Protein AF-A0A4S4EB08-F1 (afdb_monomer)

InterPro domains:
  IPR002935 Class I-like SAM-dependent O-methyltransferase [PF01596] (218-396)
  IPR002935 Class I-like SAM-dependent O-methyltransferase [PS51682] (178-408)
  IPR002935 Class I-like SAM-dependent O-methyltransferase [PS51682] (404-535)
  IPR018392 LysM domain [PF01476] (38-81)
  IPR018392 LysM domain [PS51782] (36-80)
  IPR018392 LysM domain [SM00257] (37-81)
  IPR018392 LysM domain [SM00257] (97-143)
  IPR018392 LysM domain [SM00257] (162-224)
  IPR029063 S-adenosyl-L-methionine-dependent methyltransferase superfamily [G3DSA:3.40.50.150] (210-395)
  IPR029063 S-adenosyl-L-methionine-dependent methyltransferase superfamily [G3DSA:3.40.50.150] (396-536)
  IPR029063 S-adenosyl-L-methionine-dependent methyltransferase superfamily [SSF53335] (216-391)
  IPR029063 S-adenosyl-L-methionine-dependent methyltransferase superfamily [SSF53335] (395-534)
  IPR050362 Cation-dependent O-methyltransferase [PTHR10509] (219-396)
  IPR057097 LYK3/RLK10-like, LysM domain [PF23577] (161-204)

pLDDT: mean 84.76, std 16.66, range [23.52, 98.44]

Structure (mmCIF, N/CA/C/O backbone):
data_AF-A0A4S4EB08-F1
#
_entry.id   AF-A0A4S4EB08-F1
#
loop_
_atom_site.group_PDB
_atom_site.id
_atom_site.type_symbol
_atom_site.label_atom_id
_atom_site.label_alt_id
_atom_site.label_comp_id
_atom_site.label_asym_id
_atom_site.label_entity_id
_atom_site.label_seq_id
_atom_site.pdbx_PDB_ins_code
_atom_site.Cartn_x
_atom_site.Cartn_y
_atom_site.Cartn_z
_atom_site.occupancy
_atom_site.B_iso_or_equiv
_atom_site.auth_seq_id
_atom_site.auth_comp_id
_atom_site.auth_asym_id
_atom_site.auth_atom_id
_atom_site.pdbx_PDB_model_num
ATOM 1 N N . MET A 1 1 ? -55.162 -53.194 -22.947 1.00 34.88 1 MET A N 1
ATOM 2 C CA . MET A 1 1 ? -54.683 -54.109 -24.004 1.00 34.88 1 MET A CA 1
ATOM 3 C C . MET A 1 1 ? -53.439 -53.472 -24.609 1.00 34.88 1 MET A C 1
ATOM 5 O O . MET A 1 1 ? -53.519 -52.310 -24.966 1.00 34.88 1 MET A O 1
ATOM 9 N N . PHE A 1 2 ? -52.340 -54.230 -24.657 1.00 33.19 2 PHE A N 1
ATOM 10 C CA . PHE A 1 2 ? -51.033 -53.963 -25.285 1.00 33.19 2 PHE A CA 1
ATOM 11 C C . PHE A 1 2 ? -50.028 -52.962 -24.670 1.00 33.19 2 PHE A C 1
ATOM 13 O O . PHE A 1 2 ? -50.230 -51.756 -24.624 1.00 33.19 2 PHE A O 1
ATOM 20 N N . ARG A 1 3 ? -48.902 -53.568 -24.251 1.00 39.91 3 ARG A N 1
ATOM 21 C CA . ARG A 1 3 ? -47.550 -53.033 -24.020 1.00 39.91 3 ARG A CA 1
ATOM 22 C C . ARG A 1 3 ? -46.902 -52.557 -25.331 1.00 39.91 3 ARG A C 1
ATOM 24 O O . ARG A 1 3 ? -47.110 -53.211 -26.349 1.00 39.91 3 ARG A O 1
ATOM 31 N N . SER A 1 4 ? -45.955 -51.621 -25.240 1.00 33.56 4 SER A N 1
ATOM 32 C CA . SER A 1 4 ? -44.657 -51.743 -25.931 1.00 33.56 4 SER A CA 1
ATOM 33 C C . SER A 1 4 ? -43.564 -50.929 -25.226 1.00 33.56 4 SER A C 1
ATOM 35 O O . SER A 1 4 ? -43.776 -49.776 -24.864 1.00 33.56 4 SER A O 1
ATOM 37 N N . GLU A 1 5 ? -42.422 -51.582 -25.027 1.00 42.62 5 GLU A N 1
ATOM 38 C CA . GLU A 1 5 ? -41.149 -51.076 -24.503 1.00 42.62 5 GLU A CA 1
ATOM 39 C C . GLU A 1 5 ? -40.298 -50.374 -25.592 1.00 42.62 5 GLU A C 1
ATOM 41 O O . GLU A 1 5 ? -40.695 -50.338 -26.755 1.00 42.62 5 GLU A O 1
ATOM 46 N N . LEU A 1 6 ? -39.084 -49.957 -25.189 1.00 33.19 6 LEU A N 1
ATOM 47 C CA . LEU A 1 6 ? -37.936 -49.386 -25.926 1.00 33.19 6 LEU A CA 1
ATOM 48 C C . LEU A 1 6 ? -37.950 -47.852 -26.106 1.00 33.19 6 LEU A C 1
ATOM 50 O O . LEU A 1 6 ? -38.920 -47.281 -26.574 1.00 33.19 6 LEU A O 1
ATOM 54 N N . GLY A 1 7 ? -36.884 -47.108 -25.794 1.00 30.97 7 GLY A N 1
ATOM 55 C CA . GLY A 1 7 ? -35.539 -47.494 -25.373 1.00 30.97 7 GLY A CA 1
ATOM 56 C C . GLY A 1 7 ? -34.720 -46.280 -24.913 1.00 30.97 7 GLY A C 1
ATOM 57 O O . GLY A 1 7 ? -34.951 -45.151 -25.343 1.00 30.97 7 GLY A O 1
ATOM 58 N N . LEU A 1 8 ? -33.774 -46.536 -24.007 1.00 35.84 8 LEU A N 1
ATOM 59 C CA . LEU A 1 8 ? -32.769 -45.586 -23.529 1.00 35.84 8 LEU A CA 1
ATOM 60 C C . LEU A 1 8 ? -31.803 -45.234 -24.675 1.00 35.84 8 LEU A C 1
ATOM 62 O O . LEU A 1 8 ? -30.972 -46.054 -25.063 1.00 35.84 8 LEU A O 1
ATOM 66 N N . GLY A 1 9 ? -31.895 -44.012 -25.196 1.00 32.22 9 GLY A N 1
ATOM 67 C CA . GLY A 1 9 ? -30.869 -43.414 -26.046 1.00 32.22 9 GLY A CA 1
ATOM 68 C C . GLY A 1 9 ? -29.874 -42.628 -25.195 1.00 32.22 9 GLY A C 1
ATOM 69 O O . GLY A 1 9 ? -30.192 -41.538 -24.728 1.00 32.22 9 GLY A O 1
ATOM 70 N N . PHE A 1 10 ? -28.675 -43.176 -24.993 1.00 32.88 10 PHE A N 1
ATOM 71 C CA . PHE A 1 10 ? -27.524 -42.435 -24.474 1.00 32.88 10 PHE A CA 1
ATOM 72 C C . PHE A 1 10 ? -27.096 -41.391 -25.515 1.00 32.88 10 PHE A C 1
ATOM 74 O O . PHE A 1 10 ? -26.496 -41.721 -26.538 1.00 32.88 10 PHE A O 1
ATOM 81 N N . LEU A 1 11 ? -27.414 -40.125 -25.257 1.00 31.98 11 LEU A N 1
ATOM 82 C CA . LEU A 1 11 ? -26.903 -38.982 -26.007 1.00 31.98 11 LEU A CA 1
ATOM 83 C C . LEU A 1 11 ? -25.495 -38.672 -25.479 1.00 31.98 11 LEU A C 1
ATOM 85 O O . LEU A 1 11 ? -25.325 -37.966 -24.488 1.00 31.98 11 LEU A O 1
ATOM 89 N N . VAL A 1 12 ? -24.474 -39.245 -26.120 1.00 32.12 12 VAL A N 1
ATOM 90 C CA . VAL A 1 12 ? -23.079 -38.823 -25.935 1.00 32.12 12 VAL A CA 1
ATOM 91 C C . VAL A 1 12 ? -22.930 -37.476 -26.638 1.00 32.12 12 VAL A C 1
ATOM 93 O O . VAL A 1 12 ? -22.653 -37.402 -27.833 1.00 32.12 12 VAL A O 1
ATOM 96 N N . ILE A 1 13 ? -23.183 -36.394 -25.902 1.00 36.31 13 ILE A N 1
ATOM 97 C CA . ILE A 1 13 ? -22.832 -35.045 -26.339 1.00 36.31 13 ILE A CA 1
ATOM 98 C C . ILE A 1 13 ? -21.309 -34.959 -26.257 1.00 36.31 13 ILE A C 1
ATOM 100 O O . ILE A 1 13 ? -20.731 -34.869 -25.176 1.00 36.31 13 ILE A O 1
ATOM 104 N N . SER A 1 14 ? -20.665 -35.042 -27.420 1.00 31.45 14 SER A N 1
ATOM 105 C CA . SER A 1 14 ? -19.254 -34.722 -27.598 1.00 31.45 14 SER A CA 1
ATOM 106 C C . SER A 1 14 ? -19.045 -33.259 -27.210 1.00 31.45 14 SER A C 1
ATOM 108 O O . SER A 1 14 ? -19.266 -32.356 -28.016 1.00 31.45 14 SER A O 1
ATOM 110 N N . PHE A 1 15 ? -18.657 -33.020 -25.958 1.00 34.06 15 PHE A N 1
ATOM 111 C CA . PHE A 1 15 ? -18.124 -31.740 -25.514 1.00 34.06 15 PHE A CA 1
ATOM 112 C C . PHE A 1 15 ? -16.802 -31.538 -26.263 1.00 34.06 15 PHE A C 1
ATOM 114 O O . PHE A 1 15 ? -15.755 -32.045 -25.863 1.00 34.06 15 PHE A O 1
ATOM 121 N N . CYS A 1 16 ? -16.853 -30.829 -27.392 1.00 29.92 16 CYS A N 1
ATOM 122 C CA . CYS A 1 16 ? -15.674 -30.178 -27.940 1.00 29.92 16 CYS A CA 1
ATOM 123 C C . CYS A 1 16 ? -15.244 -29.127 -26.914 1.00 29.92 16 CYS A C 1
ATOM 125 O O . CYS A 1 16 ? -15.657 -27.972 -26.977 1.00 29.92 16 CYS A O 1
ATOM 127 N N . LEU A 1 17 ? -14.443 -29.558 -25.936 1.00 32.62 17 LEU A N 1
ATOM 128 C CA . LEU A 1 17 ? -13.558 -28.695 -25.174 1.00 32.62 17 LEU A CA 1
ATOM 129 C C . LEU A 1 17 ? -12.642 -28.029 -26.196 1.00 32.62 17 LEU A C 1
ATOM 131 O O . LEU A 1 17 ? -11.589 -28.551 -26.558 1.00 32.62 17 LEU A O 1
ATOM 135 N N . SER A 1 18 ? -13.088 -26.881 -26.699 1.00 31.38 18 SER A N 1
ATOM 136 C CA . SER A 1 18 ? -12.203 -25.867 -27.236 1.00 31.38 18 SER A CA 1
ATOM 137 C C . SER A 1 18 ? -11.333 -25.447 -26.058 1.00 31.38 18 SER A C 1
ATOM 139 O O . SER A 1 18 ? -11.678 -24.536 -25.310 1.00 31.38 18 SER A O 1
ATOM 141 N N . PHE A 1 19 ? -10.249 -26.191 -25.833 1.00 31.45 19 PHE A N 1
ATOM 142 C CA . PHE A 1 19 ? -9.102 -25.700 -25.095 1.00 31.45 19 PHE A CA 1
ATOM 143 C C . PHE A 1 19 ? -8.649 -24.458 -25.860 1.00 31.45 19 PHE A C 1
ATOM 145 O O . PHE A 1 19 ? -7.869 -24.541 -26.807 1.00 31.45 19 PHE A O 1
ATOM 152 N N . CYS A 1 20 ? -9.196 -23.301 -25.490 1.00 29.89 20 CYS A N 1
ATOM 153 C CA . CYS A 1 20 ? -8.487 -22.054 -25.666 1.00 29.89 20 CYS A CA 1
ATOM 154 C C . CYS A 1 20 ? -7.183 -22.260 -24.907 1.00 29.89 20 CYS A C 1
ATOM 156 O O . CYS A 1 20 ? -7.158 -22.203 -23.680 1.00 29.89 20 CYS A O 1
ATOM 158 N N . LEU A 1 21 ? -6.125 -22.612 -25.635 1.00 27.81 21 LEU A N 1
ATOM 159 C CA . LEU A 1 21 ? -4.769 -22.453 -25.153 1.00 27.81 21 LEU A CA 1
ATOM 160 C C . LEU A 1 21 ? -4.650 -20.965 -24.840 1.00 27.81 21 LEU A C 1
ATOM 162 O O . LEU A 1 21 ? -4.501 -20.143 -25.741 1.00 27.81 21 LEU A O 1
ATOM 166 N N . THR A 1 22 ? -4.825 -20.610 -23.572 1.00 33.78 22 THR A N 1
ATOM 167 C CA . THR A 1 22 ? -4.431 -19.308 -23.064 1.00 33.78 22 THR A CA 1
ATOM 168 C C . THR A 1 22 ? -2.934 -19.236 -23.306 1.00 33.78 22 THR A C 1
ATOM 170 O O . THR A 1 22 ? -2.162 -19.962 -22.680 1.00 33.78 22 THR A O 1
ATOM 173 N N . VAL A 1 23 ? -2.525 -18.450 -24.299 1.00 36.22 23 VAL A N 1
ATOM 174 C CA . VAL A 1 23 ? -1.115 -18.129 -24.494 1.00 36.22 23 VAL A CA 1
ATOM 175 C C . VAL A 1 23 ? -0.721 -17.323 -23.263 1.00 36.22 23 VAL A C 1
ATOM 177 O O . VAL A 1 23 ? -1.096 -16.160 -23.140 1.00 36.22 23 VAL A O 1
ATOM 180 N N . GLU A 1 24 ? -0.067 -17.970 -22.299 1.00 39.84 24 GLU A N 1
ATOM 181 C CA . GLU A 1 24 ? 0.459 -17.280 -21.127 1.00 39.84 24 GLU A CA 1
ATOM 182 C C . GLU A 1 24 ? 1.518 -16.281 -21.591 1.00 39.84 24 GLU A C 1
ATOM 184 O O . GLU A 1 24 ? 2.530 -16.634 -22.204 1.00 39.84 24 GLU A O 1
ATOM 189 N N . SER A 1 25 ? 1.245 -15.012 -21.312 1.00 38.44 25 SER A N 1
ATOM 190 C CA . SER A 1 25 ? 2.156 -13.906 -21.554 1.00 38.44 25 SER A CA 1
ATOM 191 C C . SER A 1 25 ? 3.396 -14.076 -20.668 1.00 38.44 25 SER A C 1
ATOM 193 O O . SER A 1 25 ? 3.285 -14.160 -19.448 1.00 38.44 25 SER A O 1
ATOM 195 N N . LYS A 1 26 ? 4.595 -14.126 -21.256 1.00 76.06 26 LYS A N 1
ATOM 196 C CA . LYS A 1 26 ? 5.879 -14.189 -20.527 1.00 76.06 26 LYS A CA 1
ATOM 197 C C . LYS A 1 26 ? 6.266 -12.855 -19.883 1.00 76.06 26 LYS A C 1
ATOM 199 O O . LYS A 1 26 ? 7.080 -12.832 -18.964 1.00 76.06 26 LYS A O 1
ATOM 204 N N . CYS A 1 27 ? 5.701 -11.755 -20.366 1.00 77.38 27 CYS A N 1
ATOM 205 C CA . CYS A 1 27 ? 5.700 -10.454 -19.705 1.00 77.38 27 CYS A CA 1
ATOM 206 C C . CYS A 1 27 ? 4.313 -9.825 -19.855 1.00 77.38 27 CYS A C 1
ATOM 208 O O . CYS A 1 27 ? 3.605 -10.157 -20.797 1.00 77.38 27 CYS A O 1
ATOM 210 N N . SER A 1 28 ? 3.918 -8.916 -18.968 1.00 74.50 28 SER A N 1
ATOM 211 C CA . SER A 1 28 ? 2.674 -8.142 -19.131 1.00 74.50 28 SER A CA 1
ATOM 212 C C . SER A 1 28 ? 2.937 -6.648 -19.317 1.00 74.50 28 SER A C 1
ATOM 214 O O . SER A 1 28 ? 2.257 -5.977 -20.087 1.00 74.50 28 SER A O 1
ATOM 216 N N . LYS A 1 29 ? 4.004 -6.132 -18.700 1.00 76.25 29 LYS A N 1
ATOM 217 C CA . LYS A 1 29 ? 4.460 -4.748 -18.841 1.00 76.25 29 LYS A CA 1
ATOM 218 C C . LYS A 1 29 ? 5.980 -4.674 -18.742 1.00 76.25 29 LYS A C 1
ATOM 220 O O . LYS A 1 29 ? 6.609 -5.543 -18.140 1.00 76.25 29 LYS A O 1
ATOM 225 N N . GLY A 1 30 ? 6.559 -3.639 -19.341 1.00 84.62 30 GLY A N 1
ATOM 226 C CA . GLY A 1 30 ? 7.963 -3.300 -19.149 1.00 84.62 30 GLY A CA 1
ATOM 227 C C . GLY A 1 30 ? 8.175 -2.239 -18.067 1.00 84.62 30 GLY A C 1
ATOM 228 O O . GLY A 1 30 ? 7.433 -2.166 -17.086 1.00 84.62 30 GLY A O 1
ATOM 229 N N . CYS A 1 31 ? 9.205 -1.426 -18.240 1.00 85.75 31 CYS A N 1
ATOM 230 C CA . CYS A 1 31 ? 9.631 -0.384 -17.318 1.00 85.75 31 CYS A CA 1
ATOM 231 C C . CYS A 1 31 ? 9.951 0.881 -18.108 1.00 85.75 31 CYS A C 1
ATOM 233 O O . CYS A 1 31 ? 10.370 0.822 -19.262 1.00 85.75 31 CYS A O 1
ATOM 235 N N . ASP A 1 32 ? 9.779 2.031 -17.463 1.00 86.56 32 ASP A N 1
ATOM 236 C CA . ASP A 1 32 ? 9.861 3.329 -18.140 1.00 86.56 32 ASP A CA 1
ATOM 237 C C . ASP A 1 32 ? 11.238 3.585 -18.776 1.00 86.56 32 ASP A C 1
ATOM 239 O O . ASP A 1 32 ? 11.356 4.381 -19.705 1.00 86.56 32 ASP A O 1
ATOM 243 N N . LEU A 1 33 ? 12.280 2.897 -18.295 1.00 92.94 33 LEU A N 1
ATOM 244 C CA . LEU A 1 33 ? 13.656 3.114 -18.707 1.00 92.94 33 LEU A CA 1
ATOM 245 C C . LEU A 1 33 ? 14.489 1.825 -18.698 1.00 92.94 33 LEU A C 1
ATOM 247 O O . LEU A 1 33 ? 14.538 1.100 -17.704 1.00 92.94 33 LEU A O 1
ATOM 251 N N . ALA A 1 34 ? 15.242 1.626 -19.775 1.00 96.75 34 ALA A N 1
ATOM 252 C CA . ALA A 1 34 ? 16.397 0.744 -19.871 1.00 96.75 34 ALA A CA 1
ATOM 253 C C . ALA A 1 34 ? 17.581 1.491 -20.507 1.00 96.75 34 ALA A C 1
ATOM 255 O O . ALA A 1 34 ? 17.428 2.576 -21.071 1.00 96.75 34 ALA A O 1
ATOM 256 N N . LEU A 1 35 ? 18.780 0.917 -20.400 1.00 98.19 35 LEU A N 1
ATOM 257 C CA . LEU A 1 35 ? 19.999 1.462 -20.997 1.00 98.19 35 LEU A CA 1
ATOM 258 C C . LEU A 1 35 ? 20.577 0.477 -22.016 1.00 98.19 35 LEU A C 1
ATOM 260 O O . LEU A 1 35 ? 20.604 -0.724 -21.778 1.00 98.19 35 LEU A O 1
ATOM 264 N N . GLY A 1 36 ? 21.088 0.965 -23.141 1.00 97.75 36 GLY A N 1
ATOM 265 C CA . GLY A 1 36 ? 21.831 0.175 -24.121 1.00 97.75 36 GLY A CA 1
ATOM 266 C C . GLY A 1 36 ? 23.315 0.494 -24.029 1.00 97.75 36 GLY A C 1
ATOM 267 O O . GLY A 1 36 ? 23.693 1.655 -24.159 1.00 97.75 36 GLY A O 1
ATOM 268 N N . SER A 1 37 ? 24.168 -0.511 -23.820 1.00 97.50 37 SER A N 1
ATOM 269 C CA . SER A 1 37 ? 25.623 -0.326 -23.835 1.00 97.50 37 SER A CA 1
ATOM 270 C C . SER A 1 37 ? 26.136 -0.244 -25.273 1.00 97.50 37 SER A C 1
ATOM 272 O O . SER A 1 37 ? 26.531 -1.248 -25.872 1.00 97.50 37 SER A O 1
ATOM 274 N N . TYR A 1 38 ? 26.125 0.962 -25.832 1.00 97.38 38 TYR A N 1
ATOM 275 C CA . TYR A 1 38 ? 26.569 1.231 -27.191 1.00 97.38 38 TYR A CA 1
ATOM 276 C C . TYR A 1 38 ? 28.097 1.317 -27.251 1.00 97.38 38 TYR A C 1
ATOM 278 O O . TYR A 1 38 ? 28.713 2.146 -26.579 1.00 97.38 38 TYR A O 1
ATOM 286 N N . TYR A 1 39 ? 28.723 0.477 -28.075 1.00 95.31 39 TYR A N 1
ATOM 287 C CA . TYR A 1 39 ? 30.163 0.542 -28.324 1.00 95.31 39 TYR A CA 1
ATOM 288 C C . TYR A 1 39 ? 30.474 1.547 -29.436 1.00 95.31 39 TYR A C 1
ATOM 290 O O . TYR A 1 39 ? 30.100 1.342 -30.591 1.00 95.31 39 TYR A O 1
ATOM 298 N N . VAL A 1 40 ? 31.188 2.617 -29.093 1.00 95.81 40 VAL A N 1
ATOM 299 C CA . VAL A 1 40 ? 31.528 3.706 -30.013 1.00 95.81 40 VAL A CA 1
ATOM 300 C C . VAL A 1 40 ? 32.612 3.228 -30.976 1.00 95.81 40 VAL A C 1
ATOM 302 O O . VAL A 1 40 ? 33.772 3.057 -30.601 1.00 95.81 40 VAL A O 1
ATOM 305 N N . TRP A 1 41 ? 32.251 2.990 -32.231 1.00 94.50 41 TRP A N 1
ATOM 306 C CA . TRP A 1 41 ? 33.174 2.571 -33.285 1.00 94.50 41 TRP A CA 1
ATOM 307 C C . TRP A 1 41 ? 33.749 3.782 -34.035 1.00 94.50 41 TRP A C 1
ATOM 309 O O . TRP A 1 41 ? 33.286 4.914 -33.898 1.00 94.50 41 TRP A O 1
ATOM 319 N N . ASN A 1 42 ? 34.813 3.562 -34.811 1.00 93.25 42 ASN A N 1
ATOM 320 C CA . ASN A 1 42 ? 35.486 4.642 -35.529 1.00 93.25 42 ASN A CA 1
ATOM 321 C C . ASN A 1 42 ? 34.585 5.215 -36.637 1.00 93.25 42 ASN A C 1
ATOM 323 O O . ASN A 1 42 ? 34.395 4.569 -37.665 1.00 93.25 42 ASN A O 1
ATOM 327 N N . GLY A 1 43 ? 34.040 6.412 -36.417 1.00 86.88 43 GLY A N 1
ATOM 328 C CA . GLY A 1 43 ? 33.068 7.058 -37.304 1.00 86.88 43 GLY A CA 1
ATOM 329 C C . GLY A 1 43 ? 31.685 7.274 -36.681 1.00 86.88 43 GLY A C 1
ATOM 330 O O . GLY A 1 43 ? 30.901 8.033 -37.243 1.00 86.88 43 GLY A O 1
ATOM 331 N N . SER A 1 44 ? 31.390 6.690 -35.510 1.00 92.50 44 SER A N 1
ATOM 332 C CA . SER A 1 44 ? 30.190 7.041 -34.736 1.00 92.50 44 SER A CA 1
ATOM 333 C C . SER A 1 44 ? 30.470 8.187 -33.765 1.00 92.50 44 SER A C 1
ATOM 335 O O . SER A 1 44 ? 31.421 8.113 -32.988 1.00 92.50 44 SER A O 1
ATOM 337 N N . ASN A 1 45 ? 29.613 9.209 -33.774 1.00 92.50 45 ASN A N 1
ATOM 338 C CA . ASN A 1 45 ? 29.570 10.292 -32.788 1.00 92.50 45 ASN A CA 1
ATOM 339 C C . ASN A 1 45 ? 28.186 10.342 -32.113 1.00 92.50 45 ASN A C 1
ATOM 341 O O . ASN A 1 45 ? 27.275 9.617 -32.517 1.00 92.50 45 ASN A O 1
ATOM 345 N N . LEU A 1 46 ? 28.004 11.191 -31.096 1.00 93.12 46 LEU A N 1
ATOM 346 C CA . LEU A 1 46 ? 26.720 11.267 -30.385 1.00 93.12 46 LEU A CA 1
ATOM 347 C C . LEU A 1 46 ? 25.550 11.659 -31.288 1.00 93.12 46 LEU A C 1
ATOM 349 O O . LEU A 1 46 ? 24.458 11.140 -31.093 1.00 93.12 46 LEU A O 1
ATOM 353 N N . THR A 1 47 ? 25.768 12.509 -32.294 1.00 94.25 47 THR A N 1
ATOM 354 C CA . THR A 1 47 ? 24.726 12.874 -33.266 1.00 94.25 47 THR A CA 1
ATOM 355 C C . THR A 1 47 ? 24.247 11.658 -34.050 1.00 94.25 47 THR A C 1
ATOM 357 O O . THR A 1 47 ? 23.047 11.448 -34.196 1.00 94.25 47 THR A O 1
ATOM 360 N N . PHE A 1 48 ? 25.175 10.824 -34.524 1.00 94.94 48 PHE A N 1
ATOM 361 C CA . PHE A 1 48 ? 24.839 9.576 -35.199 1.00 94.94 48 PHE A CA 1
ATOM 362 C C . PHE A 1 48 ? 24.059 8.642 -34.271 1.00 94.94 48 PHE A C 1
ATOM 364 O O . PHE A 1 48 ? 23.011 8.137 -34.662 1.00 94.94 48 PHE A O 1
ATOM 371 N N . ILE A 1 49 ? 24.545 8.449 -33.040 1.00 95.94 49 ILE A N 1
ATOM 372 C CA . ILE A 1 49 ? 23.938 7.533 -32.065 1.00 95.94 49 ILE A CA 1
ATOM 373 C C . ILE A 1 49 ? 22.517 7.991 -31.720 1.00 95.94 49 ILE A C 1
ATOM 375 O O . ILE A 1 49 ? 21.586 7.204 -31.835 1.00 95.94 49 ILE A O 1
ATOM 379 N N . ALA A 1 50 ? 22.337 9.273 -31.397 1.00 94.56 50 ALA A N 1
ATOM 380 C CA . ALA A 1 50 ? 21.032 9.868 -31.124 1.00 94.56 50 ALA A CA 1
ATOM 381 C C . ALA A 1 50 ? 20.057 9.697 -32.302 1.00 94.56 50 ALA A C 1
ATOM 383 O O . ALA A 1 50 ? 18.898 9.349 -32.090 1.00 94.56 50 ALA A O 1
ATOM 384 N N . ASN A 1 51 ? 20.529 9.864 -33.542 1.00 93.81 51 ASN A N 1
ATOM 385 C CA . ASN A 1 51 ? 19.696 9.676 -34.728 1.00 93.81 51 ASN A CA 1
ATOM 386 C C . ASN A 1 51 ? 19.242 8.221 -34.898 1.00 93.81 51 ASN A C 1
ATOM 388 O O . ASN A 1 51 ? 18.059 7.986 -35.135 1.00 93.81 51 ASN A O 1
ATOM 392 N N . VAL A 1 52 ? 20.148 7.242 -34.775 1.00 94.12 52 VAL A N 1
ATOM 393 C CA . VAL A 1 52 ? 19.786 5.825 -34.974 1.00 94.12 52 VAL A CA 1
ATOM 394 C C . VAL A 1 52 ? 18.963 5.261 -33.818 1.00 94.12 52 VAL A C 1
ATOM 396 O O . VAL A 1 52 ? 18.146 4.374 -34.031 1.00 94.12 52 VAL A O 1
ATOM 399 N N . THR A 1 53 ? 19.118 5.778 -32.600 1.00 94.19 53 THR A N 1
ATOM 400 C CA . THR A 1 53 ? 18.304 5.351 -31.451 1.00 94.19 53 THR A CA 1
ATOM 401 C C . THR A 1 53 ? 17.092 6.248 -31.209 1.00 94.19 53 THR A C 1
ATOM 403 O O . THR A 1 53 ? 16.486 6.151 -30.149 1.00 94.19 53 THR A O 1
ATOM 406 N N . ASN A 1 54 ? 16.763 7.150 -32.143 1.00 92.00 54 ASN A N 1
ATOM 407 C CA . ASN A 1 54 ? 15.678 8.132 -32.016 1.00 92.00 54 ASN A CA 1
ATOM 408 C C . ASN A 1 54 ? 15.684 8.878 -30.656 1.00 92.00 54 ASN A C 1
ATOM 410 O O . ASN A 1 54 ? 14.630 9.194 -30.107 1.00 92.00 54 ASN A O 1
ATOM 414 N N . GLY A 1 55 ? 16.873 9.116 -30.093 1.00 88.81 55 GLY A N 1
ATOM 415 C CA . GLY A 1 55 ? 17.081 9.612 -28.732 1.00 88.81 55 GLY A CA 1
ATOM 416 C C . GLY A 1 55 ? 17.628 11.039 -28.673 1.00 88.81 55 GLY A C 1
ATOM 417 O O . GLY A 1 55 ? 17.993 11.639 -29.681 1.00 88.81 55 GLY A O 1
ATOM 418 N N . SER A 1 56 ? 17.720 11.586 -27.460 1.00 92.12 56 SER A N 1
ATOM 419 C CA . SER A 1 56 ? 18.269 12.922 -27.198 1.00 92.12 56 SER A CA 1
ATOM 420 C C . SER A 1 56 ? 19.755 12.860 -26.843 1.00 92.12 56 SER A C 1
ATOM 422 O O . SER A 1 56 ? 20.168 12.084 -25.978 1.00 92.12 56 SER A O 1
ATOM 424 N N . ILE A 1 57 ? 20.563 13.736 -27.452 1.00 93.00 57 ILE A N 1
ATOM 425 C CA . ILE A 1 57 ? 21.990 13.883 -27.113 1.00 93.00 57 ILE A CA 1
ATOM 426 C C . ILE A 1 57 ? 22.156 14.243 -25.630 1.00 93.00 57 ILE A C 1
ATOM 428 O O . ILE A 1 57 ? 23.021 13.679 -24.963 1.00 93.00 57 ILE A O 1
ATOM 432 N N . ASN A 1 58 ? 21.308 15.130 -25.098 1.00 91.31 58 ASN A N 1
ATOM 433 C CA . ASN A 1 58 ? 21.379 15.560 -23.699 1.00 91.31 58 ASN A CA 1
ATOM 434 C C . ASN A 1 58 ? 21.117 14.399 -22.734 1.00 91.31 58 ASN A C 1
ATOM 436 O O . ASN A 1 58 ? 21.807 14.269 -21.723 1.00 91.31 58 ASN A O 1
ATOM 440 N N . ASP A 1 59 ? 20.166 13.527 -23.072 1.00 90.56 59 ASP A N 1
ATOM 441 C CA . ASP A 1 59 ? 19.845 12.372 -22.236 1.00 90.56 59 ASP A CA 1
ATOM 442 C C . ASP A 1 59 ? 21.010 11.387 -22.243 1.00 90.56 59 ASP A C 1
ATOM 444 O O . ASP A 1 59 ? 21.485 10.997 -21.175 1.00 90.56 59 ASP A O 1
ATOM 448 N N . ILE A 1 60 ? 21.558 11.071 -23.422 1.00 94.19 60 ILE A N 1
ATOM 449 C CA . ILE A 1 60 ? 22.756 10.229 -23.539 1.00 94.19 60 ILE A CA 1
ATOM 450 C C . ILE A 1 60 ? 23.907 10.834 -22.725 1.00 94.19 60 ILE A C 1
ATOM 452 O O . ILE A 1 60 ? 24.537 10.130 -21.939 1.00 94.19 60 ILE A O 1
ATOM 456 N N . MET A 1 61 ? 24.170 12.136 -22.838 1.00 93.69 61 MET A N 1
ATOM 457 C CA . MET A 1 61 ? 25.227 12.793 -22.061 1.00 93.69 61 MET A CA 1
ATOM 458 C C . MET A 1 61 ? 25.009 12.658 -20.546 1.00 93.69 61 MET A C 1
ATOM 460 O O . MET A 1 61 ? 25.964 12.369 -19.820 1.00 93.69 61 MET A O 1
ATOM 464 N N . SER A 1 62 ? 23.763 12.782 -20.074 1.00 92.94 62 SER A N 1
ATOM 465 C CA . SER A 1 62 ? 23.424 12.699 -18.647 1.00 92.94 62 SER A CA 1
ATOM 466 C C . SER A 1 62 ? 23.705 11.318 -18.034 1.00 92.94 62 SER A C 1
ATOM 468 O O . SER A 1 62 ? 24.294 11.239 -16.957 1.00 92.94 62 SER A O 1
ATOM 470 N N . TYR A 1 63 ? 23.395 10.223 -18.740 1.00 93.06 63 TYR A N 1
ATOM 471 C CA . TYR A 1 63 ? 23.644 8.850 -18.263 1.00 93.06 63 TYR A CA 1
ATOM 472 C C . TYR A 1 63 ? 25.111 8.410 -18.351 1.00 93.06 63 TYR A C 1
ATOM 474 O O . TYR A 1 63 ? 25.466 7.328 -17.880 1.00 93.06 63 TYR A O 1
ATOM 482 N N . ASN A 1 64 ? 25.967 9.237 -18.952 1.00 93.44 64 ASN A N 1
ATOM 483 C CA . ASN A 1 64 ? 27.390 8.959 -19.130 1.00 93.44 64 ASN A CA 1
ATOM 484 C C . ASN A 1 64 ? 28.298 9.984 -18.443 1.00 93.44 64 ASN A C 1
ATOM 486 O O . ASN A 1 64 ? 29.516 9.865 -18.542 1.00 93.44 64 ASN A O 1
ATOM 490 N N . GLN A 1 65 ? 27.725 10.981 -17.756 1.00 87.62 65 GLN A N 1
ATOM 491 C CA . GLN A 1 65 ? 28.466 12.072 -17.109 1.00 87.62 65 GLN A CA 1
ATOM 492 C C . GLN A 1 65 ? 29.412 12.802 -18.085 1.00 87.62 65 GLN A C 1
ATOM 494 O O . GLN A 1 65 ? 30.518 13.211 -17.732 1.00 87.62 65 GLN A O 1
ATOM 499 N N . ILE A 1 66 ? 28.973 12.959 -19.339 1.00 87.12 66 ILE A N 1
ATOM 500 C CA . ILE A 1 66 ? 29.735 13.623 -20.400 1.00 87.12 66 ILE A CA 1
ATOM 501 C C . ILE A 1 66 ? 29.350 15.103 -20.428 1.00 87.12 66 ILE A C 1
ATOM 503 O O . ILE A 1 66 ? 28.187 15.438 -20.625 1.00 87.12 66 ILE A O 1
ATOM 507 N N . ALA A 1 67 ? 30.328 15.998 -20.274 1.00 83.44 67 ALA A N 1
ATOM 508 C CA . ALA A 1 67 ? 30.092 17.445 -20.312 1.00 83.44 67 ALA A CA 1
ATOM 509 C C . ALA A 1 67 ? 30.064 18.026 -21.738 1.00 83.44 67 ALA A C 1
ATOM 511 O O . ALA A 1 67 ? 29.430 19.052 -21.970 1.00 83.44 67 ALA A O 1
ATOM 512 N N . ASN A 1 68 ? 30.747 17.388 -22.694 1.00 85.81 68 ASN A N 1
ATOM 513 C CA . ASN A 1 68 ? 30.837 17.844 -24.080 1.00 85.81 68 ASN A CA 1
ATOM 514 C C . ASN A 1 68 ? 30.588 16.678 -25.045 1.00 85.81 68 ASN A C 1
ATOM 516 O O . ASN A 1 68 ? 31.271 15.662 -24.974 1.00 85.81 68 ASN A O 1
ATOM 520 N N . ALA A 1 69 ? 29.646 16.839 -25.974 1.00 83.25 69 ALA A N 1
ATOM 521 C CA . ALA A 1 69 ? 29.303 15.813 -26.953 1.00 83.25 69 ALA A CA 1
ATOM 522 C C . ALA A 1 69 ? 30.491 15.360 -27.825 1.00 83.25 69 ALA A C 1
ATOM 524 O O . ALA A 1 69 ? 30.546 14.199 -28.234 1.00 83.25 69 ALA A O 1
ATOM 525 N N . ASP A 1 70 ? 31.465 16.244 -28.051 1.00 86.25 70 ASP A N 1
ATOM 526 C CA . ASP A 1 70 ? 32.648 15.970 -28.870 1.00 86.25 70 ASP A CA 1
ATOM 527 C C . ASP A 1 70 ? 33.751 15.204 -28.117 1.00 86.25 70 ASP A C 1
ATOM 529 O O . ASP A 1 70 ? 34.759 14.826 -28.710 1.00 86.25 70 ASP A O 1
ATOM 533 N N . SER A 1 71 ? 33.592 14.949 -26.810 1.00 85.31 71 SER A N 1
ATOM 534 C CA . SER A 1 71 ? 34.602 14.239 -26.010 1.00 85.31 71 SER A CA 1
ATOM 535 C C . SER A 1 71 ? 34.480 12.713 -26.059 1.00 85.31 71 SER A C 1
ATOM 537 O O . SER A 1 71 ? 35.226 12.017 -25.370 1.00 85.31 71 SER A O 1
ATOM 539 N N . VAL A 1 72 ? 33.524 12.174 -26.817 1.00 88.06 72 VAL A N 1
ATOM 540 C CA . VAL A 1 72 ? 33.290 10.728 -26.902 1.00 88.06 72 VAL A CA 1
ATOM 541 C C . VAL A 1 72 ? 34.349 10.076 -27.786 1.00 88.06 72 VAL A C 1
ATOM 543 O O . VAL A 1 72 ? 34.461 10.371 -28.973 1.00 88.06 72 VAL A O 1
ATOM 546 N N . LEU A 1 73 ? 35.130 9.165 -27.202 1.00 89.56 73 LEU A N 1
ATOM 547 C CA . LEU A 1 73 ? 36.238 8.499 -27.883 1.00 89.56 73 LEU A CA 1
ATOM 548 C C . LEU A 1 73 ? 35.800 7.168 -28.495 1.00 89.56 73 LEU A C 1
ATOM 550 O O . LEU A 1 73 ? 35.141 6.354 -27.842 1.00 89.56 73 LEU A O 1
ATOM 554 N N . SER A 1 74 ? 36.248 6.901 -29.723 1.00 92.00 74 SER A N 1
ATOM 555 C CA . SER A 1 74 ? 36.122 5.573 -30.323 1.00 92.00 74 SER A CA 1
ATOM 556 C C . SER A 1 74 ? 36.822 4.526 -29.455 1.00 92.00 74 SER A C 1
ATOM 558 O O . SER A 1 74 ? 37.924 4.762 -28.960 1.00 92.00 74 SER A O 1
ATOM 560 N N . GLY A 1 75 ? 36.209 3.357 -29.309 1.00 90.38 75 GLY A N 1
ATOM 561 C CA . GLY A 1 75 ? 36.693 2.270 -28.465 1.00 90.38 75 GLY A CA 1
ATOM 562 C C . GLY A 1 75 ? 36.080 2.240 -27.063 1.00 90.38 75 GLY A C 1
ATOM 563 O O . GLY A 1 75 ? 36.337 1.288 -26.327 1.00 90.38 75 GLY A O 1
ATOM 564 N N . THR A 1 76 ? 35.263 3.236 -26.704 1.00 91.81 76 THR A N 1
ATOM 565 C CA . THR A 1 76 ? 34.567 3.305 -25.411 1.00 91.81 76 THR A CA 1
ATOM 566 C C . THR A 1 76 ? 33.127 2.796 -25.503 1.00 91.81 76 THR A C 1
ATOM 568 O O . THR A 1 76 ? 32.589 2.581 -26.593 1.00 91.81 76 THR A O 1
ATOM 571 N N . ARG A 1 77 ? 32.503 2.568 -24.344 1.00 93.62 77 ARG A N 1
ATOM 572 C CA . ARG A 1 77 ? 31.070 2.286 -24.224 1.00 93.62 77 ARG A CA 1
ATOM 573 C C . ARG A 1 77 ? 30.355 3.500 -23.658 1.00 93.62 77 ARG A C 1
ATOM 575 O O . ARG A 1 77 ? 30.870 4.133 -22.741 1.00 93.62 77 ARG A O 1
ATOM 582 N N . ILE A 1 78 ? 29.159 3.756 -24.168 1.00 95.19 78 ILE A N 1
ATOM 583 C CA . ILE A 1 78 ? 28.228 4.723 -23.596 1.00 95.19 78 ILE A CA 1
ATOM 584 C C . ILE A 1 78 ? 26.862 4.073 -23.375 1.00 95.19 78 ILE A C 1
ATOM 586 O O . ILE A 1 78 ? 26.456 3.181 -24.118 1.00 95.19 78 ILE A O 1
ATOM 590 N N . ASN A 1 79 ? 26.151 4.522 -22.351 1.00 97.12 79 ASN A N 1
ATOM 591 C CA . ASN A 1 79 ? 24.789 4.120 -22.038 1.00 97.12 79 ASN A CA 1
ATOM 592 C C . ASN A 1 79 ? 23.796 4.985 -22.818 1.00 97.12 79 ASN A C 1
ATOM 594 O O . ASN A 1 79 ? 23.775 6.204 -22.654 1.00 97.12 79 ASN A O 1
ATOM 598 N N . VAL A 1 80 ? 22.963 4.362 -23.642 1.00 97.50 80 VAL A N 1
ATOM 599 C CA . VAL A 1 80 ? 21.894 5.036 -24.385 1.00 97.50 80 VAL A CA 1
ATOM 600 C C . VAL A 1 80 ? 20.554 4.722 -23.717 1.00 97.50 80 VAL A C 1
ATOM 602 O O . VAL A 1 80 ? 20.196 3.547 -23.672 1.00 97.50 80 VAL A O 1
ATOM 605 N N . PRO A 1 81 ? 19.825 5.708 -23.170 1.00 97.12 81 PRO A N 1
ATOM 606 C CA . PRO A 1 81 ? 18.524 5.469 -22.554 1.00 97.12 81 PRO A CA 1
ATOM 607 C C . PRO A 1 81 ? 17.432 5.213 -23.597 1.00 97.12 81 PRO A C 1
ATOM 609 O O . PRO A 1 81 ? 17.407 5.864 -24.640 1.00 97.12 81 PRO A O 1
ATOM 612 N N . PHE A 1 82 ? 16.525 4.280 -23.305 1.00 96.50 82 PHE A N 1
ATOM 613 C CA . PHE A 1 82 ? 15.349 3.974 -24.129 1.00 96.50 82 PHE A CA 1
ATOM 614 C C . PHE A 1 82 ? 14.209 3.372 -23.284 1.00 96.50 82 PHE A C 1
ATOM 616 O O . PHE A 1 82 ? 14.456 2.900 -22.172 1.00 96.50 82 PHE A O 1
ATOM 623 N N . SER A 1 83 ? 12.963 3.395 -23.777 1.00 93.94 83 SER A N 1
ATOM 624 C CA . SER A 1 83 ? 11.818 2.787 -23.072 1.00 93.94 83 SER A CA 1
ATOM 625 C C . SER A 1 83 ? 11.863 1.264 -23.164 1.00 93.94 83 SER A C 1
ATOM 627 O O . SER A 1 83 ? 12.241 0.717 -24.191 1.00 93.94 83 SER A O 1
ATOM 629 N N . CYS A 1 84 ? 11.460 0.550 -22.115 1.00 94.62 84 CYS A N 1
ATOM 630 C CA . CYS A 1 84 ? 11.399 -0.908 -22.137 1.00 94.62 84 CYS A CA 1
ATOM 631 C C . CYS A 1 84 ? 9.943 -1.365 -22.085 1.00 94.62 84 CYS A C 1
ATOM 633 O O . CYS A 1 84 ? 9.248 -1.127 -21.101 1.00 94.62 84 CYS A O 1
ATOM 635 N N . GLU A 1 85 ? 9.468 -2.038 -23.126 1.00 92.25 85 GLU A N 1
ATOM 636 C CA . GLU A 1 85 ? 8.066 -2.427 -23.289 1.00 92.25 85 GLU A CA 1
ATOM 637 C C . GLU A 1 85 ? 7.928 -3.949 -23.336 1.00 92.25 85 GLU A C 1
ATOM 639 O O . GLU A 1 85 ? 8.871 -4.662 -23.673 1.00 92.25 85 GLU A O 1
ATOM 644 N N . CYS A 1 86 ? 6.743 -4.465 -23.005 1.00 90.62 86 CYS A N 1
ATOM 645 C CA . CYS A 1 86 ? 6.437 -5.870 -23.246 1.00 90.62 86 CYS A CA 1
ATOM 646 C C . CYS A 1 86 ? 5.865 -6.028 -24.658 1.00 90.62 86 CYS A C 1
ATOM 648 O O . CYS A 1 86 ? 4.752 -5.584 -24.940 1.00 90.62 86 CYS A O 1
ATOM 650 N N . ILE A 1 87 ? 6.628 -6.654 -25.552 1.00 88.25 87 ILE A N 1
ATOM 651 C CA . ILE A 1 87 ? 6.275 -6.782 -26.967 1.00 88.25 87 ILE A CA 1
ATOM 652 C C . ILE A 1 87 ? 5.513 -8.092 -27.173 1.00 88.25 87 ILE A C 1
ATOM 654 O O . ILE A 1 87 ? 6.048 -9.178 -26.940 1.00 88.25 87 ILE A O 1
ATOM 658 N N . ASN A 1 88 ? 4.258 -7.983 -27.624 1.00 85.19 88 ASN A N 1
ATOM 659 C CA . ASN A 1 88 ? 3.349 -9.106 -27.904 1.00 85.19 88 ASN A CA 1
ATOM 660 C C . ASN A 1 88 ? 3.167 -10.091 -26.734 1.00 85.19 88 ASN A C 1
ATOM 662 O O . ASN A 1 88 ? 2.849 -11.255 -26.957 1.00 85.19 88 ASN A O 1
ATOM 666 N N . GLY A 1 89 ? 3.418 -9.655 -25.497 1.00 80.12 89 GLY A N 1
ATOM 667 C CA . GLY A 1 89 ? 3.371 -10.536 -24.334 1.00 80.12 89 GLY A CA 1
ATOM 668 C C . GLY A 1 89 ? 4.534 -11.530 -24.220 1.00 80.12 89 GLY A C 1
ATOM 669 O O . GLY A 1 89 ? 4.558 -12.343 -23.302 1.00 80.12 89 GLY A O 1
ATOM 670 N N . GLU A 1 90 ? 5.512 -11.510 -25.129 1.00 86.38 90 GLU A N 1
ATOM 671 C CA . GLU A 1 90 ? 6.529 -12.567 -25.217 1.00 86.38 90 GLU A CA 1
ATOM 672 C C . GLU A 1 90 ? 7.869 -12.201 -24.574 1.00 86.38 90 GLU A C 1
ATOM 674 O O . GLU A 1 90 ? 8.532 -13.064 -23.991 1.00 86.38 90 GLU A O 1
ATOM 679 N N . PHE A 1 91 ? 8.313 -10.954 -24.723 1.00 91.12 91 PHE A N 1
ATOM 680 C CA . PHE A 1 91 ? 9.620 -10.510 -24.243 1.00 91.12 91 PHE A CA 1
ATOM 681 C C . PHE A 1 91 ? 9.659 -8.995 -24.022 1.00 91.12 91 PHE A C 1
ATOM 683 O O . PHE A 1 91 ? 8.859 -8.242 -24.578 1.00 91.12 91 PHE A O 1
ATOM 690 N N . LEU A 1 92 ? 10.625 -8.561 -23.212 1.00 94.06 92 LEU A N 1
ATOM 691 C CA . LEU A 1 92 ? 10.890 -7.151 -22.953 1.00 94.06 92 LEU A CA 1
ATOM 692 C C . LEU A 1 92 ? 11.851 -6.577 -23.998 1.00 94.06 92 LEU A C 1
ATOM 694 O O . LEU A 1 92 ? 12.956 -7.098 -24.190 1.00 94.06 92 LEU A O 1
ATOM 698 N N . GLY A 1 93 ? 11.455 -5.486 -24.647 1.00 94.81 93 GLY A N 1
ATOM 699 C CA . GLY A 1 93 ? 12.273 -4.815 -25.649 1.00 94.81 93 GLY A CA 1
ATOM 700 C C . GLY A 1 93 ? 11.741 -3.449 -26.061 1.00 94.81 93 GLY A C 1
ATOM 701 O O . GLY A 1 93 ? 10.755 -2.954 -25.527 1.00 94.81 93 GLY A O 1
ATOM 702 N N . HIS A 1 94 ? 12.412 -2.858 -27.040 1.00 96.38 94 HIS A N 1
ATOM 703 C CA . HIS A 1 94 ? 12.029 -1.617 -27.701 1.00 96.38 94 HIS A CA 1
ATOM 704 C C . HIS A 1 94 ? 12.215 -1.758 -29.206 1.00 96.38 94 HIS A C 1
ATOM 706 O O . HIS A 1 94 ? 13.125 -2.466 -29.644 1.00 96.38 94 HIS A O 1
ATOM 712 N N . VAL A 1 95 ? 11.382 -1.079 -29.996 1.00 96.12 95 VAL A N 1
ATOM 713 C CA . VAL A 1 95 ? 11.477 -1.075 -31.461 1.00 96.12 95 VAL A CA 1
ATOM 714 C C . VAL A 1 95 ? 11.835 0.324 -31.947 1.00 96.12 95 VAL A C 1
ATOM 716 O O . VAL A 1 95 ? 10.972 1.188 -32.068 1.00 96.12 95 VAL A O 1
ATOM 719 N N . PHE A 1 96 ? 13.110 0.527 -32.274 1.00 96.31 96 PHE A N 1
ATOM 720 C CA . PHE A 1 96 ? 13.571 1.761 -32.908 1.00 96.31 96 PHE A CA 1
ATOM 721 C C . PHE A 1 96 ? 13.165 1.802 -34.383 1.00 96.31 96 PHE A C 1
ATOM 723 O O . PHE A 1 96 ? 13.041 0.758 -35.032 1.00 96.31 96 PHE A O 1
ATOM 730 N N . GLN A 1 97 ? 13.001 3.011 -34.920 1.00 96.19 97 GLN A N 1
ATOM 731 C CA . GLN A 1 97 ? 12.704 3.239 -36.333 1.00 96.19 97 GLN A CA 1
ATOM 732 C C . GLN A 1 97 ? 13.959 3.739 -37.048 1.00 96.19 97 GLN A C 1
ATOM 734 O O . GLN A 1 97 ? 14.434 4.848 -36.788 1.00 96.19 97 GLN A O 1
ATOM 739 N N . TYR A 1 98 ? 14.482 2.923 -37.965 1.00 96.38 98 TYR A N 1
ATOM 740 C CA . TYR A 1 98 ? 15.692 3.226 -38.724 1.00 96.38 98 TYR A CA 1
ATOM 741 C C . TYR A 1 98 ? 15.404 3.434 -40.211 1.00 96.38 98 TYR A C 1
ATOM 743 O O . TYR A 1 98 ? 14.937 2.524 -40.896 1.00 96.38 98 TYR A O 1
ATOM 751 N N . SER A 1 99 ? 15.756 4.610 -40.731 1.00 94.88 99 SER A N 1
ATOM 752 C CA . SER A 1 99 ? 15.655 4.918 -42.161 1.00 94.88 99 SER A CA 1
ATOM 753 C C . SER A 1 99 ? 16.869 4.383 -42.913 1.00 94.88 99 SER A C 1
ATOM 755 O O . SER A 1 99 ? 18.000 4.764 -42.613 1.00 94.88 99 SER A O 1
ATOM 757 N N . VAL A 1 100 ? 16.624 3.511 -43.891 1.00 94.19 100 VAL A N 1
ATOM 758 C CA . VAL A 1 100 ? 17.670 2.843 -44.673 1.00 94.19 100 VAL A CA 1
ATOM 759 C C . VAL A 1 100 ? 18.455 3.844 -45.517 1.00 94.19 100 VAL A C 1
ATOM 761 O O . VAL A 1 100 ? 17.888 4.762 -46.106 1.00 94.19 100 VAL A O 1
ATOM 764 N N . ILE A 1 101 ? 19.772 3.649 -45.595 1.00 90.88 101 ILE A N 1
ATOM 765 C CA . ILE A 1 101 ? 20.660 4.368 -46.508 1.00 90.88 101 ILE A CA 1
ATOM 766 C C . ILE A 1 101 ? 21.107 3.402 -47.607 1.00 90.88 101 ILE A C 1
ATOM 768 O O . ILE A 1 101 ? 21.271 2.201 -47.381 1.00 90.88 101 ILE A O 1
ATOM 772 N N . SER A 1 102 ? 21.320 3.929 -48.815 1.00 92.62 102 SER A N 1
ATOM 773 C CA . SER A 1 102 ? 21.740 3.125 -49.964 1.00 92.62 102 SER A CA 1
ATOM 774 C C . SER A 1 102 ? 22.974 2.274 -49.647 1.00 92.62 102 SER A C 1
ATOM 776 O O . SER A 1 102 ? 24.007 2.778 -49.194 1.00 92.62 102 SER A O 1
ATOM 778 N N . GLY A 1 103 ? 22.851 0.965 -49.877 1.00 89.56 103 GLY A N 1
ATOM 779 C CA . GLY A 1 103 ? 23.888 -0.028 -49.588 1.00 89.56 103 GLY A CA 1
ATOM 780 C C . GLY A 1 103 ? 23.902 -0.569 -48.153 1.00 89.56 103 GLY A C 1
ATOM 781 O O . GLY A 1 103 ? 24.861 -1.247 -47.772 1.00 89.56 103 GLY A O 1
ATOM 782 N N . ASP A 1 104 ? 22.883 -0.286 -47.343 1.00 94.88 104 ASP A N 1
ATOM 783 C CA . ASP A 1 104 ? 22.732 -0.932 -46.043 1.00 94.88 104 ASP A CA 1
ATOM 784 C C . ASP A 1 104 ? 22.258 -2.385 -46.154 1.00 94.88 104 ASP A C 1
ATOM 786 O O . ASP A 1 104 ? 21.494 -2.780 -47.032 1.00 94.88 104 ASP A O 1
ATOM 790 N N . THR A 1 105 ? 22.728 -3.189 -45.206 1.00 96.00 105 THR A N 1
ATOM 791 C CA . THR A 1 105 ? 22.338 -4.586 -45.012 1.00 96.00 105 THR A CA 1
ATOM 792 C C . THR A 1 105 ? 21.922 -4.779 -43.562 1.00 96.00 105 THR A C 1
ATOM 794 O O . THR A 1 105 ? 22.393 -4.053 -42.681 1.00 96.00 105 THR A O 1
ATOM 797 N N . TYR A 1 106 ? 21.100 -5.791 -43.274 1.00 96.69 106 TYR A N 1
ATOM 798 C CA . TYR A 1 106 ? 20.744 -6.113 -41.889 1.00 96.69 106 TYR A CA 1
ATOM 799 C C . TYR A 1 106 ? 21.976 -6.346 -41.010 1.00 96.69 106 TYR A C 1
ATOM 801 O O . TYR A 1 106 ? 22.026 -5.870 -39.879 1.00 96.69 106 TYR A O 1
ATOM 809 N N . GLN A 1 107 ? 23.005 -7.000 -41.549 1.00 95.44 107 GLN A N 1
ATOM 810 C CA . GLN A 1 107 ? 24.261 -7.222 -40.841 1.00 95.44 107 GLN A CA 1
ATOM 811 C C . GLN A 1 107 ? 24.958 -5.904 -40.467 1.00 95.44 107 GLN A C 1
ATOM 813 O O . GLN A 1 107 ? 25.420 -5.747 -39.337 1.00 95.44 107 GLN A O 1
ATOM 818 N N . LYS A 1 108 ? 25.031 -4.943 -41.395 1.00 95.06 108 LYS A N 1
ATOM 819 C CA . LYS A 1 108 ? 25.652 -3.633 -41.152 1.00 95.06 108 LYS A CA 1
ATOM 820 C C . LYS A 1 108 ? 24.857 -2.821 -40.128 1.00 95.06 108 LYS A C 1
ATOM 822 O O . LYS A 1 108 ? 25.450 -2.258 -39.209 1.00 95.06 108 LYS A O 1
ATOM 827 N N . VAL A 1 109 ? 23.528 -2.825 -40.235 1.00 96.62 109 VAL A N 1
ATOM 828 C CA . VAL A 1 109 ? 22.642 -2.151 -39.275 1.00 96.62 109 VAL A CA 1
ATOM 829 C C . VAL A 1 109 ? 22.817 -2.750 -37.878 1.00 96.62 109 VAL A C 1
ATOM 831 O O . VAL A 1 109 ? 23.125 -2.019 -36.941 1.00 96.62 109 VAL A O 1
ATOM 834 N N . ALA A 1 110 ? 22.720 -4.074 -37.730 1.00 96.38 110 ALA A N 1
ATOM 835 C CA . ALA A 1 110 ? 22.847 -4.733 -36.431 1.00 96.38 110 ALA A CA 1
ATOM 836 C C . ALA A 1 110 ? 24.244 -4.571 -35.813 1.00 96.38 110 ALA A C 1
ATOM 838 O O . ALA A 1 110 ? 24.386 -4.111 -34.677 1.00 96.38 110 ALA A O 1
ATOM 839 N N . ASN A 1 111 ? 25.284 -4.934 -36.567 1.00 95.06 111 ASN A N 1
ATOM 840 C CA . ASN A 1 111 ? 26.615 -5.120 -35.998 1.00 95.06 111 ASN A CA 1
ATOM 841 C C . ASN A 1 111 ? 27.418 -3.821 -35.931 1.00 95.06 111 ASN A C 1
ATOM 843 O O . ASN A 1 111 ? 28.293 -3.674 -35.079 1.00 95.06 111 ASN A O 1
ATOM 847 N N . THR A 1 112 ? 27.153 -2.884 -36.847 1.00 95.00 112 THR A N 1
ATOM 848 C CA . THR A 1 112 ? 27.836 -1.587 -36.889 1.00 95.00 112 THR A CA 1
ATOM 849 C C . THR A 1 112 ? 26.951 -0.501 -36.295 1.00 95.00 112 THR A C 1
ATOM 851 O O . THR A 1 112 ? 27.287 0.034 -35.244 1.00 95.00 112 THR A O 1
ATOM 854 N N . TYR A 1 113 ? 25.801 -0.195 -36.897 1.00 96.94 113 TYR A N 1
ATOM 855 C CA . TYR A 1 113 ? 25.025 0.989 -36.499 1.00 96.94 113 TYR A CA 1
ATOM 856 C C . TYR A 1 113 ? 24.350 0.870 -35.136 1.00 96.94 113 TYR A C 1
ATOM 858 O O . TYR A 1 113 ? 24.247 1.871 -34.445 1.00 96.94 113 TYR A O 1
ATOM 866 N N . TYR A 1 114 ? 23.944 -0.333 -34.731 1.00 97.00 114 TYR A N 1
ATOM 867 C CA . TYR A 1 114 ? 23.411 -0.609 -33.393 1.00 97.00 114 TYR A CA 1
ATOM 868 C C . TYR A 1 114 ? 24.430 -1.305 -32.484 1.00 97.00 114 TYR A C 1
ATOM 870 O O . TYR A 1 114 ? 24.075 -1.756 -31.398 1.00 97.00 114 TYR A O 1
ATOM 878 N N . ALA A 1 115 ? 25.698 -1.397 -32.901 1.00 96.44 115 ALA A N 1
ATOM 879 C CA . ALA A 1 115 ? 26.805 -1.918 -32.097 1.00 96.44 115 ALA A CA 1
ATOM 880 C C . ALA A 1 115 ? 26.518 -3.271 -31.396 1.00 96.44 115 ALA A C 1
ATOM 882 O O . ALA A 1 115 ? 26.934 -3.478 -30.254 1.00 96.44 115 ALA A O 1
ATOM 883 N N . ASN A 1 116 ? 25.832 -4.194 -32.085 1.00 96.44 116 ASN A N 1
ATOM 884 C CA . ASN A 1 116 ? 25.379 -5.505 -31.588 1.00 96.44 116 ASN A CA 1
ATOM 885 C C . ASN A 1 116 ? 24.295 -5.469 -30.485 1.00 96.44 116 ASN A C 1
ATOM 887 O O . ASN A 1 116 ? 24.066 -6.481 -29.827 1.00 96.44 116 ASN A O 1
ATOM 891 N N . LEU A 1 117 ? 23.601 -4.344 -30.265 1.00 96.44 117 LEU A N 1
ATOM 892 C CA . LEU A 1 117 ? 22.414 -4.289 -29.385 1.00 96.44 117 LEU A CA 1
ATOM 893 C C . LEU A 1 117 ? 21.223 -5.082 -29.948 1.00 96.44 117 LEU A C 1
ATOM 895 O O . LEU A 1 117 ? 20.323 -5.474 -29.209 1.00 96.44 117 LEU A O 1
ATOM 899 N N . THR A 1 118 ? 21.235 -5.328 -31.255 1.00 96.06 118 THR A N 1
ATOM 900 C CA . THR A 1 118 ? 20.320 -6.218 -31.969 1.00 96.06 118 THR A CA 1
ATOM 901 C C . THR A 1 118 ? 21.130 -7.225 -32.788 1.00 96.06 118 THR A C 1
ATOM 903 O O . THR A 1 118 ? 22.359 -7.164 -32.833 1.00 96.06 118 THR A O 1
ATOM 906 N N . THR A 1 119 ? 20.450 -8.136 -33.480 1.00 94.38 119 THR A N 1
ATOM 907 C CA . THR A 1 119 ? 21.098 -9.085 -34.394 1.00 94.38 119 THR A CA 1
ATOM 908 C C . THR A 1 119 ? 20.435 -9.055 -35.761 1.00 94.38 119 THR A C 1
ATOM 910 O O . THR A 1 119 ? 19.273 -8.671 -35.895 1.00 94.38 119 THR A O 1
ATOM 913 N N . GLU A 1 120 ? 21.141 -9.565 -36.766 1.00 94.25 120 GLU A N 1
ATOM 914 C CA . GLU A 1 120 ? 20.574 -9.774 -38.096 1.00 94.25 120 GLU A CA 1
ATOM 915 C C . GLU A 1 120 ? 19.292 -10.623 -38.052 1.00 94.25 120 GLU A C 1
ATOM 917 O O . GLU A 1 120 ? 18.305 -10.286 -38.696 1.00 94.25 120 GLU A O 1
ATOM 922 N N . THR A 1 121 ? 19.268 -11.679 -37.231 1.00 93.12 121 THR A N 1
ATOM 923 C CA . THR A 1 121 ? 18.092 -12.555 -37.093 1.00 93.12 121 THR A CA 1
ATOM 924 C C . THR A 1 121 ? 16.878 -11.830 -36.515 1.00 93.12 121 THR A C 1
ATOM 926 O O . THR A 1 121 ? 15.754 -12.052 -36.961 1.00 93.12 121 THR A O 1
ATOM 929 N N . TRP A 1 122 ? 17.098 -10.917 -35.565 1.00 92.44 122 TRP A N 1
ATOM 930 C CA . TRP A 1 122 ? 16.046 -10.074 -34.999 1.00 92.44 122 TRP A CA 1
ATOM 931 C C . TRP A 1 122 ? 15.524 -9.082 -36.042 1.00 92.44 122 TRP A C 1
ATOM 933 O O . TRP A 1 122 ? 14.314 -8.960 -36.212 1.00 92.44 122 TRP A O 1
ATOM 943 N N . LEU A 1 123 ? 16.411 -8.454 -36.815 1.00 95.06 123 LEU A N 1
ATOM 944 C CA . LEU A 1 123 ? 15.997 -7.584 -37.915 1.00 95.06 123 LEU A CA 1
ATOM 945 C C . LEU A 1 123 ? 15.177 -8.341 -38.966 1.00 95.06 123 LEU A C 1
ATOM 947 O O . LEU A 1 123 ? 14.110 -7.871 -39.341 1.00 95.06 123 LEU A O 1
ATOM 951 N N . GLN A 1 124 ? 15.607 -9.529 -39.392 1.00 94.88 124 GLN A N 1
ATOM 952 C CA . GLN A 1 124 ? 14.847 -10.346 -40.344 1.00 94.88 124 GLN A CA 1
ATOM 953 C C . GLN A 1 124 ? 13.489 -10.798 -39.781 1.00 94.88 124 GLN A C 1
ATOM 955 O O . GLN A 1 124 ? 12.519 -10.892 -40.523 1.00 94.88 124 GLN A O 1
ATOM 960 N N . LYS A 1 125 ? 13.393 -11.057 -38.470 1.00 93.06 125 LYS A N 1
ATOM 961 C CA . LYS A 1 125 ? 12.141 -11.483 -37.824 1.00 93.06 125 LYS A CA 1
ATOM 962 C C . LYS A 1 125 ? 11.082 -10.374 -37.786 1.00 93.06 125 LYS A C 1
ATOM 964 O O . LYS A 1 125 ? 9.900 -10.672 -37.921 1.00 93.06 125 LYS A O 1
ATOM 969 N N . PHE A 1 126 ? 11.488 -9.120 -37.578 1.00 93.19 126 PHE A N 1
ATOM 970 C CA . PHE A 1 126 ? 10.568 -7.986 -37.376 1.00 93.19 126 PHE A CA 1
ATOM 971 C C . PHE A 1 126 ? 10.412 -7.076 -38.598 1.00 93.19 126 PHE A C 1
ATOM 973 O O . PHE A 1 126 ? 9.745 -6.040 -38.522 1.00 93.19 126 PHE A O 1
ATOM 980 N N . ASN A 1 127 ? 10.995 -7.462 -39.733 1.00 94.88 127 ASN A N 1
ATOM 981 C CA . ASN A 1 127 ? 10.903 -6.731 -40.987 1.00 94.88 127 ASN A CA 1
ATOM 982 C C . ASN A 1 127 ? 10.512 -7.665 -42.132 1.00 94.88 127 ASN A C 1
ATOM 984 O O . ASN A 1 127 ? 10.845 -8.842 -42.139 1.00 94.88 127 ASN A O 1
ATOM 988 N N . VAL A 1 128 ? 9.819 -7.117 -43.126 1.00 93.50 128 VAL A N 1
ATOM 989 C CA . VAL A 1 128 ? 9.278 -7.885 -44.261 1.00 93.50 128 VAL A CA 1
ATOM 990 C C . VAL A 1 128 ? 10.205 -7.914 -45.482 1.00 93.50 128 VAL A C 1
ATOM 992 O O . VAL A 1 128 ? 9.842 -8.481 -46.512 1.00 93.50 128 VAL A O 1
ATOM 995 N N . TYR A 1 129 ? 11.372 -7.265 -45.411 1.00 93.81 129 TYR A N 1
ATOM 996 C CA . TYR A 1 129 ? 12.246 -7.071 -46.570 1.00 93.81 129 TYR A CA 1
ATOM 997 C C . TYR A 1 129 ? 13.204 -8.250 -46.779 1.00 93.81 129 TYR A C 1
ATOM 999 O O . TYR A 1 129 ? 13.691 -8.870 -45.837 1.00 93.81 129 TYR A O 1
ATOM 1007 N N . ASP A 1 130 ? 13.501 -8.532 -48.047 1.00 91.69 130 ASP A N 1
ATOM 1008 C CA . ASP A 1 130 ? 14.493 -9.528 -48.456 1.00 91.69 130 ASP A CA 1
ATOM 1009 C C . ASP A 1 130 ? 15.904 -9.051 -48.039 1.00 91.69 130 ASP A C 1
ATOM 1011 O O . ASP A 1 130 ? 16.304 -7.955 -48.448 1.00 91.69 130 ASP A O 1
ATOM 1015 N N . PRO A 1 131 ? 16.688 -9.841 -47.274 1.00 91.44 131 PRO A N 1
ATOM 1016 C CA . PRO A 1 131 ? 18.034 -9.457 -46.833 1.00 91.44 131 PRO A CA 1
ATOM 1017 C C . PRO A 1 131 ? 18.992 -9.080 -47.968 1.00 91.44 131 PRO A C 1
ATOM 1019 O O . PRO A 1 131 ? 19.938 -8.326 -47.750 1.00 91.44 131 PRO A O 1
ATOM 1022 N N . SER A 1 132 ? 18.760 -9.602 -49.178 1.00 88.75 132 SER A N 1
ATOM 1023 C CA . SER A 1 132 ? 19.571 -9.302 -50.361 1.00 88.75 132 SER A CA 1
ATOM 1024 C C . SER A 1 132 ? 19.173 -8.000 -51.066 1.00 88.75 132 SER A C 1
ATOM 1026 O O . SER A 1 132 ? 19.924 -7.515 -51.913 1.00 88.75 132 SER A O 1
ATOM 1028 N N . ARG A 1 133 ? 17.990 -7.447 -50.760 1.00 88.62 133 ARG A N 1
ATOM 1029 C CA . ARG A 1 133 ? 17.375 -6.314 -51.471 1.00 88.62 133 ARG A CA 1
ATOM 1030 C C . ARG A 1 133 ? 16.497 -5.478 -50.536 1.00 88.62 133 ARG A C 1
ATOM 1032 O O . ARG A 1 133 ? 15.272 -5.456 -50.671 1.00 88.62 133 ARG A O 1
ATOM 1039 N N . ILE A 1 134 ? 17.130 -4.765 -49.609 1.00 93.00 134 ILE A N 1
ATOM 1040 C CA . ILE A 1 134 ? 16.451 -3.786 -48.754 1.00 93.00 134 ILE A CA 1
ATOM 1041 C C . ILE A 1 134 ? 16.280 -2.479 -49.555 1.00 93.00 134 ILE A C 1
ATOM 1043 O O . ILE A 1 134 ? 17.280 -1.953 -50.040 1.00 93.00 134 ILE A O 1
ATOM 1047 N N . PRO A 1 135 ? 15.053 -1.955 -49.745 1.00 92.81 135 PRO A N 1
ATOM 1048 C CA . PRO A 1 135 ? 14.846 -0.708 -50.484 1.00 92.81 135 PRO A CA 1
ATOM 1049 C C . PRO A 1 135 ? 15.473 0.506 -49.783 1.00 92.81 135 PRO A C 1
ATOM 1051 O O . PRO A 1 135 ? 15.299 0.670 -48.580 1.00 92.81 135 PRO A O 1
ATOM 1054 N N . ASP A 1 136 ? 16.075 1.423 -50.545 1.00 90.00 136 ASP A N 1
ATOM 1055 C CA . ASP A 1 136 ? 16.682 2.662 -50.017 1.00 90.00 136 ASP A CA 1
ATOM 1056 C C . ASP A 1 136 ? 15.668 3.615 -49.345 1.00 90.00 136 ASP A C 1
ATOM 1058 O O . ASP A 1 136 ? 16.050 4.546 -48.648 1.00 90.00 136 ASP A O 1
ATOM 1062 N N . THR A 1 137 ? 14.365 3.404 -49.551 1.00 90.12 137 THR A N 1
ATOM 1063 C CA . THR A 1 137 ? 13.281 4.161 -48.899 1.00 90.12 137 THR A CA 1
ATOM 1064 C C . THR A 1 137 ? 12.646 3.414 -47.725 1.00 90.12 137 THR A C 1
ATOM 1066 O O . THR A 1 137 ? 11.614 3.849 -47.212 1.00 90.12 137 THR A O 1
ATOM 1069 N N . ALA A 1 138 ? 13.174 2.249 -47.345 1.00 92.38 138 ALA A N 1
ATOM 1070 C CA . ALA A 1 138 ? 12.588 1.430 -46.294 1.00 92.38 138 ALA A CA 1
ATOM 1071 C C . ALA A 1 138 ? 12.809 2.039 -44.900 1.00 92.38 138 ALA A C 1
ATOM 1073 O O . ALA A 1 138 ? 13.827 2.673 -44.619 1.00 92.38 138 ALA A O 1
ATOM 1074 N N . GLN A 1 139 ? 11.845 1.787 -44.015 1.00 95.25 139 GLN A N 1
ATOM 1075 C CA . GLN A 1 139 ? 11.993 1.953 -42.571 1.00 95.25 139 GLN A CA 1
ATOM 1076 C C . GLN A 1 139 ? 12.129 0.564 -41.953 1.00 95.25 139 GLN A C 1
ATOM 1078 O O . GLN A 1 139 ? 11.296 -0.308 -42.224 1.00 95.25 139 GLN A O 1
ATOM 1083 N N . LEU A 1 140 ? 13.185 0.354 -41.171 1.00 96.62 140 LEU A N 1
ATOM 1084 C CA . LEU A 1 140 ? 13.420 -0.884 -40.441 1.00 96.62 140 LEU A CA 1
ATOM 1085 C C . LEU A 1 140 ? 12.965 -0.743 -38.990 1.00 96.62 140 LEU A C 1
ATOM 1087 O O . LEU A 1 140 ? 13.359 0.192 -38.294 1.00 96.62 140 LEU A O 1
ATOM 1091 N N . ASN A 1 141 ? 12.219 -1.741 -38.527 1.00 97.12 141 ASN A N 1
ATOM 1092 C CA . ASN A 1 141 ? 11.947 -1.992 -37.120 1.00 97.12 141 ASN A CA 1
ATOM 1093 C C . ASN A 1 141 ? 13.179 -2.642 -36.492 1.00 97.12 141 ASN A C 1
ATOM 1095 O O . ASN A 1 141 ? 13.472 -3.813 -36.756 1.00 97.12 141 ASN A O 1
ATOM 1099 N N . VAL A 1 142 ? 13.908 -1.893 -35.671 1.00 97.56 142 VAL A N 1
ATOM 1100 C CA . VAL A 1 142 ? 15.115 -2.385 -35.009 1.00 97.56 142 VAL A CA 1
ATOM 1101 C C . VAL A 1 142 ? 14.811 -2.724 -33.558 1.00 97.56 142 VAL A C 1
ATOM 1103 O O . VAL A 1 142 ? 14.746 -1.850 -32.697 1.00 97.56 142 VAL A O 1
ATOM 1106 N N . THR A 1 143 ? 14.616 -4.013 -33.288 1.00 96.56 143 THR A N 1
ATOM 1107 C CA . THR A 1 143 ? 14.271 -4.502 -31.950 1.00 96.56 143 THR A CA 1
ATOM 1108 C C . THR A 1 143 ? 15.513 -4.684 -31.081 1.00 96.56 143 THR A C 1
ATOM 1110 O O . THR A 1 143 ? 16.438 -5.406 -31.463 1.00 96.56 143 THR A O 1
ATOM 1113 N N . VAL A 1 144 ? 15.517 -4.076 -29.895 1.00 96.69 144 VAL A N 1
ATOM 1114 C CA . VAL A 1 144 ? 16.555 -4.230 -28.863 1.00 96.69 144 VAL A CA 1
ATOM 1115 C C . VAL A 1 144 ? 15.902 -4.739 -27.586 1.00 96.69 144 VAL A C 1
ATOM 1117 O O . VAL A 1 144 ? 14.946 -4.141 -27.097 1.00 96.69 144 VAL A O 1
ATOM 1120 N N . ASN A 1 145 ? 16.410 -5.840 -27.031 1.00 95.69 145 ASN A N 1
ATOM 1121 C CA . ASN A 1 145 ? 15.865 -6.388 -25.789 1.00 95.69 145 ASN A CA 1
ATOM 1122 C C . ASN A 1 145 ? 16.289 -5.552 -24.578 1.00 95.69 145 ASN A C 1
ATOM 1124 O O . ASN A 1 145 ? 17.340 -4.910 -24.581 1.00 95.69 145 ASN A O 1
ATOM 1128 N N . CYS A 1 146 ? 15.514 -5.638 -23.504 1.00 96.44 146 CYS A N 1
ATOM 1129 C CA . CYS A 1 146 ? 15.795 -4.990 -22.226 1.00 96.44 146 CYS A CA 1
ATOM 1130 C C . CYS A 1 146 ? 15.391 -5.888 -21.051 1.00 96.44 146 CYS A C 1
ATOM 1132 O O . CYS A 1 146 ? 14.858 -6.981 -21.234 1.00 96.44 146 CYS A O 1
ATOM 1134 N N . SER A 1 147 ? 15.690 -5.439 -19.834 1.00 95.12 147 SER A N 1
ATOM 1135 C CA . SER A 1 147 ? 15.277 -6.094 -18.596 1.00 95.12 147 SER A CA 1
ATOM 1136 C C . SER A 1 147 ? 14.791 -5.044 -17.608 1.00 95.12 147 SER A C 1
ATOM 1138 O O . SER A 1 147 ? 15.362 -3.959 -17.525 1.00 95.12 147 SER A O 1
ATOM 1140 N N . CYS A 1 148 ? 13.765 -5.392 -16.840 1.00 92.06 148 CYS A N 1
ATOM 1141 C CA . CYS A 1 148 ? 13.236 -4.566 -15.755 1.00 92.06 148 CYS A CA 1
ATOM 1142 C C . CYS A 1 148 ? 13.608 -5.118 -14.374 1.00 92.06 148 CYS A C 1
ATOM 1144 O O . CYS A 1 148 ? 13.025 -4.725 -13.370 1.00 92.06 148 CYS A O 1
ATOM 1146 N N . GLY A 1 149 ? 14.572 -6.041 -14.324 1.00 90.44 149 GLY A N 1
ATOM 1147 C CA . GLY A 1 149 ? 15.023 -6.698 -13.104 1.00 90.44 149 GLY A CA 1
ATOM 1148 C C . GLY A 1 149 ? 14.247 -7.950 -12.732 1.00 90.44 149 GLY A C 1
ATOM 1149 O O . GLY A 1 149 ? 13.331 -8.390 -13.421 1.00 90.44 149 GLY A O 1
ATOM 1150 N N . ASN A 1 150 ? 14.682 -8.569 -11.637 1.00 85.94 150 ASN A N 1
ATOM 1151 C CA . ASN A 1 150 ? 14.105 -9.798 -11.113 1.00 85.94 150 ASN A CA 1
ATOM 1152 C C . ASN A 1 150 ? 14.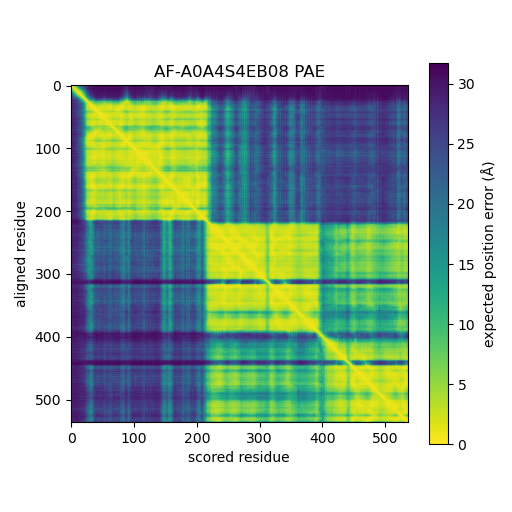154 -9.752 -9.584 1.00 85.94 150 ASN A C 1
ATOM 1154 O O . ASN A 1 150 ? 15.222 -9.881 -8.982 1.00 85.94 150 ASN A O 1
ATOM 1158 N N . SER A 1 151 ? 12.985 -9.586 -8.963 1.00 82.19 151 SER A N 1
ATOM 1159 C CA . SER A 1 151 ? 12.832 -9.480 -7.507 1.00 82.19 151 SER A CA 1
ATOM 1160 C C . SER A 1 151 ? 13.296 -10.727 -6.753 1.00 82.19 151 SER A C 1
ATOM 1162 O O . SER A 1 151 ? 13.660 -10.610 -5.584 1.00 82.19 151 SER A O 1
ATOM 1164 N N . SER A 1 152 ? 13.320 -11.891 -7.413 1.00 79.75 152 SER A N 1
ATOM 1165 C CA . SER A 1 152 ? 13.835 -13.143 -6.843 1.00 79.75 152 SER A CA 1
ATOM 1166 C C . SER A 1 152 ? 15.365 -13.175 -6.783 1.00 79.75 152 SER A C 1
ATOM 1168 O O . SER A 1 152 ? 15.924 -13.953 -6.018 1.00 79.75 152 SER A O 1
ATOM 1170 N N . VAL A 1 153 ? 16.046 -12.338 -7.577 1.00 85.75 153 VAL A N 1
ATOM 1171 C CA . VAL A 1 153 ? 17.506 -12.168 -7.530 1.00 85.75 153 VAL A CA 1
ATOM 1172 C C . VAL A 1 153 ? 17.869 -11.045 -6.560 1.00 85.75 153 VAL A C 1
ATOM 1174 O O . VAL A 1 153 ? 18.657 -11.255 -5.643 1.00 85.75 153 VAL A O 1
ATOM 1177 N N . SER A 1 154 ? 17.307 -9.844 -6.745 1.00 84.19 154 SER A N 1
ATOM 1178 C CA . SER A 1 154 ? 17.503 -8.718 -5.825 1.00 84.19 154 SER A CA 1
ATOM 1179 C C . SER A 1 154 ? 16.484 -7.601 -6.057 1.00 84.19 154 SER A C 1
ATOM 1181 O O . SER A 1 154 ? 16.171 -7.247 -7.190 1.00 84.19 154 SER A O 1
ATOM 1183 N N . LYS A 1 155 ? 16.016 -6.978 -4.967 1.00 83.56 155 LYS A N 1
ATOM 1184 C CA . LYS A 1 155 ? 15.177 -5.765 -5.009 1.00 83.56 155 LYS A CA 1
ATOM 1185 C C . LYS A 1 155 ? 15.992 -4.469 -5.139 1.00 83.56 155 LYS A C 1
ATOM 1187 O O . LYS A 1 155 ? 15.420 -3.404 -5.341 1.00 83.56 155 LYS A O 1
ATOM 1192 N N . ALA A 1 156 ? 17.320 -4.536 -5.035 1.00 86.44 156 ALA A N 1
ATOM 1193 C CA . ALA A 1 156 ? 18.186 -3.355 -5.058 1.00 86.44 156 ALA A CA 1
ATOM 1194 C C . ALA A 1 156 ? 18.408 -2.768 -6.465 1.00 86.44 156 ALA A C 1
ATOM 1196 O O . ALA A 1 156 ? 18.990 -1.693 -6.574 1.00 86.44 156 ALA A O 1
ATOM 1197 N N . TYR A 1 157 ? 17.961 -3.455 -7.525 1.00 92.12 157 TYR A N 1
ATOM 1198 C CA . TYR A 1 157 ? 18.250 -3.087 -8.913 1.00 92.12 157 TYR A CA 1
ATOM 1199 C C . TYR A 1 157 ? 16.981 -3.141 -9.774 1.00 92.12 157 TYR A C 1
ATOM 1201 O O . TYR A 1 157 ? 16.428 -4.216 -9.991 1.00 92.12 157 TYR A O 1
ATOM 1209 N N . GLY A 1 158 ? 16.535 -1.981 -10.258 1.00 90.50 158 GLY A N 1
ATOM 1210 C CA . GLY A 1 158 ? 15.350 -1.802 -11.109 1.00 90.50 158 GLY A CA 1
ATOM 1211 C C . GLY A 1 158 ? 15.633 -1.199 -12.484 1.00 90.50 158 GLY A C 1
ATOM 1212 O O . GLY A 1 158 ? 14.739 -1.154 -13.319 1.00 90.50 158 GLY A O 1
ATOM 1213 N N . LEU A 1 159 ? 16.867 -0.758 -12.728 1.00 95.19 159 LEU A N 1
ATOM 1214 C CA . LEU A 1 159 ? 17.338 -0.261 -14.018 1.00 95.19 159 LEU A CA 1
ATOM 1215 C C . LEU A 1 159 ? 18.432 -1.190 -14.534 1.00 95.19 159 LEU A C 1
ATOM 1217 O O . LEU A 1 159 ? 19.354 -1.523 -13.787 1.00 95.19 159 LEU A O 1
ATOM 1221 N N . PHE A 1 160 ? 18.348 -1.595 -15.801 1.00 97.44 160 PHE A N 1
ATOM 1222 C CA . PHE A 1 160 ? 19.309 -2.516 -16.408 1.00 97.44 160 PHE A CA 1
ATOM 1223 C C . PHE A 1 160 ? 19.882 -1.976 -17.712 1.00 97.44 160 PHE A C 1
ATOM 1225 O O . PHE A 1 160 ? 19.216 -1.299 -18.494 1.00 97.44 160 PHE A O 1
ATOM 1232 N N . ILE A 1 161 ? 21.143 -2.330 -17.924 1.00 98.12 161 ILE A N 1
ATOM 1233 C CA . ILE A 1 161 ? 21.915 -2.117 -19.132 1.00 98.12 161 ILE A CA 1
ATOM 1234 C C . ILE A 1 161 ? 21.862 -3.401 -19.957 1.00 98.12 161 ILE A C 1
ATOM 1236 O O . ILE A 1 161 ? 22.328 -4.454 -19.515 1.00 98.12 161 ILE A O 1
ATOM 1240 N N . THR A 1 162 ? 21.343 -3.295 -21.171 1.00 98.06 162 THR A N 1
ATOM 1241 C CA . THR A 1 162 ? 21.504 -4.274 -22.239 1.00 98.06 162 THR A CA 1
ATOM 1242 C C . THR A 1 162 ? 22.935 -4.203 -22.760 1.00 98.06 162 THR A C 1
ATOM 1244 O O . THR A 1 162 ? 23.340 -3.211 -23.370 1.00 98.06 162 THR A O 1
ATOM 1247 N N . TYR A 1 163 ? 23.722 -5.243 -22.490 1.00 97.06 163 TYR A N 1
ATOM 1248 C CA . TYR A 1 163 ? 25.167 -5.260 -22.689 1.00 97.06 163 TYR A CA 1
ATOM 1249 C C . TYR A 1 163 ? 25.573 -6.355 -23.690 1.00 97.06 163 TYR A C 1
ATOM 1251 O O . TYR A 1 163 ? 25.637 -7.532 -23.324 1.00 97.06 163 TYR A O 1
ATOM 1259 N N . PRO A 1 164 ? 25.880 -5.999 -24.951 1.00 96.12 164 PRO A N 1
ATOM 1260 C CA . PRO A 1 164 ? 26.433 -6.942 -25.919 1.00 96.12 164 PRO A CA 1
ATOM 1261 C C . PRO A 1 164 ? 27.863 -7.315 -25.535 1.00 96.12 164 PRO A C 1
ATOM 1263 O O . PRO A 1 164 ? 28.717 -6.432 -25.389 1.00 96.12 164 PRO A O 1
ATOM 1266 N N . LEU A 1 165 ? 28.149 -8.606 -25.389 1.00 94.25 165 LEU A N 1
ATOM 1267 C CA . LEU A 1 165 ? 29.501 -9.098 -25.150 1.00 94.25 165 LEU A CA 1
ATOM 1268 C C . LEU A 1 165 ? 30.400 -8.852 -26.365 1.00 94.25 165 LEU A C 1
ATOM 1270 O O . LEU A 1 165 ? 29.950 -8.825 -27.508 1.00 94.25 165 LEU A O 1
ATOM 1274 N N . ARG A 1 166 ? 31.700 -8.687 -26.111 1.00 90.38 166 ARG A N 1
ATOM 1275 C CA . ARG A 1 166 ? 32.737 -8.584 -27.145 1.00 90.38 166 ARG A CA 1
ATOM 1276 C C . ARG A 1 166 ? 33.801 -9.654 -26.948 1.00 90.38 166 ARG A C 1
ATOM 1278 O O . ARG A 1 166 ? 34.003 -10.159 -25.843 1.00 90.38 166 ARG A O 1
ATOM 1285 N N . LEU A 1 167 ? 34.508 -9.979 -28.030 1.00 90.25 167 LEU A N 1
ATOM 1286 C CA . LEU A 1 167 ? 35.629 -10.919 -28.005 1.00 90.25 167 LEU A CA 1
ATOM 1287 C C . LEU A 1 167 ? 36.660 -10.524 -26.936 1.00 90.25 167 LEU A C 1
ATOM 1289 O O . LEU A 1 167 ? 37.069 -9.367 -26.852 1.00 90.25 167 LEU A O 1
ATOM 1293 N N . GLY A 1 168 ? 37.071 -11.503 -26.128 1.00 86.75 168 GLY A N 1
ATOM 1294 C CA . GLY A 1 168 ? 38.032 -11.322 -25.036 1.00 86.75 168 GLY A CA 1
ATOM 1295 C C . GLY A 1 168 ? 37.424 -10.908 -23.692 1.00 86.75 168 GLY A C 1
ATOM 1296 O O . GLY A 1 168 ? 38.146 -10.893 -22.697 1.00 86.75 168 GLY A O 1
ATOM 1297 N N . GLN A 1 169 ? 36.122 -10.611 -23.622 1.00 90.50 169 GLN A N 1
ATOM 1298 C CA . GLN A 1 169 ? 35.453 -10.362 -22.344 1.00 90.50 169 GLN A CA 1
ATOM 1299 C C . GLN A 1 169 ? 35.110 -11.672 -21.619 1.00 90.50 169 GLN A C 1
ATOM 1301 O O . GLN A 1 169 ? 34.951 -12.734 -22.221 1.00 90.50 169 GLN A O 1
ATOM 1306 N N . SER A 1 170 ? 35.014 -11.580 -20.296 1.00 93.81 170 SER A N 1
ATOM 1307 C CA . SER A 1 170 ? 34.587 -12.649 -19.397 1.00 93.81 170 SER A CA 1
ATOM 1308 C C . SER A 1 170 ? 33.661 -12.087 -18.318 1.00 93.81 170 SER A C 1
ATOM 1310 O O . SER A 1 170 ? 33.609 -10.876 -18.095 1.00 93.81 170 SER A O 1
ATOM 1312 N N . LEU A 1 171 ? 32.973 -12.967 -17.587 1.00 95.31 171 LEU A N 1
ATOM 1313 C CA . LEU A 1 171 ? 32.163 -12.564 -16.434 1.00 95.31 171 LEU A CA 1
ATOM 1314 C C . LEU A 1 171 ? 32.983 -11.739 -15.429 1.00 95.31 171 LEU A C 1
ATOM 1316 O O . LEU A 1 171 ? 32.507 -10.724 -14.927 1.00 95.31 171 LEU A O 1
ATOM 1320 N N . GLN A 1 172 ? 34.234 -12.142 -15.184 1.00 96.12 172 GLN A N 1
ATOM 1321 C CA . GLN A 1 172 ? 35.102 -11.470 -14.223 1.00 96.12 172 GLN A CA 1
ATOM 1322 C C . GLN A 1 172 ? 35.520 -10.076 -14.698 1.00 96.12 172 GLN A C 1
ATOM 1324 O O . GLN A 1 172 ? 35.495 -9.136 -13.910 1.00 96.12 172 GLN A O 1
ATOM 1329 N N . SER A 1 173 ? 35.865 -9.916 -15.981 1.00 94.44 173 SER A N 1
ATOM 1330 C CA . SER A 1 173 ? 36.240 -8.598 -16.508 1.00 94.44 173 SER A CA 1
ATOM 1331 C C . SER A 1 173 ? 35.070 -7.614 -16.445 1.00 94.44 173 SER A C 1
ATOM 1333 O O . SER A 1 173 ? 35.273 -6.453 -16.110 1.00 94.44 173 SER A O 1
ATOM 1335 N N . ILE A 1 174 ? 33.846 -8.087 -16.708 1.00 93.94 174 ILE A N 1
ATOM 1336 C CA . ILE A 1 174 ? 32.630 -7.263 -16.647 1.00 93.94 174 ILE A CA 1
ATOM 1337 C C . ILE A 1 174 ? 32.299 -6.883 -15.201 1.00 93.94 174 ILE A C 1
ATOM 1339 O O . ILE A 1 174 ? 31.977 -5.728 -14.931 1.00 93.94 174 ILE A O 1
ATOM 1343 N N . ALA A 1 175 ? 32.411 -7.826 -14.261 1.00 95.31 175 ALA A N 1
ATOM 1344 C CA . ALA A 1 175 ? 32.244 -7.568 -12.831 1.00 95.31 175 ALA A CA 1
ATOM 1345 C C . ALA A 1 175 ? 33.198 -6.463 -12.340 1.00 95.31 175 ALA A C 1
ATOM 1347 O O . ALA A 1 175 ? 32.774 -5.517 -11.678 1.00 95.31 175 ALA A O 1
ATOM 1348 N N . THR A 1 176 ? 34.472 -6.529 -12.743 1.00 94.56 176 THR A N 1
ATOM 1349 C CA . THR A 1 176 ? 35.467 -5.494 -12.434 1.00 94.56 176 THR A CA 1
ATOM 1350 C C . THR A 1 176 ? 35.140 -4.146 -13.084 1.00 94.56 176 THR A C 1
ATOM 1352 O O . THR A 1 176 ? 35.200 -3.128 -12.403 1.00 94.56 176 THR A O 1
ATOM 1355 N N . GLU A 1 177 ? 34.761 -4.123 -14.366 1.00 90.81 177 GLU A N 1
ATOM 1356 C CA . GLU A 1 177 ? 34.420 -2.890 -15.102 1.00 90.81 177 GLU A CA 1
ATOM 1357 C C . GLU A 1 177 ? 33.208 -2.167 -14.495 1.00 90.81 177 GLU A C 1
ATOM 1359 O O . GLU A 1 177 ? 33.183 -0.943 -14.395 1.00 90.81 177 GLU A O 1
ATOM 1364 N N . THR A 1 178 ? 32.208 -2.930 -14.056 1.00 90.56 178 THR A N 1
ATOM 1365 C CA . THR A 1 178 ? 30.928 -2.403 -13.552 1.00 90.56 178 THR A CA 1
ATOM 1366 C C . THR A 1 178 ? 30.915 -2.182 -12.040 1.00 90.56 178 THR A C 1
ATOM 1368 O O . THR A 1 178 ? 29.969 -1.598 -11.508 1.00 90.56 178 THR A O 1
ATOM 1371 N N . ASN A 1 179 ? 31.971 -2.610 -11.341 1.00 93.19 179 ASN A N 1
ATOM 1372 C CA . ASN A 1 179 ? 32.048 -2.638 -9.883 1.00 93.19 179 ASN A CA 1
ATOM 1373 C C . ASN A 1 179 ? 30.854 -3.386 -9.248 1.00 93.19 179 ASN A C 1
ATOM 1375 O O . ASN A 1 179 ? 30.214 -2.905 -8.310 1.00 93.19 179 ASN A O 1
ATOM 1379 N N . LEU A 1 180 ? 30.536 -4.555 -9.807 1.00 94.75 180 LEU A N 1
ATOM 1380 C CA . LEU A 1 180 ? 29.510 -5.486 -9.335 1.00 94.75 180 LEU A CA 1
ATOM 1381 C C . LEU A 1 180 ? 30.143 -6.859 -9.084 1.00 94.75 180 LEU A C 1
ATOM 1383 O O . LEU A 1 180 ? 31.227 -7.157 -9.579 1.00 94.75 180 LEU A O 1
ATOM 1387 N N . THR A 1 181 ? 29.475 -7.726 -8.325 1.00 95.75 181 THR A N 1
ATOM 1388 C CA . THR A 1 181 ? 29.975 -9.090 -8.107 1.00 95.75 181 THR A CA 1
ATOM 1389 C C . THR A 1 181 ? 29.642 -9.994 -9.295 1.00 95.75 181 THR A C 1
ATOM 1391 O O . THR A 1 181 ? 28.570 -9.898 -9.897 1.00 95.75 181 THR A O 1
ATOM 1394 N N . ALA A 1 182 ? 30.555 -10.913 -9.621 1.00 96.00 182 ALA A N 1
ATOM 1395 C CA . ALA A 1 182 ? 30.349 -11.904 -10.678 1.00 96.00 182 ALA A CA 1
ATOM 1396 C C . ALA A 1 182 ? 29.093 -12.761 -10.427 1.00 96.00 182 ALA A C 1
ATOM 1398 O O . ALA A 1 182 ? 28.335 -13.023 -11.360 1.00 96.00 182 ALA A O 1
ATOM 1399 N N . ASP A 1 183 ? 28.834 -13.130 -9.169 1.00 94.81 183 ASP A N 1
ATOM 1400 C CA . ASP A 1 183 ? 27.665 -13.927 -8.780 1.00 94.81 183 ASP A CA 1
ATOM 1401 C C . ASP A 1 183 ? 26.347 -13.195 -9.035 1.00 94.81 183 ASP A C 1
ATOM 1403 O O . ASP A 1 183 ? 25.392 -13.792 -9.534 1.00 94.81 183 ASP A O 1
ATOM 1407 N N . LEU A 1 184 ? 26.293 -11.888 -8.760 1.00 93.88 184 LEU A N 1
ATOM 1408 C CA . LEU A 1 184 ? 25.111 -11.075 -9.033 1.00 93.88 184 LEU A CA 1
ATOM 1409 C C . LEU A 1 184 ? 24.827 -11.017 -10.538 1.00 93.88 184 LEU A C 1
ATOM 1411 O O . LEU A 1 184 ? 23.702 -11.270 -10.970 1.00 93.88 184 LEU A O 1
ATOM 1415 N N . ILE A 1 185 ? 25.852 -10.729 -11.347 1.00 95.50 185 ILE A N 1
ATOM 1416 C CA . ILE A 1 185 ? 25.719 -10.671 -12.809 1.00 95.50 185 ILE A CA 1
ATOM 1417 C C . ILE A 1 185 ? 25.300 -12.043 -13.361 1.00 95.50 185 ILE A C 1
ATOM 1419 O O . ILE A 1 185 ? 24.418 -12.119 -14.217 1.00 95.50 185 ILE A O 1
ATOM 1423 N N . ARG A 1 186 ? 25.881 -13.137 -12.851 1.00 95.19 186 ARG A N 1
ATOM 1424 C CA . ARG A 1 186 ? 25.504 -14.506 -13.230 1.00 95.19 186 ARG A CA 1
ATOM 1425 C C . ARG A 1 186 ? 24.058 -14.825 -12.859 1.00 95.19 186 ARG A C 1
ATOM 1427 O O . ARG A 1 186 ? 23.370 -15.444 -13.661 1.00 95.19 186 ARG A O 1
ATOM 1434 N N . SER A 1 187 ? 23.591 -14.386 -11.693 1.00 92.06 187 SER A N 1
ATOM 1435 C CA . SER A 1 187 ? 22.228 -14.655 -11.214 1.00 92.06 187 SER A CA 1
ATOM 1436 C C . SER A 1 187 ? 21.158 -14.011 -12.099 1.00 92.06 187 SER A C 1
ATOM 1438 O O . SER A 1 187 ? 20.105 -14.603 -12.317 1.00 92.06 187 SER A O 1
ATOM 1440 N N . TYR A 1 188 ? 21.441 -12.838 -12.675 1.00 93.81 188 TYR A N 1
ATOM 1441 C CA . TYR A 1 188 ? 20.566 -12.216 -13.677 1.00 93.81 188 TYR A CA 1
ATOM 1442 C C . TYR A 1 188 ? 20.662 -12.850 -15.069 1.00 93.81 188 TYR A C 1
ATOM 1444 O O . TYR A 1 188 ? 19.754 -12.691 -15.880 1.00 93.81 188 TYR A O 1
ATOM 1452 N N . ASN A 1 189 ? 21.744 -13.575 -15.352 1.00 95.56 189 ASN A N 1
ATOM 1453 C CA . ASN A 1 189 ? 22.041 -14.140 -16.666 1.00 95.56 189 ASN A CA 1
ATOM 1454 C C . ASN A 1 189 ? 22.425 -15.628 -16.544 1.00 95.56 189 ASN A C 1
ATOM 1456 O O . ASN A 1 189 ? 23.538 -16.014 -16.926 1.00 95.56 189 ASN A O 1
ATOM 1460 N N . PRO A 1 190 ? 21.534 -16.485 -16.004 1.00 92.06 190 PRO A N 1
ATOM 1461 C CA . PRO A 1 190 ? 21.883 -17.858 -15.635 1.00 92.06 190 PRO A CA 1
ATOM 1462 C C . PRO A 1 190 ? 22.326 -18.695 -16.840 1.00 92.06 190 PRO A C 1
ATOM 1464 O O . PRO A 1 190 ? 23.230 -19.519 -16.723 1.00 92.06 190 PRO A O 1
ATOM 1467 N N . ASN A 1 191 ? 21.748 -18.422 -18.013 1.00 89.75 191 ASN A N 1
ATOM 1468 C CA . ASN A 1 191 ? 21.989 -19.173 -19.246 1.00 89.75 191 ASN A CA 1
ATOM 1469 C C . ASN A 1 191 ? 23.043 -18.533 -20.167 1.00 89.75 191 ASN A C 1
ATOM 1471 O O . ASN A 1 191 ? 23.313 -19.073 -21.236 1.00 89.75 191 ASN A O 1
ATOM 1475 N N . ALA A 1 192 ? 23.621 -17.384 -19.798 1.00 90.00 192 ALA A N 1
ATOM 1476 C CA . ALA A 1 192 ? 24.530 -16.659 -20.684 1.00 90.00 192 ALA A CA 1
ATOM 1477 C C . ALA A 1 192 ? 25.930 -17.288 -20.728 1.00 90.00 192 ALA A C 1
ATOM 1479 O O . ALA A 1 192 ? 26.536 -17.601 -19.691 1.00 90.00 192 ALA A O 1
ATOM 1480 N N . ASN A 1 193 ? 26.498 -17.392 -21.931 1.00 91.12 193 ASN A N 1
ATOM 1481 C CA . ASN A 1 193 ? 27.893 -17.751 -22.115 1.00 91.12 193 ASN A CA 1
ATOM 1482 C C . ASN A 1 193 ? 28.744 -16.478 -22.197 1.00 91.12 193 ASN A C 1
ATOM 1484 O O . ASN A 1 193 ? 28.977 -15.918 -23.264 1.00 91.12 193 ASN A O 1
ATOM 1488 N N . PHE A 1 194 ? 29.286 -16.057 -21.054 1.00 91.25 194 PHE A N 1
ATOM 1489 C CA . PHE A 1 194 ? 30.108 -14.846 -20.942 1.00 91.25 194 PHE A CA 1
ATOM 1490 C C . PHE A 1 194 ? 31.407 -14.857 -21.764 1.00 91.25 194 PHE A C 1
ATOM 1492 O O . PHE A 1 194 ? 32.072 -13.830 -21.845 1.00 91.25 194 PHE A O 1
ATOM 1499 N N . SER A 1 195 ? 31.773 -15.993 -22.363 1.00 88.00 195 SER A N 1
ATOM 1500 C CA . SER A 1 195 ? 32.944 -16.142 -23.231 1.00 88.00 195 SER A CA 1
ATOM 1501 C C . SER A 1 195 ? 32.584 -16.296 -24.714 1.00 88.00 195 SER A C 1
ATOM 1503 O O . SER A 1 195 ? 33.478 -16.498 -25.530 1.00 88.00 195 SER A O 1
ATOM 1505 N N . SER A 1 196 ? 31.302 -16.186 -25.088 1.00 84.88 196 SER A N 1
ATOM 1506 C CA . SER A 1 196 ? 30.850 -16.275 -26.487 1.00 84.88 196 SER A CA 1
ATOM 1507 C C . SER A 1 196 ? 31.312 -15.097 -27.349 1.00 84.88 196 SER A C 1
ATOM 1509 O O . SER A 1 196 ? 31.357 -15.198 -28.573 1.00 84.88 196 SER A O 1
ATOM 1511 N N . GLY A 1 197 ? 31.615 -13.958 -26.716 1.00 79.94 197 GLY A N 1
ATOM 1512 C CA . GLY A 1 197 ? 31.988 -12.714 -27.387 1.00 79.94 197 GLY A CA 1
ATOM 1513 C C . GLY A 1 197 ? 30.877 -12.089 -28.237 1.00 79.94 197 GLY A C 1
ATOM 1514 O O . GLY A 1 197 ? 31.184 -11.186 -29.013 1.00 79.94 197 GLY A O 1
ATOM 1515 N N . SER A 1 198 ? 29.636 -12.580 -28.118 1.00 81.81 198 SER A N 1
ATOM 1516 C CA . SER A 1 198 ? 28.483 -12.132 -28.914 1.00 81.81 198 SER A CA 1
ATOM 1517 C C . SER A 1 198 ? 27.117 -12.230 -28.216 1.00 81.81 198 SER A C 1
ATOM 1519 O O . SER A 1 198 ? 26.160 -11.658 -28.733 1.00 81.81 198 SER A O 1
ATOM 1521 N N . ASP A 1 199 ? 26.996 -12.890 -27.053 1.00 84.00 199 ASP A N 1
ATOM 1522 C CA . ASP A 1 199 ? 25.726 -12.906 -26.306 1.00 84.00 199 ASP A CA 1
ATOM 1523 C C . ASP A 1 199 ? 25.339 -11.508 -25.795 1.00 84.00 199 ASP A C 1
ATOM 1525 O O . ASP A 1 199 ? 26.179 -10.632 -25.577 1.00 84.00 199 ASP A O 1
ATOM 1529 N N . LEU A 1 200 ? 24.045 -11.330 -25.540 1.00 91.38 200 LEU A N 1
ATOM 1530 C CA . LEU A 1 200 ? 23.476 -10.167 -24.869 1.00 91.38 200 LEU A CA 1
ATOM 1531 C C . LEU A 1 200 ? 23.273 -10.502 -23.383 1.00 91.38 200 LEU A C 1
ATOM 1533 O O . LEU A 1 200 ? 22.627 -11.501 -23.067 1.00 91.38 200 LEU A O 1
ATOM 1537 N N . VAL A 1 201 ? 23.800 -9.681 -22.474 1.00 96.00 201 VAL A N 1
ATOM 1538 C CA . VAL A 1 201 ? 23.605 -9.848 -21.022 1.00 96.00 201 VAL A CA 1
ATOM 1539 C C . VAL A 1 201 ? 23.004 -8.594 -20.397 1.00 96.00 201 VAL A C 1
ATOM 1541 O O . VAL A 1 201 ? 23.180 -7.491 -20.908 1.00 96.00 201 VAL A O 1
ATOM 1544 N N . TYR A 1 202 ? 22.299 -8.756 -19.281 1.00 97.38 202 TYR A N 1
ATOM 1545 C CA . TYR A 1 202 ? 21.651 -7.667 -18.554 1.00 97.38 202 TYR A CA 1
ATOM 1546 C C . TYR A 1 202 ? 22.403 -7.370 -17.263 1.00 97.38 202 TYR A C 1
ATOM 1548 O O . TYR A 1 202 ? 22.581 -8.249 -16.417 1.00 97.38 202 TYR A O 1
ATOM 1556 N N . ILE A 1 203 ? 22.844 -6.127 -17.105 1.00 97.12 203 ILE A N 1
ATOM 1557 C CA . ILE A 1 203 ? 23.673 -5.693 -15.977 1.00 97.12 203 ILE A CA 1
ATOM 1558 C C . ILE A 1 203 ? 22.950 -4.559 -15.248 1.00 97.12 203 ILE A C 1
ATOM 1560 O O . ILE A 1 203 ? 22.456 -3.661 -15.923 1.00 97.12 203 ILE A O 1
ATOM 1564 N N . PRO A 1 204 ? 22.887 -4.544 -13.907 1.00 97.38 204 PRO A N 1
ATOM 1565 C CA . PRO A 1 204 ? 22.361 -3.396 -13.177 1.00 97.38 204 PRO A CA 1
ATOM 1566 C C . PRO A 1 204 ? 22.980 -2.063 -13.623 1.00 97.38 204 PRO A C 1
ATOM 1568 O O . PRO A 1 204 ? 24.201 -1.918 -13.681 1.00 97.38 204 PRO A O 1
ATOM 1571 N N . GLY A 1 205 ? 22.124 -1.094 -13.940 1.00 95.12 205 GLY A N 1
ATOM 1572 C CA . GLY A 1 205 ? 22.486 0.237 -14.415 1.00 95.12 205 GLY A CA 1
ATOM 1573 C C . GLY A 1 205 ? 22.315 1.313 -13.350 1.00 95.12 205 GLY A C 1
ATOM 1574 O O . GLY A 1 205 ? 21.492 1.189 -12.442 1.00 95.12 205 GLY A O 1
ATOM 1575 N N . LYS A 1 206 ? 23.095 2.385 -13.477 1.00 93.81 206 LYS A N 1
ATOM 1576 C CA . LYS A 1 206 ? 22.990 3.574 -12.627 1.00 93.81 206 LYS A CA 1
ATOM 1577 C C . LYS A 1 206 ? 22.137 4.644 -13.303 1.00 93.81 206 LYS A C 1
ATOM 1579 O O . LYS A 1 206 ? 22.146 4.760 -14.526 1.00 93.81 206 LYS A O 1
ATOM 1584 N N . ASP A 1 207 ? 21.426 5.426 -12.501 1.00 90.69 207 ASP A N 1
ATOM 1585 C CA . ASP A 1 207 ? 20.734 6.627 -12.957 1.00 90.69 207 ASP A CA 1
ATOM 1586 C C . ASP A 1 207 ? 21.714 7.775 -13.272 1.00 90.69 207 ASP A C 1
ATOM 1588 O O . ASP A 1 207 ? 22.931 7.666 -13.085 1.00 90.69 207 ASP A O 1
ATOM 1592 N N . LYS A 1 208 ? 21.167 8.913 -13.715 1.00 89.56 208 LYS A N 1
ATOM 1593 C CA . LYS A 1 208 ? 21.905 10.160 -13.987 1.00 89.56 208 LYS A CA 1
ATOM 1594 C C . LYS A 1 208 ? 22.747 10.677 -12.806 1.00 89.56 208 LYS A C 1
ATOM 1596 O O . LYS A 1 208 ? 23.685 11.436 -13.018 1.00 89.56 208 LYS A O 1
ATOM 1601 N N . ASN A 1 209 ? 22.446 10.254 -11.575 1.00 87.81 209 ASN A N 1
ATOM 1602 C CA . ASN A 1 209 ? 23.162 10.644 -10.357 1.00 87.81 209 ASN A CA 1
ATOM 1603 C C . ASN A 1 209 ? 24.204 9.595 -9.925 1.00 87.81 209 ASN A C 1
ATOM 1605 O O . ASN A 1 209 ? 24.831 9.734 -8.875 1.00 87.81 209 ASN A O 1
ATOM 1609 N N . GLY A 1 210 ? 24.395 8.527 -10.706 1.00 88.38 210 GLY A N 1
ATOM 1610 C CA . GLY A 1 210 ? 25.347 7.463 -10.401 1.00 88.38 210 GLY A CA 1
ATOM 1611 C C . GLY A 1 210 ? 24.869 6.471 -9.335 1.00 88.38 210 GLY A C 1
ATOM 1612 O O . GLY A 1 210 ? 25.689 5.699 -8.824 1.00 88.38 210 GLY A O 1
ATOM 1613 N N . LYS A 1 211 ? 23.572 6.455 -9.003 1.00 90.81 211 LYS A N 1
ATOM 1614 C CA . LYS A 1 211 ? 22.975 5.535 -8.026 1.00 90.81 211 LYS A CA 1
ATOM 1615 C C . LYS A 1 211 ? 22.253 4.391 -8.736 1.00 90.81 211 LYS A C 1
ATOM 1617 O O . LYS A 1 211 ? 21.724 4.579 -9.821 1.00 90.81 211 LYS A O 1
ATOM 1622 N N . TYR A 1 212 ? 22.219 3.205 -8.127 1.00 91.75 212 TYR A N 1
ATOM 1623 C CA . TYR A 1 212 ? 21.368 2.106 -8.590 1.00 91.75 212 TYR A CA 1
ATOM 1624 C C . TYR A 1 212 ? 19.912 2.366 -8.173 1.00 91.75 212 TYR A C 1
ATOM 1626 O O . TYR A 1 212 ? 19.645 2.416 -6.966 1.00 91.75 212 TYR A O 1
ATOM 1634 N N . PRO A 1 213 ? 18.970 2.534 -9.119 1.00 87.81 213 PRO A N 1
ATOM 1635 C CA . PRO A 1 213 ? 17.551 2.568 -8.792 1.00 87.81 213 PRO A CA 1
ATOM 1636 C C . PRO A 1 213 ? 17.135 1.214 -8.227 1.00 87.81 213 PRO A C 1
ATOM 1638 O O . PRO A 1 213 ? 17.488 0.178 -8.796 1.00 87.81 213 PRO A O 1
ATOM 1641 N N . SER A 1 214 ? 16.384 1.209 -7.128 1.00 83.62 214 SER A N 1
ATOM 1642 C CA . SER A 1 214 ? 15.774 -0.017 -6.617 1.00 83.62 214 SER A CA 1
ATOM 1643 C C . SER A 1 214 ? 14.729 -0.536 -7.598 1.00 83.62 214 SER A C 1
ATOM 1645 O O . SER A 1 214 ? 14.129 0.227 -8.356 1.00 83.62 214 SER A O 1
ATOM 1647 N N . LEU A 1 215 ? 14.487 -1.843 -7.570 1.00 79.69 215 LEU A N 1
ATOM 1648 C CA . LEU A 1 215 ? 13.339 -2.415 -8.254 1.00 79.69 215 LEU A CA 1
ATOM 1649 C C . LEU A 1 215 ? 12.087 -1.798 -7.631 1.00 79.69 215 LEU A C 1
ATOM 1651 O O . LEU A 1 215 ? 11.869 -1.979 -6.432 1.00 79.69 215 LEU A O 1
ATOM 1655 N N . ASN A 1 216 ? 11.297 -1.059 -8.418 1.00 61.69 216 ASN A N 1
ATOM 1656 C CA . ASN A 1 216 ? 10.019 -0.511 -7.968 1.00 61.69 216 ASN A CA 1
ATOM 1657 C C . ASN A 1 216 ? 9.079 -1.674 -7.646 1.00 61.69 216 ASN A C 1
ATOM 1659 O O . ASN A 1 216 ? 8.328 -2.180 -8.478 1.00 61.69 216 ASN A O 1
ATOM 1663 N N . SER A 1 217 ? 9.164 -2.130 -6.406 1.00 51.06 217 SER A N 1
ATOM 1664 C CA . SER A 1 217 ? 8.231 -3.052 -5.809 1.00 51.06 217 SER A CA 1
ATOM 1665 C C . SER A 1 217 ? 6.927 -2.285 -5.635 1.00 51.06 217 SER A C 1
ATOM 1667 O O . SER A 1 217 ? 6.775 -1.523 -4.683 1.00 51.06 217 SER A O 1
ATOM 1669 N N . ARG A 1 218 ? 5.956 -2.513 -6.529 1.00 54.72 218 ARG A N 1
ATOM 1670 C CA . ARG A 1 218 ? 4.588 -1.996 -6.354 1.00 54.72 218 ARG A CA 1
ATOM 1671 C C . ARG A 1 218 ? 3.930 -2.471 -5.048 1.00 54.72 218 ARG A C 1
ATOM 1673 O O . ARG A 1 218 ? 2.868 -1.977 -4.715 1.00 54.72 218 ARG A O 1
ATOM 1680 N N . ALA A 1 219 ? 4.557 -3.375 -4.284 1.00 53.19 219 ALA A N 1
ATOM 1681 C CA . ALA A 1 219 ? 4.103 -3.730 -2.941 1.00 53.19 219 ALA A CA 1
ATOM 1682 C C . ALA A 1 219 ? 4.085 -2.535 -1.967 1.00 53.19 219 ALA A C 1
ATOM 1684 O O . ALA A 1 219 ? 3.371 -2.608 -0.978 1.00 53.19 219 ALA A O 1
ATOM 1685 N N . GLU A 1 220 ? 4.812 -1.439 -2.243 1.00 56.81 220 GLU A N 1
ATOM 1686 C CA . GLU A 1 220 ? 4.709 -0.197 -1.450 1.00 56.81 220 GLU A CA 1
ATOM 1687 C C . GLU A 1 220 ? 3.329 0.478 -1.550 1.00 56.81 220 GLU A C 1
ATOM 1689 O O . GLU A 1 220 ? 3.025 1.321 -0.717 1.00 56.81 220 GLU A O 1
ATOM 1694 N N . LEU A 1 221 ? 2.507 0.118 -2.545 1.00 65.69 221 LEU A N 1
ATOM 1695 C CA . LEU A 1 221 ? 1.145 0.639 -2.730 1.00 65.69 221 LEU A CA 1
ATOM 1696 C C . LEU A 1 221 ? 0.079 -0.192 -2.000 1.00 65.69 221 LEU A C 1
ATOM 1698 O O . LEU A 1 221 ? -1.101 0.102 -2.117 1.00 65.69 221 LEU A O 1
ATOM 1702 N N . SER A 1 222 ? 0.458 -1.287 -1.335 1.00 73.94 222 SER A N 1
ATOM 1703 C CA . SER A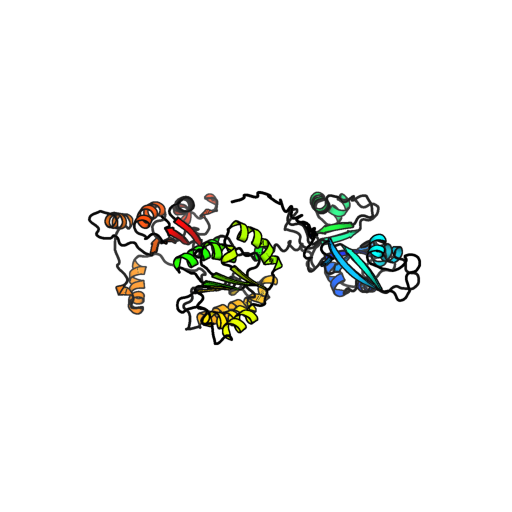 1 222 ? -0.502 -2.089 -0.577 1.00 73.94 222 SER A CA 1
ATOM 1704 C C . SER A 1 222 ? -0.675 -1.508 0.817 1.00 73.94 222 SER A C 1
ATOM 1706 O O . SER A 1 222 ? 0.319 -1.258 1.500 1.00 73.94 222 SER A O 1
ATOM 1708 N N . VAL A 1 223 ? -1.925 -1.439 1.271 1.00 81.38 223 VAL A N 1
ATOM 1709 C CA . VAL A 1 223 ? -2.261 -1.224 2.681 1.00 81.38 223 VAL A CA 1
ATOM 1710 C C . VAL A 1 223 ? -1.496 -2.235 3.553 1.00 81.38 223 VAL A C 1
ATOM 1712 O O . VAL A 1 223 ? -1.483 -3.433 3.223 1.00 81.38 223 VAL A O 1
ATOM 1715 N N . PRO A 1 224 ? -0.820 -1.791 4.629 1.00 77.19 224 PRO A N 1
ATOM 1716 C CA . PRO A 1 224 ? -0.081 -2.677 5.512 1.00 77.19 224 PRO A CA 1
ATOM 1717 C C . PRO A 1 224 ? -1.030 -3.532 6.380 1.00 77.19 224 PRO A C 1
ATOM 1719 O O . PRO A 1 224 ? -2.191 -3.171 6.598 1.00 77.19 224 PRO A O 1
ATOM 1722 N N . PRO A 1 225 ? -0.583 -4.701 6.883 1.00 78.19 225 PRO A N 1
ATOM 1723 C CA . PRO A 1 225 ? -1.467 -5.624 7.593 1.00 78.19 225 PRO A CA 1
ATOM 1724 C C . PRO A 1 225 ? -2.155 -5.056 8.836 1.00 78.19 225 PRO A C 1
ATOM 1726 O O . PRO A 1 225 ? -3.314 -5.382 9.084 1.00 78.19 225 PRO A O 1
ATOM 1729 N N . ASP A 1 226 ? -1.460 -4.221 9.602 1.00 74.06 226 ASP A N 1
ATOM 1730 C CA . ASP A 1 226 ? -1.970 -3.540 10.794 1.00 74.06 226 ASP A CA 1
ATOM 1731 C C . ASP A 1 226 ? -3.121 -2.581 10.467 1.00 74.06 226 ASP A C 1
ATOM 1733 O O . ASP A 1 226 ? -4.157 -2.616 11.138 1.00 74.06 226 ASP A O 1
ATOM 1737 N N . GLU A 1 227 ? -3.005 -1.812 9.383 1.00 81.19 227 GLU A N 1
ATOM 1738 C CA . GLU A 1 227 ? -4.094 -0.968 8.891 1.00 81.19 227 GLU A CA 1
ATOM 1739 C C . GLU A 1 227 ? -5.282 -1.808 8.407 1.00 81.19 227 GLU A C 1
ATOM 1741 O O . GLU A 1 227 ? -6.424 -1.527 8.770 1.00 81.19 227 GLU A O 1
ATOM 1746 N N . GLY A 1 228 ? -5.037 -2.902 7.678 1.00 86.31 228 GLY A N 1
ATOM 1747 C CA . GLY A 1 228 ? -6.100 -3.831 7.285 1.00 86.31 228 GLY A CA 1
ATOM 1748 C C . GLY A 1 228 ? -6.874 -4.382 8.492 1.00 86.31 228 GLY A C 1
ATOM 1749 O O . GLY A 1 228 ? -8.108 -4.380 8.507 1.00 86.31 228 GLY A O 1
ATOM 1750 N N . LEU A 1 229 ? -6.175 -4.810 9.548 1.00 85.12 229 LEU A N 1
ATOM 1751 C CA . LEU A 1 229 ? -6.812 -5.291 10.779 1.00 85.12 229 LEU A CA 1
ATOM 1752 C C . LEU A 1 229 ? -7.657 -4.205 11.451 1.00 85.12 229 LEU A C 1
ATOM 1754 O O . LEU A 1 229 ? -8.778 -4.487 11.890 1.00 85.12 229 LEU A O 1
ATOM 1758 N N . PHE A 1 230 ? -7.152 -2.971 11.489 1.00 87.38 230 PHE A N 1
ATOM 1759 C CA . PHE A 1 230 ? -7.894 -1.824 11.997 1.00 87.38 230 PHE A CA 1
ATOM 1760 C C . PHE A 1 230 ? -9.164 -1.554 11.177 1.00 87.38 230 PHE A C 1
ATOM 1762 O O . PHE A 1 230 ? -10.246 -1.459 11.760 1.00 87.38 230 PHE A O 1
ATOM 1769 N N . LEU A 1 231 ? -9.073 -1.531 9.841 1.00 92.00 231 LEU A N 1
ATOM 1770 C CA . LEU A 1 231 ? -10.224 -1.374 8.942 1.00 92.00 231 LEU A CA 1
ATOM 1771 C C . LEU A 1 231 ? -11.269 -2.475 9.164 1.00 92.00 231 LEU A C 1
ATOM 1773 O O . LEU A 1 231 ? -12.455 -2.187 9.327 1.00 92.00 231 LEU A O 1
ATOM 1777 N N . SER A 1 232 ? -10.838 -3.736 9.248 1.00 93.81 232 SER A N 1
ATOM 1778 C CA . SER A 1 232 ? -11.726 -4.871 9.532 1.00 93.81 232 SER A CA 1
ATOM 1779 C C . SER A 1 232 ? -12.452 -4.706 10.871 1.00 93.81 232 SER A C 1
ATOM 1781 O O . SER A 1 232 ? -13.663 -4.929 10.953 1.00 93.81 232 SER A O 1
ATOM 1783 N N . MET A 1 233 ? -11.743 -4.297 11.928 1.00 92.12 233 MET A N 1
ATOM 1784 C CA . MET A 1 233 ? -12.355 -4.061 13.236 1.00 92.12 233 MET A CA 1
ATOM 1785 C C . MET A 1 233 ? -13.358 -2.903 13.181 1.00 92.12 233 MET A C 1
ATOM 1787 O O . MET A 1 233 ? -14.483 -3.053 13.658 1.00 92.12 233 MET A O 1
ATOM 1791 N N . LEU A 1 234 ? -12.983 -1.787 12.553 1.00 92.44 234 LEU A N 1
ATOM 1792 C CA . LEU A 1 234 ? -13.827 -0.605 12.395 1.00 92.44 234 LEU A CA 1
ATOM 1793 C C . LEU A 1 234 ? -15.144 -0.941 11.680 1.00 92.44 234 LEU A C 1
ATOM 1795 O O . LEU A 1 234 ? -16.216 -0.617 12.192 1.00 92.44 234 LEU A O 1
ATOM 1799 N N . LEU A 1 235 ? -15.074 -1.662 10.556 1.00 96.50 235 LEU A N 1
ATOM 1800 C CA . LEU A 1 235 ? -16.236 -2.108 9.778 1.00 96.50 235 LEU A CA 1
ATOM 1801 C C . LEU A 1 235 ? -17.193 -2.981 10.602 1.00 96.50 235 LEU A C 1
ATOM 1803 O O . LEU A 1 235 ? -18.413 -2.809 10.532 1.00 96.50 235 LEU A O 1
ATOM 1807 N N . LYS A 1 236 ? -16.653 -3.894 11.420 1.00 94.19 236 LYS A N 1
ATOM 1808 C CA . LYS A 1 236 ? -17.454 -4.750 12.308 1.00 94.19 236 LYS A CA 1
ATOM 1809 C C . LYS A 1 236 ? -18.106 -3.957 13.439 1.00 94.19 236 LYS A C 1
ATOM 1811 O O . LYS A 1 236 ? -19.246 -4.241 13.787 1.00 94.19 236 LYS A O 1
ATOM 1816 N N . LEU A 1 237 ? -17.412 -2.969 14.009 1.00 90.69 237 LEU A N 1
ATOM 1817 C CA . LEU A 1 237 ? -17.954 -2.123 15.080 1.00 90.69 237 LEU A CA 1
ATOM 1818 C C . LEU A 1 237 ? -19.097 -1.233 14.590 1.00 90.69 237 LEU A C 1
ATOM 1820 O O . LEU A 1 237 ? -20.096 -1.080 15.291 1.00 90.69 237 LEU A O 1
ATOM 1824 N N . MET A 1 238 ? -18.988 -0.698 13.373 1.00 93.38 238 MET A N 1
ATOM 1825 C CA . MET A 1 238 ? -20.060 0.098 12.765 1.00 93.38 238 MET A CA 1
ATOM 1826 C C . MET A 1 238 ? -21.189 -0.747 12.156 1.00 93.38 238 MET A C 1
ATOM 1828 O O . MET A 1 238 ? -22.171 -0.182 11.677 1.00 93.38 238 MET A O 1
ATOM 1832 N N . ASN A 1 239 ? -21.068 -2.082 12.165 1.00 94.06 239 ASN A N 1
ATOM 1833 C CA . ASN A 1 239 ? -21.962 -3.002 11.455 1.00 94.06 239 ASN A CA 1
ATOM 1834 C C . ASN A 1 239 ? -22.155 -2.603 9.980 1.00 94.06 239 ASN A C 1
ATOM 1836 O O . ASN A 1 239 ? -23.284 -2.545 9.485 1.00 94.06 239 ASN A O 1
ATOM 1840 N N . ALA A 1 240 ? -21.055 -2.293 9.289 1.00 97.00 240 ALA A N 1
ATOM 1841 C CA . ALA A 1 240 ? -21.092 -1.903 7.885 1.00 97.00 240 ALA A CA 1
ATOM 1842 C C . ALA A 1 240 ? -21.659 -3.031 7.019 1.00 97.00 240 ALA A C 1
ATOM 1844 O O . ALA A 1 240 ? -21.392 -4.214 7.245 1.00 97.00 240 ALA A O 1
ATOM 1845 N N . LYS A 1 241 ? -22.412 -2.654 5.988 1.00 96.06 241 LYS A N 1
ATOM 1846 C CA . LYS A 1 241 ? -22.974 -3.572 5.001 1.00 96.06 241 LYS A CA 1
ATOM 1847 C C . LYS A 1 241 ? -22.718 -3.107 3.576 1.00 96.06 241 LYS A C 1
ATOM 1849 O O . LYS A 1 241 ? -22.470 -3.952 2.722 1.00 96.06 241 LYS A O 1
ATOM 1854 N N . LYS A 1 242 ? -22.775 -1.803 3.308 1.00 96.00 242 LYS A N 1
ATOM 1855 C CA . LYS A 1 242 ? -22.543 -1.239 1.979 1.00 96.00 242 LYS A CA 1
ATOM 1856 C C . LYS A 1 242 ? -21.368 -0.274 2.007 1.00 96.00 242 LYS A C 1
ATOM 1858 O O . LYS A 1 242 ? -21.446 0.766 2.658 1.00 96.00 242 LYS A O 1
ATOM 1863 N N . THR A 1 243 ? -20.303 -0.593 1.283 1.00 98.06 243 THR A N 1
ATOM 1864 C CA . THR A 1 243 ? -19.074 0.204 1.279 1.00 98.06 243 THR A CA 1
ATOM 1865 C C . THR A 1 243 ? -18.641 0.592 -0.129 1.00 98.06 243 THR A C 1
ATOM 1867 O O . THR A 1 243 ? -19.078 0.011 -1.126 1.00 98.06 243 THR A O 1
ATOM 1870 N N . LEU A 1 244 ? -17.800 1.616 -0.192 1.00 97.81 2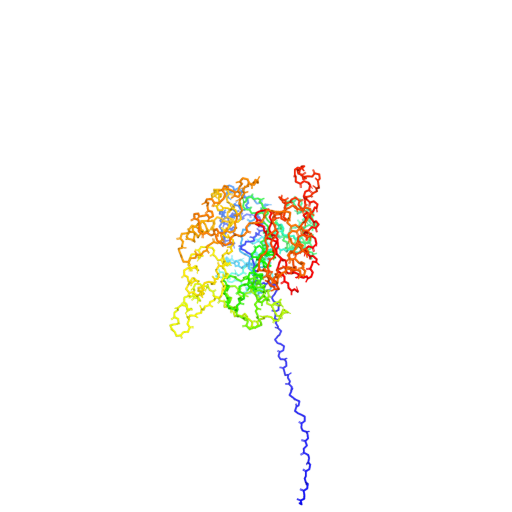44 LEU A N 1
ATOM 1871 C CA . LEU A 1 244 ? -17.171 2.117 -1.405 1.00 97.81 244 LEU A CA 1
ATOM 1872 C C . LEU A 1 244 ? -15.656 2.161 -1.188 1.00 97.81 244 LEU A C 1
ATOM 1874 O O . LEU A 1 244 ? -15.203 2.656 -0.160 1.00 97.81 244 LEU A O 1
ATOM 1878 N N . GLU A 1 245 ? -14.889 1.669 -2.150 1.00 98.38 245 GLU A N 1
ATOM 1879 C CA . GLU A 1 245 ? -13.427 1.728 -2.161 1.00 98.38 245 GLU A CA 1
ATOM 1880 C C . GLU A 1 245 ? -12.960 2.437 -3.435 1.00 98.38 245 GLU A C 1
ATOM 1882 O O . GLU A 1 245 ? -13.290 2.020 -4.548 1.00 98.38 245 GLU A O 1
ATOM 1887 N N . ILE A 1 246 ? -12.237 3.543 -3.256 1.00 97.81 246 ILE A N 1
ATOM 1888 C CA . ILE A 1 246 ? -11.652 4.354 -4.324 1.00 97.81 246 ILE A CA 1
ATOM 1889 C C . ILE A 1 246 ? -10.142 4.118 -4.298 1.00 97.81 246 ILE A C 1
ATOM 1891 O O . ILE A 1 246 ? -9.465 4.620 -3.402 1.00 97.81 246 ILE A O 1
ATOM 1895 N N . GLY A 1 247 ? -9.641 3.383 -5.293 1.00 94.62 247 GLY A N 1
ATOM 1896 C CA . GLY A 1 247 ? -8.281 2.845 -5.325 1.00 94.62 247 GLY A CA 1
ATOM 1897 C C . GLY A 1 247 ? -8.213 1.468 -4.665 1.00 94.62 247 GLY A C 1
ATOM 1898 O O . GLY A 1 247 ? -8.458 1.323 -3.475 1.00 94.62 247 GLY A O 1
ATOM 1899 N N . VAL A 1 248 ? -7.926 0.444 -5.471 1.00 94.06 248 VAL A N 1
ATOM 1900 C CA . VAL A 1 248 ? -7.975 -0.979 -5.088 1.00 94.06 248 VAL A CA 1
ATOM 1901 C C . VAL A 1 248 ? -6.597 -1.622 -5.204 1.00 94.06 248 VAL A C 1
ATOM 1903 O O . VAL A 1 248 ? -6.237 -2.490 -4.406 1.00 94.06 248 VAL A O 1
ATOM 1906 N N . PHE A 1 249 ? -5.822 -1.238 -6.222 1.00 91.44 249 PHE A N 1
ATOM 1907 C CA . PHE A 1 249 ? -4.557 -1.870 -6.575 1.00 91.44 249 PHE A CA 1
ATOM 1908 C C . PHE A 1 249 ? -4.685 -3.408 -6.649 1.00 91.44 249 PHE A C 1
ATOM 1910 O O . PHE A 1 249 ? -5.389 -3.920 -7.510 1.00 91.44 249 PHE A O 1
ATOM 1917 N N . THR A 1 250 ? -4.018 -4.159 -5.765 1.00 89.06 250 THR A N 1
ATOM 1918 C CA . THR A 1 250 ? -4.088 -5.634 -5.708 1.00 89.06 250 THR A CA 1
ATOM 1919 C C . THR A 1 250 ? -5.143 -6.153 -4.727 1.00 89.06 250 THR A C 1
ATOM 1921 O O . THR A 1 250 ? -5.294 -7.360 -4.573 1.00 89.06 250 THR A O 1
ATOM 1924 N N . GLY A 1 251 ? -5.898 -5.266 -4.074 1.00 92.62 251 GLY A N 1
ATOM 1925 C CA . GLY A 1 251 ? -7.099 -5.605 -3.316 1.00 92.62 251 GLY A CA 1
ATOM 1926 C C . GLY A 1 251 ? -6.878 -6.117 -1.892 1.00 92.62 251 GLY A C 1
ATOM 1927 O O . GLY A 1 251 ? -7.729 -6.849 -1.395 1.00 92.62 251 GLY A O 1
ATOM 1928 N N . TYR A 1 252 ? -5.777 -5.771 -1.213 1.00 93.88 252 TYR A N 1
ATOM 1929 C CA . TYR A 1 252 ? -5.575 -6.174 0.191 1.00 93.88 252 TYR A CA 1
ATOM 1930 C C . TYR A 1 252 ? -6.608 -5.530 1.138 1.00 93.88 252 TYR A C 1
ATOM 1932 O O . TYR A 1 252 ? -7.269 -6.240 1.903 1.00 93.88 252 TYR A O 1
ATOM 1940 N N . SER A 1 253 ? -6.799 -4.209 1.046 1.00 94.19 253 SER A N 1
ATOM 1941 C CA . SER A 1 253 ? -7.882 -3.464 1.714 1.00 94.19 253 SER A CA 1
ATOM 1942 C C . SER A 1 253 ? -9.251 -4.002 1.310 1.00 94.19 253 SER A C 1
ATOM 1944 O O . SER A 1 253 ? -10.054 -4.342 2.179 1.00 94.19 253 SER A O 1
ATOM 1946 N N . LEU A 1 254 ? -9.475 -4.196 0.008 1.00 98.00 254 LEU A N 1
ATOM 1947 C CA . LEU A 1 254 ? -10.723 -4.719 -0.542 1.00 98.00 254 LEU A CA 1
ATOM 1948 C C . LEU A 1 254 ? -11.095 -6.099 0.010 1.00 98.00 254 LEU A C 1
ATOM 1950 O O . LEU A 1 254 ? -12.229 -6.318 0.440 1.00 98.00 254 LEU A O 1
ATOM 1954 N N . LEU A 1 255 ? -10.147 -7.038 0.034 1.00 97.62 255 LEU A N 1
ATOM 1955 C CA . LEU A 1 255 ? -10.343 -8.375 0.591 1.00 97.62 255 LEU A CA 1
ATOM 1956 C C . LEU A 1 255 ? -10.625 -8.306 2.094 1.00 97.62 255 LEU A C 1
ATOM 1958 O O . LEU A 1 255 ? -11.516 -8.998 2.591 1.00 97.62 255 LEU A O 1
ATOM 1962 N N . THR A 1 256 ? -9.893 -7.457 2.812 1.00 96.25 256 THR A N 1
ATOM 1963 C CA . THR A 1 256 ? -10.071 -7.269 4.255 1.00 96.25 256 THR A CA 1
ATOM 1964 C C . THR A 1 256 ? -11.455 -6.705 4.576 1.00 96.25 256 THR A C 1
ATOM 1966 O O . THR A 1 256 ? -12.154 -7.229 5.446 1.00 96.25 256 THR A O 1
ATOM 1969 N N . THR A 1 257 ? -11.905 -5.718 3.801 1.00 98.12 257 THR A N 1
ATOM 1970 C CA . THR A 1 257 ? -13.264 -5.176 3.846 1.00 98.12 257 THR A CA 1
ATOM 1971 C C . THR A 1 257 ? -14.290 -6.270 3.551 1.00 98.12 257 THR A C 1
ATOM 1973 O O . THR A 1 257 ? -15.204 -6.495 4.343 1.00 98.12 257 THR A O 1
ATOM 1976 N N . ALA A 1 258 ? -14.117 -7.030 2.467 1.00 98.12 258 ALA A N 1
ATOM 1977 C CA . ALA A 1 258 ? -15.046 -8.086 2.065 1.00 98.12 258 ALA A CA 1
ATOM 1978 C C . ALA A 1 258 ? -15.194 -9.193 3.119 1.00 98.12 258 ALA A C 1
ATOM 1980 O O . ALA A 1 258 ? -16.296 -9.711 3.317 1.00 98.12 258 ALA A O 1
ATOM 1981 N N . LEU A 1 259 ? -14.115 -9.544 3.819 1.00 97.50 259 LEU A N 1
ATOM 1982 C CA . LEU A 1 259 ? -14.130 -10.503 4.926 1.00 97.50 259 LEU A CA 1
ATOM 1983 C C . LEU A 1 259 ? -14.832 -9.955 6.178 1.00 97.50 259 LEU A C 1
ATOM 1985 O O . LEU A 1 259 ? -15.487 -10.721 6.883 1.00 97.50 259 LEU A O 1
ATOM 1989 N N . ALA A 1 260 ? -14.710 -8.655 6.452 1.00 97.44 260 ALA A N 1
ATOM 1990 C CA . ALA A 1 260 ? -15.321 -8.013 7.615 1.00 97.44 260 ALA A CA 1
ATOM 1991 C C . ALA A 1 260 ? -16.835 -7.795 7.467 1.00 97.44 260 ALA A C 1
ATOM 1993 O O . ALA A 1 260 ? -17.565 -7.867 8.458 1.00 97.44 260 ALA A O 1
ATOM 1994 N N . LEU A 1 261 ? -17.313 -7.547 6.245 1.00 98.00 261 LEU A N 1
ATOM 1995 C CA . LEU A 1 261 ? -18.734 -7.344 5.966 1.00 98.00 261 LEU A CA 1
ATOM 1996 C C . LEU A 1 261 ? -19.563 -8.629 6.161 1.00 98.00 261 LEU A C 1
ATOM 1998 O O . LEU A 1 261 ? -19.058 -9.736 5.935 1.00 98.00 261 LEU A O 1
ATOM 2002 N N . PRO A 1 262 ? -20.869 -8.522 6.479 1.00 97.06 262 PRO A N 1
ATOM 2003 C CA . PRO A 1 262 ? -21.770 -9.674 6.516 1.00 97.06 262 PRO A CA 1
ATOM 2004 C C . PRO A 1 262 ? -21.841 -10.389 5.155 1.00 97.06 262 PRO A C 1
ATOM 2006 O O . PRO A 1 262 ? -21.372 -9.886 4.133 1.00 97.06 262 PRO A O 1
ATOM 2009 N N . HIS A 1 263 ? -22.413 -11.598 5.122 1.00 96.19 263 HIS A N 1
ATOM 2010 C CA . HIS A 1 263 ? -22.490 -12.406 3.896 1.00 96.19 263 HIS A CA 1
ATOM 2011 C C . HIS A 1 263 ? -23.178 -11.668 2.736 1.00 96.19 263 HIS A C 1
ATOM 2013 O O . HIS A 1 263 ? -22.769 -11.824 1.589 1.00 96.19 263 HIS A O 1
ATOM 2019 N N . ASP A 1 264 ? -24.199 -10.867 3.042 1.00 96.50 264 ASP A N 1
ATOM 2020 C CA . ASP A 1 264 ? -24.974 -10.045 2.110 1.00 96.50 264 ASP A CA 1
ATOM 2021 C C . ASP A 1 264 ? -24.454 -8.598 1.992 1.00 96.50 264 ASP A C 1
ATOM 2023 O O . ASP A 1 264 ? -25.182 -7.708 1.542 1.00 96.50 264 ASP A O 1
ATOM 2027 N N . GLY A 1 265 ? -23.213 -8.355 2.422 1.00 97.25 265 GLY A N 1
ATOM 2028 C CA . GLY A 1 265 ? -22.524 -7.086 2.231 1.00 97.25 265 GLY A CA 1
ATOM 2029 C C . GLY A 1 265 ? -22.212 -6.805 0.761 1.00 97.25 265 GLY A C 1
ATOM 2030 O O . GLY A 1 265 ? -22.115 -7.720 -0.056 1.00 97.25 265 GLY A O 1
ATOM 2031 N N . GLN A 1 266 ? -22.060 -5.527 0.430 1.00 97.31 266 GLN A N 1
ATOM 2032 C CA . GLN A 1 266 ? -21.798 -5.042 -0.921 1.00 97.31 266 GLN A CA 1
ATOM 2033 C C . GLN A 1 266 ? -20.681 -4.006 -0.901 1.00 97.31 266 GLN A C 1
ATOM 2035 O O . GLN A 1 266 ? -20.717 -3.068 -0.108 1.00 97.31 266 GLN A O 1
ATOM 2040 N N . ILE A 1 267 ? -19.732 -4.153 -1.814 1.00 98.31 267 ILE A N 1
ATOM 2041 C CA . ILE A 1 267 ? -18.612 -3.244 -2.007 1.00 98.31 267 ILE A CA 1
ATOM 2042 C C . ILE A 1 267 ? -18.656 -2.771 -3.449 1.00 98.31 267 ILE A C 1
ATOM 2044 O O . ILE A 1 267 ? -18.667 -3.588 -4.370 1.00 98.31 267 ILE A O 1
ATOM 2048 N N . VAL A 1 268 ? -18.664 -1.459 -3.651 1.00 97.75 268 VAL A N 1
ATOM 2049 C CA . VAL A 1 268 ? -18.323 -0.883 -4.951 1.00 97.75 268 VAL A CA 1
ATOM 2050 C C . VAL A 1 268 ? -16.843 -0.536 -4.914 1.00 97.75 268 VAL A C 1
ATOM 2052 O O . VAL A 1 268 ? -16.424 0.231 -4.057 1.00 97.75 268 VAL A O 1
ATOM 2055 N N . ALA A 1 269 ? -16.058 -1.126 -5.805 1.00 98.00 269 ALA A N 1
ATOM 2056 C CA . ALA A 1 269 ? -14.612 -0.957 -5.849 1.00 98.00 269 ALA A CA 1
ATOM 2057 C C . ALA A 1 269 ? -14.232 -0.315 -7.184 1.00 98.00 269 ALA A C 1
ATOM 2059 O O . ALA A 1 269 ? -14.611 -0.836 -8.233 1.00 98.00 269 ALA A O 1
ATOM 2060 N N . ILE A 1 270 ? -13.534 0.818 -7.158 1.00 97.69 270 ILE A N 1
ATOM 2061 C CA . ILE A 1 270 ? -13.205 1.586 -8.363 1.00 97.69 270 ILE A CA 1
ATOM 2062 C C . ILE A 1 270 ? -11.692 1.733 -8.467 1.00 97.69 270 ILE A C 1
ATOM 2064 O O . ILE A 1 270 ? -11.056 2.280 -7.566 1.00 97.69 270 ILE A O 1
ATOM 2068 N N . ASP A 1 271 ? -11.122 1.272 -9.576 1.00 94.62 271 ASP A N 1
ATOM 2069 C CA . ASP A 1 271 ? -9.701 1.437 -9.883 1.00 94.62 271 ASP A CA 1
ATOM 2070 C C . ASP A 1 271 ? -9.499 1.457 -11.405 1.00 94.62 271 ASP A C 1
ATOM 2072 O O . ASP A 1 271 ? -10.106 0.642 -12.102 1.00 94.62 271 ASP A O 1
ATOM 2076 N N . PRO A 1 272 ? -8.653 2.343 -11.958 1.00 88.62 272 PRO A N 1
ATOM 2077 C CA . PRO A 1 272 ? -8.391 2.374 -13.395 1.00 88.62 272 PRO A CA 1
ATOM 2078 C C . PRO A 1 272 ? -7.551 1.187 -13.901 1.00 88.62 272 PRO A C 1
ATOM 2080 O O . PRO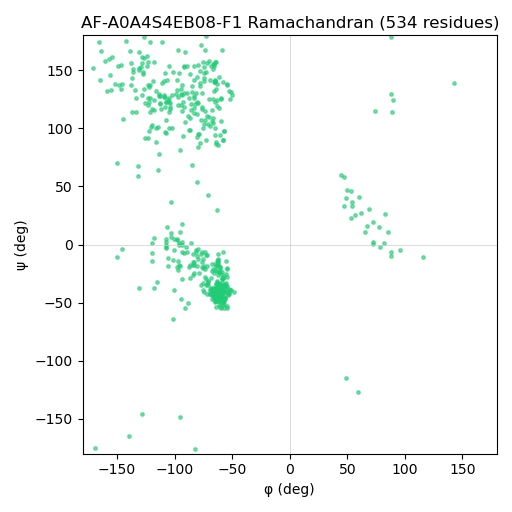 A 1 272 ? -7.359 1.061 -15.107 1.00 88.62 272 PRO A O 1
ATOM 2083 N N . ASN A 1 273 ? -6.989 0.352 -13.019 1.00 83.38 273 ASN A N 1
ATOM 2084 C CA . ASN A 1 273 ? -6.057 -0.715 -13.371 1.00 83.38 273 ASN A CA 1
ATOM 2085 C C . ASN A 1 273 ? -6.617 -2.110 -13.053 1.00 83.38 273 ASN A C 1
ATOM 2087 O O . ASN A 1 273 ? -6.334 -2.704 -12.008 1.00 83.38 273 ASN A O 1
ATOM 2091 N N . ARG A 1 274 ? -7.349 -2.681 -14.014 1.00 86.81 274 ARG A N 1
ATOM 2092 C CA . ARG A 1 274 ? -7.886 -4.045 -13.920 1.00 86.81 274 ARG A CA 1
ATOM 2093 C C . ARG A 1 274 ? -6.810 -5.119 -13.737 1.00 86.81 274 ARG A C 1
ATOM 2095 O O . ARG A 1 274 ? -7.021 -6.055 -12.970 1.00 86.81 274 ARG A O 1
ATOM 2102 N N . GLU A 1 275 ? -5.660 -4.980 -14.396 1.00 78.19 275 GLU A N 1
ATOM 2103 C CA . GLU A 1 275 ? -4.562 -5.956 -14.312 1.00 78.19 275 GLU A CA 1
ATOM 2104 C C . GLU A 1 275 ? -4.045 -6.088 -12.869 1.00 78.19 275 GLU A C 1
ATOM 2106 O O . GLU A 1 275 ? -3.783 -7.193 -12.398 1.00 78.19 275 GLU A O 1
ATOM 2111 N N . ALA A 1 276 ? -3.933 -4.973 -12.136 1.00 78.00 276 ALA A N 1
ATOM 2112 C CA . ALA A 1 276 ? -3.524 -4.999 -10.733 1.00 78.00 276 ALA A CA 1
ATOM 2113 C C . ALA A 1 276 ? -4.543 -5.743 -9.856 1.00 78.00 276 ALA A C 1
ATOM 2115 O O . ALA A 1 276 ? -4.146 -6.582 -9.046 1.00 78.00 276 ALA A O 1
ATOM 2116 N N . PHE A 1 277 ? -5.839 -5.497 -10.063 1.00 88.19 277 PHE A N 1
ATOM 2117 C CA . PHE A 1 277 ? -6.906 -6.183 -9.332 1.00 88.19 277 PHE A CA 1
ATOM 2118 C C . PHE A 1 277 ? -6.887 -7.700 -9.579 1.00 88.19 277 PHE A C 1
ATOM 2120 O O . PHE A 1 277 ? -7.060 -8.493 -8.650 1.00 88.19 277 PHE A O 1
ATOM 2127 N N . GLU A 1 278 ? -6.596 -8.125 -10.810 1.00 87.19 278 GLU A N 1
ATOM 2128 C CA . GLU A 1 278 ? -6.522 -9.542 -11.181 1.00 87.19 278 GLU A CA 1
ATOM 2129 C C . GLU A 1 278 ? -5.393 -10.307 -10.479 1.00 87.19 278 GLU A C 1
ATOM 2131 O O . GLU A 1 278 ? -5.510 -11.518 -10.291 1.00 87.19 278 GLU A O 1
ATOM 2136 N N . VAL A 1 279 ? -4.354 -9.620 -9.987 1.00 86.62 279 VAL A N 1
ATOM 2137 C CA . VAL A 1 279 ? -3.334 -10.229 -9.112 1.00 86.62 279 VAL A CA 1
ATOM 2138 C C . VAL A 1 279 ? -3.944 -10.694 -7.782 1.00 86.62 279 VAL A C 1
ATOM 2140 O O . VAL A 1 279 ? -3.566 -11.744 -7.259 1.00 86.62 279 VAL A O 1
ATOM 2143 N N . GLY A 1 280 ? -4.886 -9.925 -7.229 1.00 87.06 280 GLY A N 1
ATOM 2144 C CA . GLY A 1 280 ? -5.569 -10.220 -5.965 1.00 87.06 280 GLY A CA 1
ATOM 2145 C C . GLY A 1 280 ? -6.744 -11.186 -6.090 1.00 87.06 280 GLY A C 1
ATOM 2146 O O . GLY A 1 280 ? -7.095 -11.879 -5.130 1.00 87.06 280 GLY A O 1
ATOM 2147 N N . LEU A 1 281 ? -7.344 -11.264 -7.278 1.00 90.44 281 LEU A N 1
ATOM 2148 C CA . LEU A 1 281 ? -8.579 -12.004 -7.525 1.00 90.44 281 LEU A CA 1
ATOM 2149 C C . LEU A 1 281 ? -8.529 -13.491 -7.106 1.00 90.44 281 LEU A C 1
ATOM 2151 O O . LEU A 1 281 ? -9.480 -13.940 -6.462 1.00 90.44 281 LEU A O 1
ATOM 2155 N N . PRO A 1 282 ? -7.436 -14.257 -7.326 1.00 93.94 282 PRO A N 1
ATOM 2156 C CA . PRO A 1 282 ? -7.344 -15.636 -6.838 1.00 93.94 282 PRO A CA 1
ATOM 2157 C C . PRO A 1 282 ? -7.494 -15.767 -5.315 1.00 93.94 282 PRO A C 1
ATOM 2159 O O . PRO A 1 282 ? -8.027 -16.765 -4.824 1.00 93.94 282 PRO A O 1
ATOM 2162 N N . PHE A 1 283 ? -7.048 -14.769 -4.545 1.00 95.88 283 PHE A N 1
ATOM 2163 C CA . PHE A 1 283 ? -7.188 -14.754 -3.087 1.00 95.88 283 PHE A CA 1
ATOM 2164 C C . PHE A 1 283 ? -8.623 -14.431 -2.666 1.00 95.88 283 PHE A C 1
ATOM 2166 O O . PHE A 1 283 ? -9.146 -15.071 -1.755 1.00 95.88 283 PHE A O 1
ATOM 2173 N N . ILE A 1 284 ? -9.279 -13.508 -3.375 1.00 97.31 284 ILE A N 1
ATOM 2174 C CA . ILE A 1 284 ? -10.701 -13.182 -3.199 1.00 97.31 284 ILE A CA 1
ATOM 2175 C C . ILE A 1 284 ? -11.579 -14.407 -3.493 1.00 97.31 284 ILE A C 1
ATOM 2177 O O . ILE A 1 284 ? -12.465 -14.739 -2.700 1.00 97.31 284 ILE A O 1
ATOM 2181 N N . HIS A 1 285 ? -11.297 -15.128 -4.584 1.00 97.06 285 HIS A N 1
ATOM 2182 C CA . HIS A 1 285 ? -11.970 -16.383 -4.938 1.00 97.06 285 HIS A CA 1
ATOM 2183 C C . HIS A 1 285 ? -11.777 -17.442 -3.860 1.00 97.06 285 HIS A C 1
ATOM 2185 O O . HIS A 1 285 ? -12.744 -18.037 -3.389 1.00 97.06 285 HIS A O 1
ATOM 2191 N N . LYS A 1 286 ? -10.530 -17.643 -3.418 1.00 96.50 286 LYS A N 1
ATOM 2192 C CA . LYS A 1 286 ? -10.197 -18.603 -2.359 1.00 96.50 286 LYS A CA 1
ATOM 2193 C C . LYS A 1 286 ? -10.892 -18.275 -1.033 1.00 96.50 286 LYS A C 1
ATOM 2195 O O . LYS A 1 286 ? -11.244 -19.194 -0.298 1.00 96.50 286 LYS A O 1
ATOM 2200 N N . ALA A 1 287 ? -11.084 -16.993 -0.732 1.00 97.06 287 ALA A N 1
ATOM 2201 C CA . ALA A 1 287 ? -11.801 -16.527 0.451 1.00 97.06 287 ALA A CA 1
ATOM 2202 C C . ALA A 1 287 ? -13.333 -16.652 0.330 1.00 97.06 287 ALA A C 1
ATOM 2204 O O . ALA A 1 287 ? -14.023 -16.566 1.343 1.00 97.06 287 ALA A O 1
ATOM 2205 N N . GLY A 1 288 ? -13.873 -16.865 -0.876 1.00 97.69 288 GLY A N 1
ATOM 2206 C CA . GLY A 1 288 ? -15.310 -17.039 -1.101 1.00 97.69 288 GLY A CA 1
ATOM 2207 C C . GLY A 1 288 ? -16.133 -15.766 -0.880 1.00 97.69 288 GLY A C 1
ATOM 2208 O O . GLY A 1 288 ? -17.280 -15.852 -0.450 1.00 97.69 288 GLY A O 1
ATOM 2209 N N . VAL A 1 289 ? -15.547 -14.588 -1.127 1.00 98.31 289 VAL A N 1
ATOM 2210 C CA . VAL A 1 289 ? -16.192 -13.278 -0.890 1.00 98.31 289 VAL A CA 1
ATOM 2211 C C . VAL A 1 289 ? -16.373 -12.432 -2.153 1.00 98.31 289 VAL A C 1
ATOM 2213 O O . VAL A 1 289 ? -16.833 -11.297 -2.065 1.00 98.31 289 VAL A O 1
ATOM 2216 N N . GLU A 1 290 ? -16.049 -12.976 -3.329 1.00 97.75 290 GLU A N 1
ATOM 2217 C CA . GLU A 1 290 ? -16.181 -12.278 -4.617 1.00 97.75 290 GLU A CA 1
ATOM 2218 C C . GLU A 1 290 ? -17.597 -11.746 -4.858 1.00 97.75 290 GLU A C 1
ATOM 2220 O O . GLU A 1 290 ? -17.763 -10.647 -5.373 1.00 97.75 290 GLU A O 1
ATOM 2225 N N . HIS A 1 291 ? -18.628 -12.477 -4.422 1.00 97.94 291 HIS A N 1
ATOM 2226 C CA . HIS A 1 291 ? -20.030 -12.091 -4.609 1.00 97.94 291 HIS A CA 1
ATOM 2227 C C . HIS A 1 291 ? -20.414 -10.776 -3.916 1.00 97.94 291 HIS A C 1
ATOM 2229 O O . HIS A 1 291 ? -21.477 -10.231 -4.211 1.00 97.94 291 HIS A O 1
ATOM 2235 N N . LYS A 1 292 ? -19.583 -10.276 -2.994 1.00 98.44 292 LYS A N 1
ATOM 2236 C CA . LYS A 1 292 ? -19.770 -8.975 -2.340 1.00 98.44 292 LYS A CA 1
ATOM 2237 C C . LYS A 1 292 ? -19.210 -7.820 -3.169 1.00 98.44 292 LYS A C 1
ATOM 2239 O O . LYS A 1 292 ? -19.549 -6.677 -2.890 1.00 98.44 292 LYS A O 1
ATOM 2244 N N . ILE A 1 293 ? -18.338 -8.085 -4.141 1.00 98.44 293 ILE A N 1
ATOM 2245 C CA . ILE A 1 293 ? -17.504 -7.075 -4.797 1.00 98.44 293 ILE A CA 1
ATOM 2246 C C . ILE A 1 293 ? -18.048 -6.761 -6.191 1.00 98.44 293 ILE A C 1
ATOM 2248 O O . ILE A 1 293 ? -18.127 -7.626 -7.059 1.00 98.44 293 ILE A O 1
ATOM 2252 N N . ASN A 1 294 ? -18.359 -5.489 -6.421 1.00 97.31 294 ASN A N 1
ATOM 2253 C CA . ASN A 1 294 ? -18.611 -4.926 -7.739 1.00 97.31 294 ASN A CA 1
ATOM 2254 C C . ASN A 1 294 ? -17.423 -4.043 -8.144 1.00 97.31 294 ASN A C 1
ATOM 2256 O O . ASN A 1 294 ? -17.348 -2.884 -7.732 1.00 97.31 294 ASN A O 1
ATOM 2260 N N . PHE A 1 295 ? -16.491 -4.606 -8.916 1.00 97.88 295 PHE A N 1
ATOM 2261 C CA . PHE A 1 295 ? -15.319 -3.889 -9.420 1.00 97.88 295 PHE A CA 1
ATOM 2262 C C . PHE A 1 295 ? -15.644 -3.121 -10.709 1.00 97.88 295 PHE A C 1
ATOM 2264 O O . PHE A 1 295 ? -16.189 -3.695 -11.652 1.00 97.88 295 PHE A O 1
ATOM 2271 N N . ILE A 1 296 ? -15.266 -1.845 -10.761 1.00 96.38 296 ILE A N 1
ATOM 2272 C CA . ILE A 1 296 ? -15.475 -0.940 -11.892 1.00 96.38 296 ILE A CA 1
ATOM 2273 C C . ILE A 1 296 ? -14.111 -0.422 -12.359 1.00 96.38 296 ILE A C 1
ATOM 2275 O O . ILE A 1 296 ? -13.445 0.325 -11.642 1.00 96.38 296 ILE A O 1
ATOM 2279 N N . GLU A 1 297 ? -13.713 -0.803 -13.576 1.00 95.25 297 GLU A N 1
ATOM 2280 C CA . GLU A 1 297 ? -12.508 -0.281 -14.230 1.00 95.25 297 GLU A CA 1
ATOM 2281 C C . GLU A 1 297 ? -12.794 1.104 -14.820 1.00 95.25 297 GLU A C 1
ATOM 2283 O O . GLU A 1 297 ? -13.348 1.220 -15.913 1.00 95.25 297 GLU A O 1
ATOM 2288 N N . SER A 1 298 ? -12.481 2.162 -14.074 1.00 93.00 298 SER A N 1
ATOM 2289 C CA . SER A 1 298 ? -12.721 3.547 -14.494 1.00 93.00 298 SER A CA 1
ATOM 2290 C C . SER A 1 298 ? -11.914 4.525 -13.642 1.00 93.00 298 SER A C 1
ATOM 2292 O O . SER A 1 298 ? -11.436 4.184 -12.559 1.00 93.00 298 SER A O 1
ATOM 2294 N N . ASP A 1 299 ? -11.816 5.777 -14.091 1.00 91.19 299 ASP A N 1
ATOM 2295 C CA . ASP A 1 299 ? -11.529 6.871 -13.169 1.00 91.19 299 ASP A CA 1
ATOM 2296 C C . ASP A 1 299 ? -12.693 7.039 -12.175 1.00 91.19 299 ASP A C 1
ATOM 2298 O O . ASP A 1 299 ? -13.868 6.885 -12.531 1.00 91.19 299 ASP A O 1
ATOM 2302 N N . ALA A 1 300 ? -12.365 7.330 -10.916 1.00 93.75 300 ALA A N 1
ATOM 2303 C CA . ALA A 1 300 ? -13.353 7.363 -9.845 1.00 93.75 300 ALA A CA 1
ATOM 2304 C C . ALA A 1 300 ? -14.303 8.564 -9.937 1.00 93.75 300 ALA A C 1
ATOM 2306 O O . ALA A 1 300 ? -15.484 8.423 -9.632 1.00 93.75 300 ALA A O 1
ATOM 2307 N N . ILE A 1 301 ? -13.829 9.723 -10.406 1.00 93.06 301 ILE A N 1
ATOM 2308 C CA . ILE A 1 301 ? -14.653 10.935 -10.528 1.00 93.06 301 ILE A CA 1
ATOM 2309 C C . ILE A 1 301 ? -15.832 10.710 -11.482 1.00 93.06 301 ILE A C 1
ATOM 2311 O O . ILE A 1 301 ? -16.952 11.115 -11.169 1.00 93.06 301 ILE A O 1
ATOM 2315 N N . SER A 1 302 ? -15.614 10.051 -12.622 1.00 92.19 302 SER A N 1
ATOM 2316 C CA . SER A 1 302 ? -16.679 9.727 -13.576 1.00 92.19 302 SER A CA 1
ATOM 2317 C C . SER A 1 302 ? -17.760 8.848 -12.946 1.00 92.19 302 SER A C 1
ATOM 2319 O O . SER A 1 302 ? -18.942 9.183 -13.024 1.00 92.19 302 SER A O 1
ATOM 2321 N N . VAL A 1 303 ? -17.359 7.778 -12.253 1.00 92.50 303 VAL A N 1
ATOM 2322 C CA . VAL A 1 303 ? -18.285 6.834 -11.604 1.00 92.50 303 VAL A CA 1
ATOM 2323 C C . VAL A 1 303 ? -19.089 7.515 -10.495 1.00 92.50 303 VAL A C 1
ATOM 2325 O O . VAL A 1 303 ? -20.301 7.332 -10.393 1.00 92.50 303 VAL A O 1
ATOM 2328 N N . LEU A 1 304 ? -18.437 8.336 -9.673 1.00 92.88 304 LEU A N 1
ATOM 2329 C CA . LEU A 1 304 ? -19.092 9.074 -8.595 1.00 92.88 304 LEU A CA 1
ATOM 2330 C C . LEU A 1 304 ? -20.067 10.138 -9.128 1.00 92.88 304 LEU A C 1
ATOM 2332 O O . LEU A 1 304 ? -21.142 10.326 -8.560 1.00 92.88 304 LEU A O 1
ATOM 2336 N N . ASN A 1 305 ? -19.738 10.815 -10.232 1.00 90.56 305 ASN A N 1
ATOM 2337 C CA . ASN A 1 305 ? -20.657 11.747 -10.889 1.00 90.56 305 ASN A CA 1
ATOM 2338 C C . ASN A 1 305 ? -21.873 11.029 -11.487 1.00 90.56 305 ASN A C 1
ATOM 2340 O O . ASN A 1 305 ? -22.994 11.516 -11.341 1.00 90.56 305 ASN A O 1
ATOM 2344 N N . GLU A 1 306 ? -21.671 9.871 -12.123 1.00 88.94 306 GLU A N 1
ATOM 2345 C CA . GLU A 1 306 ? -22.763 9.034 -12.631 1.00 88.94 306 GLU A CA 1
ATOM 2346 C C . GLU A 1 306 ? -23.701 8.627 -11.488 1.00 88.94 306 GLU A C 1
ATOM 2348 O O . GLU A 1 306 ? -24.911 8.852 -11.573 1.00 88.94 306 GLU A O 1
ATOM 2353 N N . MET A 1 307 ? -23.131 8.156 -10.374 1.00 88.38 307 MET A N 1
ATOM 2354 C CA . MET A 1 307 ? -23.857 7.858 -9.139 1.00 88.38 307 MET A CA 1
ATOM 2355 C C . MET A 1 307 ? -24.682 9.058 -8.646 1.00 88.38 307 MET A C 1
ATOM 2357 O O . MET A 1 307 ? -25.841 8.909 -8.274 1.00 88.38 307 MET A O 1
ATOM 2361 N N . LEU A 1 308 ? -24.138 1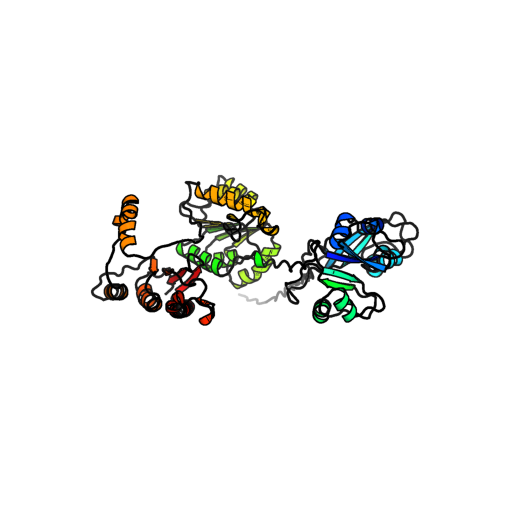0.271 -8.667 1.00 86.19 308 LEU A N 1
ATOM 2362 C CA . LEU A 1 308 ? -24.868 11.455 -8.204 1.00 86.19 308 LEU A CA 1
ATOM 2363 C C . LEU A 1 308 ? -25.954 11.946 -9.180 1.00 86.19 308 LEU A C 1
ATOM 2365 O O . LEU A 1 308 ? -26.829 12.704 -8.767 1.00 86.19 308 LEU A O 1
ATOM 2369 N N . SER A 1 309 ? -25.904 11.545 -10.455 1.00 82.25 309 SER A N 1
ATOM 2370 C CA . SER A 1 309 ? -26.811 12.025 -11.511 1.00 82.25 309 SER A CA 1
ATOM 2371 C C . SER A 1 309 ? -28.122 11.240 -11.647 1.00 82.25 309 SER A C 1
ATOM 2373 O O . SER A 1 309 ? -29.088 11.753 -12.213 1.00 82.25 309 SER A O 1
ATOM 2375 N N . ASP A 1 310 ? -28.186 10.010 -11.131 1.00 69.81 310 ASP A N 1
ATOM 2376 C CA . ASP A 1 310 ? -29.379 9.163 -11.227 1.00 69.81 310 ASP A CA 1
ATOM 2377 C C . ASP A 1 310 ? -30.432 9.576 -10.176 1.00 69.81 310 ASP A C 1
ATOM 2379 O O . ASP A 1 310 ? -30.535 9.008 -9.081 1.00 69.81 310 ASP A O 1
ATOM 2383 N N . GLU A 1 311 ? -31.237 10.587 -10.529 1.00 57.72 311 GLU A N 1
ATOM 2384 C CA . GLU A 1 311 ? -32.327 11.158 -9.714 1.00 57.72 311 GLU A CA 1
ATOM 2385 C C . GLU A 1 311 ? -33.370 10.114 -9.248 1.00 57.72 311 GLU A C 1
ATOM 2387 O O . GLU A 1 311 ? -34.163 10.389 -8.344 1.00 57.72 311 GLU A O 1
ATOM 2392 N N . GLY A 1 312 ? -33.385 8.905 -9.828 1.00 53.62 312 GLY A N 1
ATOM 2393 C CA . GLY A 1 312 ? -34.371 7.862 -9.539 1.00 53.62 312 GLY A CA 1
ATOM 2394 C C . GLY A 1 312 ? -33.964 6.812 -8.498 1.00 53.62 312 GLY A C 1
ATOM 2395 O O . GLY A 1 312 ? -34.848 6.113 -7.993 1.00 53.62 312 GLY A O 1
ATOM 2396 N N . LYS A 1 313 ? -32.668 6.651 -8.175 1.00 53.28 313 LYS A N 1
ATOM 2397 C CA . LYS A 1 313 ? -32.180 5.513 -7.356 1.00 53.28 313 LYS A CA 1
ATOM 2398 C C . LYS A 1 313 ? -31.002 5.780 -6.410 1.00 53.28 313 LYS A C 1
ATOM 2400 O O . LYS A 1 313 ? -30.667 4.884 -5.633 1.00 53.28 313 LYS A O 1
ATOM 2405 N N . LEU A 1 314 ? -30.403 6.969 -6.392 1.00 47.41 314 LEU A N 1
ATOM 2406 C CA . LEU A 1 314 ? -29.162 7.219 -5.651 1.00 47.41 314 LEU A CA 1
ATOM 2407 C C . LEU A 1 314 ? -29.309 8.200 -4.475 1.00 47.41 314 LEU A C 1
ATOM 2409 O O . LEU A 1 314 ? -28.625 9.206 -4.358 1.00 47.41 314 LEU A O 1
ATOM 2413 N N . LYS A 1 315 ? -30.112 7.790 -3.489 1.00 54.69 315 LYS A N 1
ATOM 2414 C CA . LYS A 1 315 ? -29.613 7.791 -2.105 1.00 54.69 315 LYS A CA 1
ATOM 2415 C C . LYS A 1 315 ? -28.869 6.473 -1.890 1.00 54.69 315 LYS A C 1
ATOM 2417 O O . LYS A 1 315 ? -29.371 5.573 -1.219 1.00 54.69 315 LYS A O 1
ATOM 2422 N N . MET A 1 316 ? -27.718 6.281 -2.539 1.00 59.28 316 MET A N 1
ATOM 2423 C CA . MET A 1 316 ? -26.818 5.251 -2.029 1.00 59.28 316 MET A CA 1
ATOM 2424 C C . MET A 1 316 ? -26.284 5.803 -0.725 1.00 59.28 316 MET A C 1
ATOM 2426 O O . MET A 1 316 ? -25.592 6.801 -0.737 1.00 59.28 316 MET A O 1
ATOM 2430 N N . GLU A 1 317 ? -26.713 5.203 0.372 1.00 77.94 317 GLU A N 1
ATOM 2431 C CA . GLU A 1 317 ? -26.265 5.500 1.722 1.00 77.94 317 GLU A CA 1
ATOM 2432 C C . GLU A 1 317 ? -25.151 4.498 2.036 1.00 77.94 317 GLU A C 1
ATOM 2434 O O . GLU A 1 317 ? -25.406 3.433 2.599 1.00 77.94 317 GLU A O 1
ATOM 2439 N N . PHE A 1 318 ? -23.929 4.768 1.564 1.00 94.38 318 PHE A N 1
ATOM 2440 C CA . PHE A 1 318 ? -22.775 3.967 1.966 1.00 94.38 318 PHE A CA 1
ATOM 2441 C C . PHE A 1 318 ? -22.560 4.129 3.474 1.00 94.38 318 PHE A C 1
ATOM 2443 O O . PHE A 1 318 ? -22.659 5.231 4.020 1.00 94.38 318 PHE A O 1
ATOM 2450 N N . ASP A 1 319 ? -22.263 3.020 4.144 1.00 96.94 319 ASP A N 1
ATOM 2451 C CA . ASP A 1 319 ? -21.892 3.011 5.557 1.00 96.94 319 ASP A CA 1
ATOM 2452 C C . ASP A 1 319 ? -20.444 3.484 5.738 1.00 96.94 319 ASP A C 1
ATOM 2454 O O . ASP A 1 319 ? -20.119 4.148 6.723 1.00 96.94 319 ASP A O 1
ATOM 2458 N N . PHE A 1 320 ? -19.590 3.138 4.770 1.00 98.00 320 PHE A N 1
ATOM 2459 C CA . PHE A 1 320 ? -18.155 3.375 4.799 1.00 98.00 320 PHE A CA 1
ATOM 2460 C C . PHE A 1 320 ? -17.606 3.668 3.400 1.00 98.00 320 PHE A C 1
ATOM 2462 O O . PHE A 1 320 ? -17.964 2.985 2.436 1.00 98.00 320 PHE A O 1
ATOM 2469 N N . VAL A 1 321 ? -16.709 4.645 3.302 1.00 97.81 321 VAL A N 1
ATOM 2470 C CA . VAL A 1 321 ? -15.958 4.964 2.084 1.00 97.81 321 VAL A CA 1
ATOM 2471 C C . VAL A 1 321 ? -14.466 4.962 2.409 1.00 97.81 321 VAL A C 1
ATOM 2473 O O . VAL A 1 321 ? -14.037 5.727 3.267 1.00 97.81 321 VAL A O 1
ATOM 2476 N N . PHE A 1 322 ? -13.679 4.137 1.722 1.00 98.25 322 PHE A N 1
ATOM 2477 C CA . PHE A 1 322 ? -12.216 4.151 1.793 1.00 98.25 322 PHE A CA 1
ATOM 2478 C C . PHE A 1 322 ? -11.642 4.849 0.562 1.00 98.25 322 PHE A C 1
ATOM 2480 O O . PHE A 1 322 ? -12.016 4.521 -0.565 1.00 98.25 322 PHE A O 1
ATOM 2487 N N . VAL A 1 323 ? -10.762 5.826 0.775 1.00 97.44 323 VAL A N 1
ATOM 2488 C CA . VAL A 1 323 ? -10.132 6.619 -0.284 1.00 97.44 323 VAL A CA 1
ATOM 2489 C C . VAL A 1 323 ? -8.618 6.443 -0.205 1.00 97.44 323 VAL A C 1
ATOM 2491 O O . VAL A 1 323 ? -7.956 7.092 0.610 1.00 97.44 323 VAL A O 1
ATOM 2494 N N . ASP A 1 324 ? -8.086 5.600 -1.088 1.00 94.50 324 ASP A N 1
ATOM 2495 C CA . ASP A 1 324 ? -6.656 5.367 -1.291 1.00 94.50 324 ASP A CA 1
ATOM 2496 C C . ASP A 1 324 ? -6.288 5.417 -2.785 1.00 94.50 324 ASP A C 1
ATOM 2498 O O . ASP A 1 324 ? -5.936 4.433 -3.428 1.00 94.50 324 ASP A O 1
ATOM 2502 N N . ALA A 1 325 ? -6.404 6.609 -3.368 1.00 92.38 325 ALA A N 1
ATOM 2503 C CA . ALA A 1 325 ? -6.166 6.825 -4.795 1.00 92.38 325 ALA A CA 1
ATOM 2504 C C . ALA A 1 325 ? -5.175 7.972 -5.038 1.00 92.38 325 ALA A C 1
ATOM 2506 O O . ALA A 1 325 ? -4.228 8.181 -4.273 1.00 92.38 325 ALA A O 1
ATOM 2507 N N . ASP A 1 326 ? -5.359 8.729 -6.116 1.00 90.44 326 ASP A N 1
ATOM 2508 C CA . ASP A 1 326 ? -4.531 9.875 -6.450 1.00 90.44 326 ASP A CA 1
ATOM 2509 C C . ASP A 1 326 ? -4.835 11.069 -5.530 1.00 90.44 326 ASP A C 1
ATOM 2511 O O . ASP A 1 326 ? -5.912 11.668 -5.531 1.00 90.44 326 ASP A O 1
ATOM 2515 N N . LYS A 1 327 ? -3.834 11.436 -4.727 1.00 91.19 327 LYS A N 1
ATOM 2516 C CA . LYS A 1 327 ? -3.951 12.458 -3.678 1.00 91.19 327 LYS A CA 1
ATOM 2517 C C . LYS A 1 327 ? -4.410 13.843 -4.182 1.00 91.19 327 LYS A C 1
ATOM 2519 O O . LYS A 1 327 ? -5.178 14.485 -3.465 1.00 91.19 327 LYS A O 1
ATOM 2524 N N . PRO A 1 328 ? -4.037 14.311 -5.398 1.00 92.12 328 PRO A N 1
ATOM 2525 C CA . PRO A 1 328 ? -4.556 15.561 -5.964 1.00 92.12 328 PRO A CA 1
ATOM 2526 C C . PRO A 1 328 ? -6.086 15.663 -6.045 1.00 92.12 328 PRO A C 1
ATOM 2528 O O . PRO A 1 328 ? -6.611 16.771 -5.975 1.00 92.12 328 PRO A O 1
ATOM 2531 N N . ASN A 1 329 ? -6.807 14.542 -6.159 1.00 94.12 329 ASN A N 1
ATOM 2532 C CA . ASN A 1 329 ? -8.267 14.539 -6.256 1.00 94.12 329 ASN A CA 1
ATOM 2533 C C . ASN A 1 329 ? -8.995 14.315 -4.925 1.00 94.12 329 ASN A C 1
ATOM 2535 O O . ASN A 1 329 ? -10.223 14.327 -4.916 1.00 94.12 329 ASN A O 1
ATOM 2539 N N . TYR A 1 330 ? -8.306 14.172 -3.787 1.00 96.62 330 TYR A N 1
ATOM 2540 C CA . TYR A 1 330 ? -8.965 13.827 -2.516 1.00 96.62 330 TYR A CA 1
ATOM 2541 C C . TYR A 1 330 ? -10.062 14.811 -2.088 1.00 96.62 330 TYR A C 1
ATOM 2543 O O . TYR A 1 330 ? -11.092 14.378 -1.576 1.00 96.62 330 TYR A O 1
ATOM 2551 N N . ILE A 1 331 ? -9.899 16.113 -2.343 1.00 97.38 331 ILE A N 1
ATOM 2552 C CA . ILE A 1 331 ? -10.950 17.110 -2.067 1.00 97.38 331 ILE A CA 1
ATOM 2553 C C . ILE A 1 331 ? -12.171 16.887 -2.977 1.00 97.38 331 ILE A C 1
ATOM 2555 O O . ILE A 1 331 ? -13.309 16.960 -2.518 1.00 97.38 331 ILE A O 1
ATOM 2559 N N . ASN A 1 332 ? -11.956 16.550 -4.251 1.00 96.50 332 ASN A N 1
ATOM 2560 C CA . ASN A 1 332 ? -13.045 16.237 -5.180 1.00 96.50 332 ASN A CA 1
ATOM 2561 C C . ASN A 1 332 ? -13.764 14.943 -4.771 1.00 96.50 332 ASN A C 1
ATOM 2563 O O . ASN A 1 332 ? -14.995 14.898 -4.769 1.00 96.50 332 ASN A O 1
ATOM 2567 N N . TYR A 1 333 ? -13.004 13.923 -4.355 1.00 97.12 333 TYR A N 1
ATOM 2568 C CA . TYR A 1 333 ? -13.556 12.698 -3.780 1.00 97.12 333 TYR A CA 1
ATOM 2569 C C . TYR A 1 333 ? -14.368 12.995 -2.526 1.00 97.12 333 TYR A C 1
ATOM 2571 O O . TYR A 1 333 ? -15.469 12.476 -2.397 1.00 97.12 333 TYR A O 1
ATOM 2579 N N . HIS A 1 334 ? -13.890 13.869 -1.638 1.00 96.81 334 HIS A N 1
ATOM 2580 C CA . HIS A 1 334 ? -14.631 14.287 -0.451 1.00 96.81 334 HIS A CA 1
ATOM 2581 C C . HIS A 1 334 ? -15.984 14.919 -0.792 1.00 96.81 334 HIS A C 1
ATOM 2583 O O . HIS A 1 334 ? -17.015 14.488 -0.277 1.00 96.81 334 HIS A O 1
ATOM 2589 N N . GLU A 1 335 ? -16.001 15.879 -1.716 1.00 95.81 335 GLU A N 1
ATOM 2590 C CA . GLU A 1 335 ? -17.217 16.585 -2.134 1.00 95.81 335 GLU A CA 1
ATOM 2591 C C . GLU A 1 335 ? -18.293 15.681 -2.751 1.00 95.81 335 GLU A C 1
ATOM 2593 O O . GLU A 1 335 ? -19.479 16.032 -2.773 1.00 95.81 335 GLU A O 1
ATOM 2598 N N . GLN A 1 336 ? -17.892 14.529 -3.282 1.00 93.69 336 GLN A N 1
ATOM 2599 C CA . GLN A 1 336 ? -18.796 13.531 -3.845 1.00 93.69 336 GLN A CA 1
ATOM 2600 C C . GLN A 1 336 ? -19.157 12.470 -2.799 1.00 93.69 336 GLN A C 1
ATOM 2602 O O . GLN A 1 336 ? -20.337 12.196 -2.589 1.00 93.69 336 GLN A O 1
ATOM 2607 N N . ALA A 1 337 ? -18.168 11.942 -2.077 1.00 93.38 337 ALA A N 1
ATOM 2608 C CA . ALA A 1 337 ? -18.345 10.933 -1.040 1.00 93.38 337 ALA A CA 1
ATOM 2609 C C . ALA A 1 337 ? -19.262 11.416 0.089 1.00 93.38 337 ALA A C 1
ATOM 2611 O O . ALA A 1 337 ? -20.113 10.651 0.527 1.00 93.38 337 ALA A O 1
ATOM 2612 N N . ILE A 1 338 ? -19.189 12.686 0.506 1.00 93.44 338 ILE A N 1
ATOM 2613 C CA . ILE A 1 338 ? -20.071 13.228 1.555 1.00 93.44 338 ILE A CA 1
ATOM 2614 C C . ILE A 1 338 ? -21.560 13.222 1.163 1.00 93.44 338 ILE A C 1
ATOM 2616 O O . ILE A 1 338 ? -22.436 13.225 2.022 1.00 93.44 338 ILE A O 1
ATOM 2620 N N . LYS A 1 339 ? -21.866 13.199 -0.140 1.00 91.06 339 LYS A N 1
ATOM 2621 C CA . LYS A 1 339 ? -23.240 13.107 -0.664 1.00 91.06 339 LYS A CA 1
ATOM 2622 C C . LYS A 1 339 ? -23.720 11.657 -0.791 1.00 91.06 339 LYS A C 1
ATOM 2624 O O . LYS A 1 339 ? -24.919 11.430 -0.917 1.00 91.06 339 LYS A O 1
ATOM 2629 N N . LEU A 1 340 ? -22.787 10.704 -0.784 1.00 91.56 340 LEU A N 1
ATOM 2630 C CA . LEU A 1 340 ? -23.018 9.267 -0.949 1.00 91.56 340 LEU A CA 1
ATOM 2631 C C . LEU A 1 340 ? -22.877 8.495 0.376 1.00 91.56 340 LEU A C 1
ATOM 2633 O O . LEU A 1 340 ? -23.335 7.365 0.501 1.00 91.56 340 LEU A O 1
ATOM 2637 N N . VAL A 1 341 ? -22.224 9.059 1.386 1.00 93.06 341 VAL A N 1
ATOM 2638 C CA . VAL A 1 341 ? -22.164 8.464 2.721 1.00 93.06 341 VAL A CA 1
ATOM 2639 C C . VAL A 1 341 ? -23.422 8.841 3.502 1.00 93.06 341 VAL A C 1
ATOM 2641 O O . VAL A 1 341 ? -23.929 9.960 3.404 1.00 93.06 341 VAL A O 1
ATOM 2644 N N . LYS A 1 342 ? -23.955 7.907 4.288 1.00 91.81 342 LYS A N 1
ATOM 2645 C CA . LYS A 1 342 ? -25.090 8.200 5.171 1.00 91.81 342 LYS A CA 1
ATOM 2646 C C . LYS A 1 342 ? -24.667 9.101 6.333 1.00 91.81 342 LYS A C 1
ATOM 2648 O O . LYS A 1 342 ? -23.509 9.095 6.747 1.00 91.81 342 LYS A O 1
ATOM 2653 N N . VAL A 1 343 ? -25.622 9.803 6.943 1.00 90.69 343 VAL A N 1
ATOM 2654 C CA . VAL A 1 343 ? -25.373 10.498 8.219 1.00 90.69 343 VAL A CA 1
ATOM 2655 C C . VAL A 1 343 ? -24.941 9.474 9.274 1.00 90.69 343 VAL A C 1
ATOM 2657 O O . VAL A 1 343 ? -25.633 8.481 9.499 1.00 90.69 343 VAL A O 1
ATOM 2660 N N . GLY A 1 344 ? -23.787 9.710 9.904 1.00 89.81 344 GLY A N 1
ATOM 2661 C CA . GLY A 1 344 ? -23.155 8.777 10.843 1.00 89.81 344 GLY A CA 1
ATOM 2662 C C . GLY A 1 344 ? -22.335 7.657 10.187 1.00 89.81 344 GLY A C 1
ATOM 2663 O O . GLY A 1 344 ? -21.806 6.809 10.901 1.00 89.81 344 GLY A O 1
ATOM 2664 N N . GLY A 1 345 ? -22.235 7.625 8.854 1.00 93.69 345 GLY A N 1
ATOM 2665 C CA . GLY A 1 345 ? -21.246 6.813 8.147 1.00 93.69 345 GLY A CA 1
ATOM 2666 C C . GLY A 1 345 ? -19.851 7.443 8.196 1.00 93.69 345 GLY A C 1
ATOM 2667 O O . GLY A 1 345 ? -19.680 8.572 8.658 1.00 93.69 345 GLY A O 1
ATOM 2668 N N . VAL A 1 346 ? -18.847 6.704 7.728 1.00 95.75 346 VAL A N 1
ATOM 2669 C CA . VAL A 1 346 ? -17.433 7.095 7.842 1.00 95.75 346 VAL A CA 1
ATOM 2670 C C . VAL A 1 346 ? -16.780 7.193 6.467 1.00 95.75 346 VAL A C 1
ATOM 2672 O O . VAL A 1 346 ? -16.963 6.320 5.622 1.00 95.75 346 VAL A O 1
ATOM 2675 N N . ILE A 1 347 ? -15.977 8.238 6.262 1.00 96.56 347 ILE A N 1
ATOM 2676 C CA . ILE A 1 347 ? -15.049 8.341 5.134 1.00 96.56 347 ILE A CA 1
ATOM 2677 C C . ILE A 1 347 ? -13.629 8.275 5.698 1.00 96.56 347 ILE A C 1
ATOM 2679 O O . ILE A 1 347 ? -13.256 9.101 6.529 1.00 96.56 347 ILE A O 1
ATOM 2683 N N . ALA A 1 348 ? -12.853 7.290 5.263 1.00 95.69 348 ALA A N 1
ATOM 2684 C CA . ALA A 1 348 ? -11.466 7.093 5.649 1.00 95.69 348 ALA A CA 1
ATOM 2685 C C . ALA A 1 348 ? -10.548 7.462 4.478 1.00 95.69 348 ALA A C 1
ATOM 2687 O O . ALA A 1 348 ? -10.672 6.909 3.387 1.00 95.69 348 ALA A O 1
ATOM 2688 N N . TYR A 1 349 ? -9.635 8.404 4.716 1.00 95.00 349 TYR A N 1
ATOM 2689 C CA . TYR A 1 349 ? -8.621 8.833 3.755 1.00 95.00 349 TYR A CA 1
ATOM 2690 C C . TYR A 1 349 ? -7.277 8.233 4.138 1.00 95.00 349 TYR A C 1
ATOM 2692 O O . TYR A 1 349 ? -6.783 8.516 5.230 1.00 95.00 349 TYR A O 1
ATOM 2700 N N . ASP A 1 350 ? -6.671 7.460 3.241 1.00 90.62 350 ASP A N 1
ATOM 2701 C CA . ASP A 1 350 ? -5.349 6.897 3.497 1.00 90.62 350 ASP A CA 1
ATOM 2702 C C . ASP A 1 350 ? -4.221 7.899 3.167 1.00 90.62 350 ASP A C 1
ATOM 2704 O O . ASP A 1 350 ? -4.353 8.814 2.346 1.00 90.62 350 ASP A O 1
ATOM 2708 N N . ASN A 1 351 ? -3.094 7.723 3.852 1.00 86.25 351 ASN A N 1
ATOM 2709 C CA . ASN A 1 351 ? -1.828 8.431 3.725 1.00 86.25 351 ASN A CA 1
ATOM 2710 C C . ASN A 1 351 ? -1.886 9.944 4.013 1.00 86.25 351 ASN A C 1
ATOM 2712 O O . ASN A 1 351 ? -1.027 10.696 3.547 1.00 86.25 351 ASN A O 1
ATOM 2716 N N . THR A 1 352 ? -2.822 10.413 4.843 1.00 85.75 352 THR A N 1
ATOM 2717 C CA . THR A 1 352 ? -2.979 11.843 5.195 1.00 85.75 352 THR A CA 1
ATOM 2718 C C . THR A 1 352 ? -1.772 12.466 5.912 1.00 85.75 352 THR A C 1
ATOM 2720 O O . THR A 1 352 ? -1.700 13.685 6.056 1.00 85.75 352 THR A O 1
ATOM 2723 N N . LEU A 1 353 ? -0.810 11.661 6.378 1.00 81.06 353 LEU A N 1
ATOM 2724 C CA . LEU A 1 353 ? 0.468 12.136 6.936 1.00 81.06 353 LEU A CA 1
ATOM 2725 C C . LEU A 1 353 ? 1.617 12.113 5.929 1.00 81.06 353 LEU A C 1
ATOM 2727 O O . LEU A 1 353 ? 2.660 12.712 6.183 1.00 81.06 353 LEU A O 1
ATOM 2731 N N . TRP A 1 354 ? 1.439 11.416 4.806 1.00 82.75 354 TRP A N 1
ATOM 2732 C CA . TRP A 1 354 ? 2.365 11.351 3.680 1.00 82.75 354 TRP A CA 1
ATOM 2733 C C . TRP A 1 354 ? 3.833 11.159 4.095 1.00 82.75 354 TRP A C 1
ATOM 2735 O O . TRP A 1 354 ? 4.687 12.009 3.840 1.00 82.75 354 TRP A O 1
ATOM 2745 N N . TYR A 1 355 ? 4.117 10.057 4.799 1.00 70.62 355 TYR A N 1
ATOM 2746 C CA . TYR A 1 355 ? 5.433 9.733 5.381 1.00 70.62 355 TYR A CA 1
ATOM 2747 C C . TYR A 1 355 ? 5.999 10.801 6.341 1.00 70.62 355 TYR A C 1
ATOM 2749 O O . TYR A 1 355 ? 7.211 10.926 6.494 1.00 70.62 355 TYR A O 1
ATOM 2757 N N . GLY A 1 356 ? 5.135 11.608 6.959 1.00 70.38 356 GLY A N 1
ATOM 2758 C CA . GLY A 1 356 ? 5.519 12.735 7.814 1.00 70.38 356 GLY A CA 1
ATOM 2759 C C . GLY A 1 356 ? 5.948 13.988 7.045 1.00 70.38 356 GLY A C 1
ATOM 2760 O O . GLY A 1 356 ? 6.202 15.021 7.655 1.00 70.38 356 GLY A O 1
ATOM 2761 N N . SER A 1 357 ? 5.977 13.947 5.710 1.00 76.19 357 SER A N 1
ATOM 2762 C CA . SER A 1 357 ? 6.432 15.064 4.873 1.00 76.19 357 SER A CA 1
ATOM 2763 C C . SER A 1 357 ? 5.560 16.319 4.986 1.00 76.19 357 SER A C 1
ATOM 2765 O O . SER A 1 357 ? 6.005 17.409 4.643 1.00 76.19 357 SER A O 1
ATOM 2767 N N . VAL A 1 358 ? 4.330 16.200 5.491 1.00 78.25 358 VAL A N 1
ATOM 2768 C CA . VAL A 1 358 ? 3.378 17.316 5.636 1.00 78.25 358 VAL A CA 1
ATOM 2769 C C . VAL A 1 358 ? 3.860 18.423 6.583 1.00 78.25 358 VAL A C 1
ATOM 2771 O O . VAL A 1 358 ? 3.333 19.532 6.528 1.00 78.25 358 VAL A O 1
ATOM 2774 N N . VAL A 1 359 ? 4.866 18.143 7.421 1.00 76.06 359 VAL A N 1
ATOM 2775 C CA . VAL A 1 359 ? 5.532 19.124 8.300 1.00 76.06 359 VAL A CA 1
ATOM 2776 C C . VAL A 1 359 ? 6.949 19.499 7.839 1.00 76.06 359 VAL A C 1
ATOM 2778 O O . VAL A 1 359 ? 7.589 20.337 8.469 1.00 76.06 359 VAL A O 1
ATOM 2781 N N . SER A 1 360 ? 7.451 18.890 6.762 1.00 73.94 360 SER A N 1
ATOM 2782 C CA . SER A 1 360 ? 8.803 19.114 6.234 1.00 73.94 360 SER A CA 1
ATOM 2783 C C . SER A 1 360 ? 8.834 20.221 5.180 1.00 73.94 360 SER A C 1
ATOM 2785 O O . SER A 1 360 ? 7.860 20.444 4.457 1.00 73.94 360 SER A O 1
ATOM 2787 N N . ASN A 1 361 ? 9.988 20.873 5.029 1.00 80.56 361 ASN A N 1
ATOM 2788 C CA . ASN A 1 361 ? 10.219 21.804 3.923 1.00 80.56 361 ASN A CA 1
ATOM 2789 C C . ASN A 1 361 ? 10.299 21.038 2.591 1.00 80.56 361 ASN A C 1
ATOM 2791 O O . ASN A 1 361 ? 10.894 19.966 2.532 1.00 80.56 361 ASN A O 1
ATOM 2795 N N . GLU A 1 362 ? 9.752 21.593 1.504 1.00 76.06 362 GLU A N 1
ATOM 2796 C CA . GLU A 1 362 ? 9.683 20.930 0.184 1.00 76.06 362 GLU A CA 1
ATOM 2797 C C . GLU A 1 362 ? 11.058 20.460 -0.339 1.00 76.06 362 GLU A C 1
ATOM 2799 O O . GLU A 1 362 ? 11.176 19.388 -0.940 1.00 76.06 362 GLU A O 1
ATOM 2804 N N . GLU A 1 363 ? 12.118 21.223 -0.056 1.00 79.69 363 GLU A N 1
ATOM 2805 C CA . GLU A 1 363 ? 13.499 20.895 -0.438 1.00 79.69 363 GLU A CA 1
ATOM 2806 C C . GLU A 1 363 ? 14.006 19.596 0.217 1.00 79.69 363 GLU A C 1
ATOM 2808 O O . GLU A 1 363 ? 14.757 18.844 -0.407 1.00 79.69 363 GLU A O 1
ATOM 2813 N N . GLU A 1 364 ? 13.547 19.300 1.437 1.00 73.81 364 GLU A N 1
ATOM 2814 C CA . GLU A 1 364 ?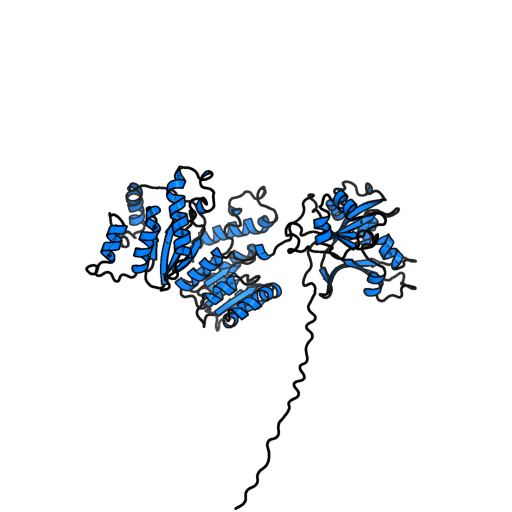 13.915 18.116 2.226 1.00 73.81 364 GLU A CA 1
ATOM 2815 C C . GLU A 1 364 ? 13.089 16.879 1.842 1.00 73.81 364 GLU A C 1
ATOM 2817 O O . GLU A 1 364 ? 13.475 15.744 2.133 1.00 73.81 364 GLU A O 1
ATOM 2822 N N . VAL A 1 365 ? 11.958 17.076 1.161 1.00 70.81 365 VAL A N 1
ATOM 2823 C CA . VAL A 1 365 ? 11.078 15.984 0.744 1.00 70.81 365 VAL A CA 1
ATOM 2824 C C . VAL A 1 365 ? 11.682 15.258 -0.460 1.00 70.81 365 VAL A C 1
ATOM 2826 O O . VAL A 1 365 ? 12.043 15.906 -1.447 1.00 70.81 365 VAL A O 1
ATOM 2829 N N . PRO A 1 366 ? 11.775 13.913 -0.443 1.00 68.38 366 PRO A N 1
ATOM 2830 C CA . PRO A 1 366 ? 12.184 13.136 -1.608 1.00 68.38 366 PRO A CA 1
ATOM 2831 C C . PRO A 1 366 ? 11.321 13.454 -2.834 1.00 68.38 366 PRO A C 1
ATOM 2833 O O . PRO A 1 366 ? 10.099 13.510 -2.724 1.00 68.38 366 PRO A O 1
ATOM 2836 N N . GLU A 1 367 ? 11.937 13.582 -4.014 1.00 71.88 367 GLU A N 1
ATOM 2837 C CA . GLU A 1 367 ? 11.260 13.972 -5.268 1.00 71.88 367 GLU A CA 1
ATOM 2838 C C . GLU A 1 367 ? 9.976 13.167 -5.532 1.00 71.88 367 GLU A C 1
ATOM 2840 O O . GLU A 1 367 ? 8.942 13.743 -5.862 1.00 71.88 367 GLU A O 1
ATOM 2845 N N . ARG A 1 368 ? 10.006 11.854 -5.261 1.00 71.25 368 ARG A N 1
ATOM 2846 C CA . ARG A 1 368 ? 8.856 10.946 -5.419 1.00 71.25 368 ARG A CA 1
ATOM 2847 C C . ARG A 1 368 ? 7.620 11.317 -4.583 1.00 71.25 368 ARG A C 1
ATOM 2849 O O . ARG A 1 368 ? 6.519 10.921 -4.939 1.00 71.25 368 ARG A O 1
ATOM 2856 N N . LEU A 1 369 ? 7.789 12.029 -3.466 1.00 72.06 369 LEU A N 1
ATOM 2857 C CA . LEU A 1 369 ? 6.705 12.395 -2.546 1.00 72.06 369 LEU A CA 1
ATOM 2858 C C . LEU A 1 369 ? 6.174 13.816 -2.791 1.00 72.06 369 LEU A C 1
ATOM 2860 O O . LEU A 1 369 ? 5.034 14.103 -2.421 1.00 72.06 369 LEU A O 1
ATOM 2864 N N . ARG A 1 370 ? 6.960 14.696 -3.427 1.00 80.12 370 ARG A N 1
ATOM 2865 C CA . ARG A 1 370 ? 6.655 16.136 -3.554 1.00 80.12 370 ARG A CA 1
ATOM 2866 C C . ARG A 1 370 ? 5.324 16.414 -4.246 1.00 80.12 370 ARG A C 1
ATOM 2868 O O . ARG A 1 370 ? 4.559 17.250 -3.778 1.00 80.12 370 ARG A O 1
ATOM 2875 N N . ALA A 1 371 ? 5.011 15.665 -5.305 1.00 84.31 371 ALA A N 1
ATOM 2876 C CA . ALA A 1 371 ? 3.797 15.872 -6.099 1.00 84.31 371 ALA A CA 1
ATOM 2877 C C . ALA A 1 371 ? 2.495 15.758 -5.279 1.00 84.31 371 ALA A C 1
ATOM 2879 O O . ALA A 1 371 ? 1.505 16.404 -5.611 1.00 84.31 371 ALA A O 1
ATOM 2880 N N . SER A 1 372 ? 2.498 14.959 -4.206 1.00 87.38 372 SER A N 1
ATOM 2881 C CA . SER A 1 372 ? 1.323 14.731 -3.352 1.00 87.38 372 SER A CA 1
ATOM 2882 C C . SER A 1 372 ? 1.394 15.442 -1.997 1.00 87.38 372 SER A C 1
ATOM 2884 O O . SER A 1 372 ? 0.369 15.562 -1.334 1.00 87.38 372 SER A O 1
ATOM 2886 N N . GLN A 1 373 ? 2.554 15.981 -1.601 1.00 86.25 373 GLN A N 1
ATOM 2887 C CA . GLN A 1 373 ? 2.719 16.682 -0.322 1.00 86.25 373 GLN A CA 1
ATOM 2888 C C . GLN A 1 373 ? 1.732 17.852 -0.185 1.00 86.25 373 GLN A C 1
ATOM 2890 O O . GLN A 1 373 ? 0.973 17.925 0.781 1.00 86.25 373 GLN A O 1
ATOM 2895 N N . LYS A 1 374 ? 1.722 18.763 -1.166 1.00 89.88 374 LYS A N 1
ATOM 2896 C CA . LYS A 1 374 ? 0.859 19.950 -1.140 1.00 89.88 374 LYS A CA 1
ATOM 2897 C C . LYS A 1 374 ? -0.639 19.594 -1.170 1.00 89.88 374 LYS A C 1
ATOM 2899 O O . LYS A 1 374 ? -1.343 20.091 -0.292 1.00 89.88 374 LYS A O 1
ATOM 2904 N N . PRO A 1 375 ? -1.125 18.716 -2.073 1.00 92.88 375 PRO A N 1
ATOM 2905 C CA . PRO A 1 375 ? -2.509 18.245 -2.032 1.00 92.88 375 PRO A CA 1
ATOM 2906 C C . PRO A 1 375 ? -2.947 17.677 -0.680 1.00 92.88 375 PRO A C 1
ATOM 2908 O O . PRO A 1 375 ? -4.035 17.997 -0.211 1.00 92.88 375 PRO A O 1
ATOM 2911 N N . ILE A 1 376 ? -2.098 16.885 -0.016 1.00 89.81 376 ILE A N 1
ATOM 2912 C CA . ILE A 1 376 ? -2.420 16.325 1.304 1.00 89.81 376 ILE A CA 1
ATOM 2913 C C . ILE A 1 376 ? -2.491 17.419 2.380 1.00 89.81 376 ILE A C 1
ATOM 2915 O O . ILE A 1 376 ? -3.399 17.408 3.209 1.00 89.81 376 ILE A O 1
ATOM 2919 N N . ILE A 1 377 ? -1.583 18.401 2.365 1.00 86.81 377 ILE A N 1
ATOM 2920 C CA . ILE A 1 377 ? -1.652 19.551 3.285 1.00 86.81 377 ILE A CA 1
ATOM 2921 C C . ILE A 1 377 ? -2.956 20.336 3.077 1.00 86.81 377 ILE A C 1
ATOM 2923 O O . ILE A 1 377 ? -3.593 20.749 4.049 1.00 86.81 377 ILE A O 1
ATOM 2927 N N . GLU A 1 378 ? -3.345 20.564 1.823 1.00 93.75 378 GLU A N 1
ATOM 2928 C CA . GLU A 1 378 ? -4.577 21.275 1.472 1.00 93.75 378 GLU A CA 1
ATOM 2929 C C . GLU A 1 378 ? -5.821 20.495 1.898 1.00 93.75 378 GLU A C 1
ATOM 2931 O O . GLU A 1 378 ? -6.703 21.077 2.527 1.00 93.75 378 GLU A O 1
ATOM 2936 N N . LEU A 1 379 ? -5.852 19.183 1.658 1.00 94.38 379 LEU A N 1
ATOM 2937 C CA . LEU A 1 379 ? -6.903 18.297 2.147 1.00 94.38 379 LEU A CA 1
ATOM 2938 C C . LEU A 1 379 ? -7.031 18.359 3.670 1.00 94.38 379 LEU A C 1
ATOM 2940 O O . LEU A 1 379 ? -8.129 18.565 4.170 1.00 94.38 379 LEU A O 1
ATOM 2944 N N . ASN A 1 380 ? -5.936 18.193 4.415 1.00 86.75 380 ASN A N 1
ATOM 2945 C CA . ASN A 1 380 ? -5.989 18.163 5.879 1.00 86.75 380 ASN A CA 1
ATOM 2946 C C . ASN A 1 380 ? -6.567 19.470 6.443 1.00 86.75 380 ASN A C 1
ATOM 2948 O O . ASN A 1 380 ? -7.396 19.444 7.350 1.00 86.75 380 ASN A O 1
ATOM 2952 N N . LYS A 1 381 ? -6.176 20.619 5.871 1.00 88.88 381 LYS A N 1
ATOM 2953 C CA . LYS A 1 381 ? -6.751 21.930 6.219 1.00 88.88 381 LYS A CA 1
ATOM 2954 C C . LYS A 1 381 ? -8.226 22.022 5.850 1.00 88.88 381 LYS A C 1
ATOM 2956 O O . LYS A 1 381 ? -9.012 22.539 6.638 1.00 88.88 381 LYS A O 1
ATOM 2961 N N . TYR A 1 382 ? -8.574 21.549 4.656 1.00 93.94 382 TYR A N 1
ATOM 2962 C CA . TYR A 1 382 ? -9.936 21.555 4.149 1.00 93.94 382 TYR A CA 1
ATOM 2963 C C . TYR A 1 382 ? -10.858 20.758 5.073 1.00 93.94 382 TYR A C 1
ATOM 2965 O O . TYR A 1 382 ? -11.806 21.330 5.609 1.00 93.94 382 TYR A O 1
ATOM 2973 N N . LEU A 1 383 ? -10.501 19.497 5.348 1.00 92.31 383 LEU A N 1
ATOM 2974 C CA . LEU A 1 383 ? -11.217 18.631 6.276 1.00 92.31 383 LEU A CA 1
ATOM 2975 C C . LEU A 1 383 ? -11.340 19.321 7.633 1.00 92.31 383 LEU A C 1
ATOM 2977 O O . LEU A 1 383 ? -12.456 19.543 8.070 1.00 92.31 383 LEU A O 1
ATOM 2981 N N . ALA A 1 384 ? -10.242 19.763 8.260 1.00 87.00 384 ALA A N 1
ATOM 2982 C CA . ALA A 1 384 ? -10.268 20.378 9.597 1.00 87.00 384 ALA A CA 1
ATOM 2983 C C . ALA A 1 384 ? -11.228 21.579 9.743 1.00 87.00 384 ALA A C 1
ATOM 2985 O O . ALA A 1 384 ? -11.604 21.932 10.860 1.00 87.00 384 ALA A O 1
ATOM 2986 N N . SER A 1 385 ? -11.602 22.220 8.633 1.00 90.94 385 SER A N 1
ATOM 2987 C CA . SER A 1 385 ? -12.537 23.347 8.594 1.00 90.94 385 SER A CA 1
ATOM 2988 C C . SER A 1 385 ? -13.965 22.986 8.168 1.00 90.94 385 SER A C 1
ATOM 2990 O O . SER A 1 385 ? -14.829 23.863 8.177 1.00 90.94 385 SER A O 1
ATOM 2992 N N . ASP A 1 386 ? -14.225 21.737 7.785 1.00 92.19 386 ASP A N 1
ATOM 2993 C CA . ASP A 1 386 ? -15.512 21.301 7.258 1.00 92.19 386 ASP A CA 1
ATOM 2994 C C . ASP A 1 386 ? -16.511 20.969 8.384 1.00 92.19 386 ASP A C 1
ATOM 2996 O O . ASP A 1 386 ? -16.339 19.979 9.098 1.00 92.19 386 ASP A O 1
ATOM 3000 N N . PRO A 1 387 ? -17.598 21.749 8.542 1.00 91.88 387 PRO A N 1
ATOM 3001 C CA . PRO A 1 387 ? -18.569 21.546 9.614 1.00 91.88 387 PRO A CA 1
ATOM 3002 C C . PRO A 1 387 ? -19.489 20.332 9.403 1.00 91.88 387 PRO A C 1
ATOM 3004 O O . PRO A 1 387 ? -20.311 20.044 10.272 1.00 91.88 387 PRO A O 1
ATOM 3007 N N . ARG A 1 388 ? -19.426 19.654 8.249 1.00 91.75 388 ARG A N 1
ATOM 3008 C CA . ARG A 1 388 ? -20.274 18.489 7.935 1.00 91.75 388 ARG A CA 1
ATOM 3009 C C . ARG A 1 388 ? -19.773 17.197 8.580 1.00 91.75 388 ARG A C 1
ATOM 3011 O O . ARG A 1 388 ? -20.504 16.208 8.568 1.00 91.75 388 ARG A O 1
ATOM 3018 N N . ILE A 1 389 ? -18.547 17.193 9.102 1.00 91.38 389 ILE A N 1
ATOM 3019 C CA . ILE A 1 389 ? -17.856 15.996 9.582 1.00 91.38 389 ILE A CA 1
ATOM 3020 C C . ILE A 1 389 ? -17.294 16.186 10.990 1.00 91.38 389 ILE A C 1
ATOM 3022 O O . ILE A 1 389 ? -16.930 17.284 11.403 1.00 91.38 389 ILE A O 1
ATOM 3026 N N . GLU A 1 390 ? -17.176 15.075 11.707 1.00 86.81 390 GLU A N 1
ATOM 3027 C CA . GLU A 1 390 ? -16.287 14.950 12.858 1.00 86.81 390 GLU A CA 1
ATOM 3028 C C . GLU A 1 390 ? -15.011 14.255 12.376 1.00 86.81 390 GLU A C 1
ATOM 3030 O O . GLU A 1 390 ? -15.079 13.228 11.699 1.00 86.81 390 GLU A O 1
ATOM 3035 N N . ILE A 1 391 ? -13.843 14.824 12.678 1.00 81.94 391 ILE A N 1
ATOM 3036 C CA . ILE A 1 391 ? -12.571 14.344 12.124 1.00 81.94 391 ILE A CA 1
ATOM 3037 C C . ILE A 1 391 ? -11.716 13.776 13.232 1.00 81.94 391 ILE A C 1
ATOM 3039 O O . ILE A 1 391 ? -11.396 14.456 14.205 1.00 81.94 391 ILE A O 1
ATOM 3043 N N . ALA A 1 392 ? -11.263 12.551 13.012 1.00 76.50 392 ALA A N 1
ATOM 3044 C CA . ALA A 1 392 ? -10.128 11.988 13.709 1.00 76.50 392 ALA A CA 1
ATOM 3045 C C . ALA A 1 392 ? -8.961 11.910 12.720 1.00 76.50 392 ALA A C 1
ATOM 3047 O O . ALA A 1 392 ? -8.871 10.974 11.929 1.00 76.50 392 ALA A O 1
ATOM 3048 N 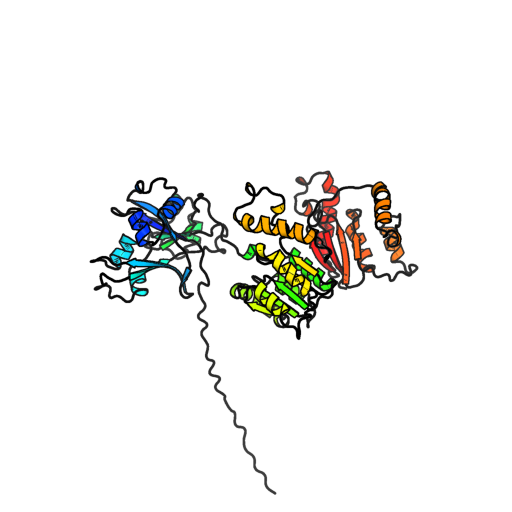N . GLN A 1 393 ? -8.069 12.905 12.747 1.00 57.00 393 GLN A N 1
ATOM 3049 C CA . GLN A 1 393 ? -6.776 12.774 12.084 1.00 57.00 393 GLN A CA 1
ATOM 3050 C C . GLN A 1 393 ? -5.823 12.103 13.063 1.00 57.00 393 GLN A C 1
ATOM 3052 O O . GLN A 1 393 ? -5.424 12.678 14.075 1.00 57.00 393 GLN A O 1
ATOM 3057 N N . ILE A 1 394 ? -5.483 10.857 12.775 1.00 57.88 394 ILE A N 1
ATOM 3058 C CA . ILE A 1 394 ? -4.696 10.043 13.685 1.00 57.88 394 ILE A CA 1
ATOM 3059 C C . ILE A 1 394 ? -3.206 10.305 13.414 1.00 57.88 394 ILE A C 1
ATOM 3061 O O . ILE A 1 394 ? -2.636 9.775 12.467 1.00 57.88 394 ILE A O 1
ATOM 3065 N N . SER A 1 395 ? -2.578 11.162 14.230 1.00 38.19 395 SER A N 1
ATOM 3066 C CA . SER A 1 395 ? -1.116 11.275 14.382 1.00 38.19 395 SER A CA 1
ATOM 3067 C C . SER A 1 395 ? -0.748 11.875 15.746 1.00 38.19 395 SER A C 1
ATOM 3069 O O . SER A 1 395 ? -1.491 12.685 16.292 1.00 38.19 395 SER A O 1
ATOM 3071 N N . ILE A 1 396 ? 0.374 11.426 16.307 1.00 37.59 396 ILE A N 1
ATOM 3072 C CA . ILE A 1 396 ? 0.694 11.391 17.742 1.00 37.59 396 ILE A CA 1
ATOM 3073 C C . ILE A 1 396 ? 1.467 12.630 18.220 1.00 37.59 396 ILE A C 1
ATOM 3075 O O . ILE A 1 396 ? 2.545 12.854 17.686 1.00 37.59 396 ILE A O 1
ATOM 3079 N N . VAL A 1 397 ? 1.019 13.308 19.295 1.00 23.52 397 VAL A N 1
ATOM 3080 C CA . VAL A 1 397 ? 1.838 13.805 20.440 1.00 23.52 397 VAL A CA 1
ATOM 3081 C C . VAL A 1 397 ? 0.916 14.025 21.661 1.00 23.52 397 VAL A C 1
ATOM 3083 O O . VAL A 1 397 ? -0.108 14.688 21.520 1.00 23.52 397 VAL A O 1
ATOM 3086 N N . ALA A 1 398 ? 1.283 13.541 22.861 1.00 24.78 398 ALA A N 1
ATOM 3087 C CA . ALA A 1 398 ? 0.635 13.900 24.139 1.00 24.78 398 ALA A CA 1
ATOM 3088 C C . ALA A 1 398 ? 1.613 13.867 25.346 1.00 24.78 398 ALA A C 1
ATOM 3090 O O . ALA A 1 398 ? 2.607 13.141 25.308 1.00 24.78 398 ALA A O 1
ATOM 3091 N N . ILE A 1 399 ? 1.328 14.662 26.397 1.00 25.28 399 ILE A N 1
ATOM 3092 C CA . ILE A 1 399 ? 2.077 14.824 27.670 1.00 25.28 399 ILE A CA 1
ATOM 3093 C C . ILE A 1 399 ? 1.084 14.883 28.860 1.00 25.28 399 ILE A C 1
ATOM 3095 O O . ILE A 1 399 ? 0.094 15.601 28.744 1.00 25.28 399 ILE A O 1
ATOM 3099 N N . ASP A 1 400 ? 1.394 14.192 29.976 1.00 29.64 400 ASP A N 1
ATOM 3100 C CA . ASP A 1 400 ? 1.444 14.647 31.405 1.00 29.64 400 ASP A CA 1
ATOM 3101 C C . ASP A 1 400 ? 0.935 13.584 32.431 1.00 29.64 400 ASP A C 1
ATOM 3103 O O . ASP A 1 400 ? -0.073 12.934 32.151 1.00 29.64 400 ASP A O 1
ATOM 3107 N N . PRO A 1 401 ? 1.580 13.389 33.614 1.00 43.81 401 PRO A N 1
ATOM 3108 C CA . PRO A 1 401 ? 1.202 12.394 34.620 1.00 43.81 401 PRO A CA 1
ATOM 3109 C C . PRO A 1 401 ? 0.979 12.990 36.034 1.00 43.81 401 PRO A C 1
ATOM 3111 O O . PRO A 1 401 ? 1.917 13.037 36.831 1.00 43.81 401 PRO A O 1
ATOM 3114 N N . ASN A 1 402 ? -0.232 13.390 36.437 1.00 44.59 402 ASN A N 1
ATOM 3115 C CA . ASN A 1 402 ? -0.493 13.613 37.872 1.00 44.59 402 ASN A CA 1
ATOM 3116 C C . ASN A 1 402 ? -1.983 13.591 38.231 1.00 44.59 402 ASN A C 1
ATOM 3118 O O . ASN A 1 402 ? -2.840 13.874 37.413 1.00 44.59 402 ASN A O 1
ATOM 3122 N N . ARG A 1 403 ? -2.314 13.328 39.492 1.00 46.28 403 ARG A N 1
ATOM 3123 C CA . ARG A 1 403 ? -3.674 13.375 40.040 1.00 46.28 403 ARG A CA 1
ATOM 3124 C C . ARG A 1 403 ? -4.226 14.803 40.200 1.00 46.28 403 ARG A C 1
ATOM 3126 O O . ARG A 1 403 ? -5.437 14.986 40.192 1.00 46.28 403 ARG A O 1
ATOM 3133 N N . GLU A 1 404 ? -3.352 15.811 40.208 1.00 53.25 404 GLU A N 1
ATOM 3134 C CA . GLU A 1 404 ? -3.708 17.202 39.878 1.00 53.25 404 GLU A CA 1
ATOM 3135 C C . GLU A 1 404 ? -4.307 17.317 38.462 1.00 53.25 404 GLU A C 1
ATOM 3137 O O . GLU A 1 404 ? -5.152 18.170 38.235 1.00 53.25 404 GLU A O 1
ATOM 3142 N N . ALA A 1 405 ? -3.953 16.444 37.510 1.00 52.22 405 ALA A N 1
ATOM 3143 C CA . ALA A 1 405 ? -4.401 16.542 36.118 1.00 52.22 405 ALA A CA 1
ATOM 3144 C C . ALA A 1 405 ? -5.903 16.271 35.935 1.00 52.22 405 ALA A C 1
ATOM 3146 O O . ALA A 1 405 ? -6.515 16.851 35.039 1.00 52.22 405 ALA A O 1
ATOM 3147 N N . PHE A 1 406 ? -6.526 15.452 36.793 1.00 51.09 406 PHE A N 1
ATOM 3148 C CA . PHE A 1 406 ? -7.983 15.276 36.762 1.00 51.09 406 PHE A CA 1
ATOM 3149 C C . PHE A 1 406 ? -8.706 16.529 37.280 1.00 51.09 406 PHE A C 1
ATOM 3151 O O . PHE A 1 406 ? -9.660 16.987 36.654 1.00 51.09 406 PHE A O 1
ATOM 3158 N N . GLU A 1 407 ? -8.219 17.141 38.364 1.00 57.81 407 GLU A N 1
ATOM 3159 C CA . GLU A 1 407 ? -8.773 18.397 38.895 1.00 57.81 407 GLU A CA 1
ATOM 3160 C C . GLU A 1 407 ? -8.469 19.605 37.987 1.00 57.81 407 GLU A C 1
ATOM 3162 O O . GLU A 1 407 ? -9.307 20.494 37.854 1.00 57.81 407 GLU A O 1
ATOM 3167 N N . VAL A 1 408 ? -7.331 19.608 37.281 1.00 61.84 408 VAL A N 1
ATOM 3168 C CA . VAL A 1 408 ? -7.011 20.550 36.190 1.00 61.84 408 VAL A CA 1
ATOM 3169 C C . VAL A 1 408 ? -7.945 20.338 34.997 1.00 61.84 408 VAL A C 1
ATOM 3171 O O . VAL A 1 408 ? -8.360 21.309 34.369 1.00 61.84 408 VAL A O 1
ATOM 3174 N N . GLY A 1 409 ? -8.297 19.086 34.690 1.00 59.84 409 GLY A N 1
ATOM 3175 C CA . GLY A 1 409 ? -9.215 18.701 33.618 1.00 59.84 409 GLY A CA 1
ATOM 3176 C C . GLY A 1 409 ? -10.684 19.025 33.909 1.00 59.84 409 GLY A C 1
ATOM 3177 O O . GLY A 1 409 ? -11.446 19.313 32.985 1.00 59.84 409 GLY A O 1
ATOM 3178 N N . LEU A 1 410 ? -11.091 19.022 35.181 1.00 66.50 410 LEU A N 1
ATOM 3179 C CA . LEU A 1 410 ? -12.487 19.164 35.597 1.00 66.50 410 LEU A CA 1
ATOM 3180 C C . LEU A 1 410 ? -13.154 20.463 35.097 1.00 66.50 410 LEU A C 1
ATOM 3182 O O . LEU A 1 410 ? -14.247 20.366 34.538 1.00 66.50 410 LEU A O 1
ATOM 3186 N N . PRO A 1 411 ? -12.520 21.656 35.158 1.00 72.56 411 PRO A N 1
ATOM 3187 C CA . PRO A 1 411 ? -13.058 22.861 34.527 1.00 72.56 411 PRO A CA 1
ATOM 3188 C C . PRO A 1 411 ? -13.316 22.709 33.022 1.00 72.56 411 PRO A C 1
ATOM 3190 O O . PRO A 1 411 ? -14.275 23.281 32.503 1.00 72.56 411 PRO A O 1
ATOM 3193 N N . PHE A 1 412 ? -12.495 21.935 32.303 1.00 70.38 412 PHE A N 1
ATOM 3194 C CA . PHE A 1 412 ? -12.693 21.664 30.876 1.00 70.38 412 PHE A CA 1
ATOM 3195 C C . PHE A 1 412 ? -13.838 20.675 30.643 1.00 70.38 412 PHE A C 1
ATOM 3197 O O . PHE A 1 412 ? -14.658 20.908 29.758 1.00 70.38 412 PHE A O 1
ATOM 3204 N N . ILE A 1 413 ? -13.947 19.628 31.468 1.00 64.69 413 ILE A N 1
ATOM 3205 C CA . ILE A 1 413 ? -15.063 18.666 31.461 1.00 64.69 413 ILE A CA 1
ATOM 3206 C C . ILE A 1 413 ? -16.396 19.384 31.729 1.00 64.69 413 ILE A C 1
ATOM 3208 O O . ILE A 1 413 ? -17.386 19.158 31.026 1.00 64.69 413 ILE A O 1
ATOM 3212 N N . GLN A 1 414 ? -16.414 20.289 32.710 1.00 70.31 414 GLN A N 1
ATOM 3213 C CA . GLN A 1 414 ? -17.570 21.115 33.059 1.00 70.31 414 GLN A CA 1
ATOM 3214 C C . GLN A 1 414 ? -17.913 22.102 31.943 1.00 70.31 414 GLN A C 1
ATOM 3216 O O . GLN A 1 414 ? -19.072 22.205 31.546 1.00 70.31 414 GLN A O 1
ATOM 3221 N N . LYS A 1 415 ? -16.908 22.775 31.365 1.00 73.50 415 LYS A N 1
ATOM 3222 C CA . LYS A 1 415 ? -17.090 23.666 30.209 1.00 73.50 415 LYS A CA 1
ATOM 3223 C C . LYS A 1 415 ? -17.606 22.923 28.972 1.00 73.50 415 LYS A C 1
ATOM 3225 O O . LYS A 1 415 ? -18.385 23.493 28.214 1.00 73.50 415 LYS A O 1
ATOM 3230 N N . ALA A 1 416 ? -17.198 21.670 28.779 1.00 68.69 416 ALA A N 1
ATOM 3231 C CA . ALA A 1 416 ? -17.708 20.790 27.731 1.00 68.69 416 ALA A CA 1
ATOM 3232 C C . ALA A 1 416 ? -19.117 20.243 28.036 1.00 68.69 416 ALA A C 1
ATOM 3234 O O . ALA A 1 416 ? -19.762 19.686 27.151 1.00 68.69 416 ALA A O 1
ATOM 3235 N N . GLY A 1 417 ? -19.611 20.396 29.271 1.00 72.88 417 GLY A N 1
ATOM 3236 C CA . GLY A 1 417 ? -20.950 19.972 29.679 1.00 72.88 417 GLY A CA 1
ATOM 3237 C C . GLY A 1 417 ? -21.125 18.456 29.807 1.00 72.88 417 GLY A C 1
ATOM 3238 O O . GLY A 1 417 ? -22.258 17.979 29.782 1.00 72.88 417 GLY A O 1
ATOM 3239 N N . VAL A 1 418 ? -20.040 17.683 29.941 1.00 77.31 418 VAL A N 1
ATOM 3240 C CA . VAL A 1 418 ? -20.075 16.202 29.939 1.00 77.31 418 VAL A CA 1
ATOM 3241 C C . VAL A 1 418 ? -19.836 15.558 31.305 1.00 77.31 418 VAL A C 1
ATOM 3243 O O . VAL A 1 418 ? -19.854 14.337 31.402 1.00 77.31 418 VAL A O 1
ATOM 3246 N N . GLU A 1 419 ? -19.672 16.346 32.370 1.00 72.56 419 GLU A N 1
ATOM 3247 C CA . GLU A 1 419 ? -19.448 15.855 33.744 1.00 72.56 419 GLU A CA 1
ATOM 3248 C C . GLU A 1 419 ? -20.498 14.820 34.184 1.00 72.56 419 GLU A C 1
ATOM 3250 O O . GLU A 1 419 ? -20.161 13.796 34.765 1.00 72.56 419 GLU A O 1
ATOM 3255 N N . HIS A 1 420 ? -21.763 15.022 33.803 1.00 77.50 420 HIS A N 1
ATOM 3256 C CA . HIS A 1 420 ? -22.872 14.106 34.093 1.00 77.50 420 HIS A CA 1
ATOM 3257 C C . HIS A 1 420 ? -22.721 12.699 33.481 1.00 77.50 420 HIS A C 1
ATOM 3259 O O . HIS A 1 420 ? -23.485 11.801 33.832 1.00 77.50 420 HIS A O 1
ATOM 3265 N N . LYS A 1 421 ? -21.782 12.504 32.545 1.00 76.94 421 LYS A N 1
ATOM 3266 C CA . LYS A 1 421 ? -21.460 11.206 31.932 1.00 76.94 421 LYS A CA 1
ATOM 3267 C C . LYS A 1 421 ? -20.311 10.482 32.641 1.00 76.94 421 LYS A C 1
ATOM 3269 O O . LYS A 1 421 ? -20.009 9.351 32.275 1.00 76.94 421 LYS A O 1
ATOM 3274 N N . ILE A 1 422 ? -19.651 11.120 33.610 1.00 72.88 422 ILE A N 1
ATOM 3275 C CA . ILE A 1 422 ? -18.440 10.607 34.254 1.00 72.88 422 ILE A CA 1
ATOM 3276 C C . ILE A 1 422 ? -18.772 10.176 35.680 1.00 72.88 422 ILE A C 1
ATOM 3278 O O . ILE A 1 422 ? -19.152 10.989 36.516 1.00 72.88 422 ILE A O 1
ATOM 3282 N N . ASN A 1 423 ? -18.581 8.889 35.967 1.00 77.31 423 ASN A N 1
ATOM 3283 C CA . ASN A 1 423 ? -18.587 8.367 37.328 1.00 77.31 423 ASN A CA 1
ATOM 3284 C C . ASN A 1 423 ? -17.145 8.080 37.754 1.00 77.31 423 ASN A C 1
ATOM 3286 O O . ASN A 1 423 ? -16.568 7.070 37.352 1.00 77.31 423 ASN A O 1
ATOM 3290 N N . PHE A 1 424 ? -16.552 8.987 38.527 1.00 76.44 424 PHE A N 1
ATOM 3291 C CA . PHE A 1 424 ? -15.186 8.830 39.015 1.00 76.44 424 PHE A CA 1
ATOM 3292 C C . PHE A 1 424 ? -15.162 7.953 40.273 1.00 76.44 424 PHE A C 1
ATOM 3294 O O . PHE A 1 424 ? -15.872 8.22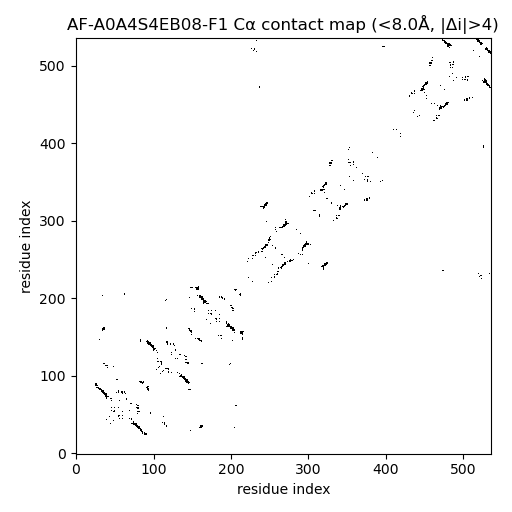9 41.238 1.00 76.44 424 PHE A O 1
ATOM 3301 N N . ILE A 1 425 ? -14.328 6.911 40.266 1.00 75.06 425 ILE A N 1
ATOM 3302 C CA . ILE A 1 425 ? -14.128 6.014 41.407 1.00 75.06 425 ILE A CA 1
ATOM 3303 C C . ILE A 1 425 ? -12.670 6.124 41.843 1.00 75.06 425 ILE A C 1
ATOM 3305 O O . ILE A 1 425 ? -11.763 5.755 41.102 1.00 75.06 425 ILE A O 1
ATOM 3309 N N . GLU A 1 426 ? -12.446 6.612 43.060 1.00 76.56 426 GLU A N 1
ATOM 3310 C CA . GLU A 1 426 ? -11.120 6.639 43.670 1.00 76.56 426 GLU A CA 1
ATOM 3311 C C . GLU A 1 426 ? -10.853 5.323 44.405 1.00 76.56 426 GLU A C 1
ATOM 3313 O O . GLU A 1 426 ? -11.302 5.137 45.536 1.00 76.56 426 GLU A O 1
ATOM 3318 N N . SER A 1 427 ? -10.134 4.398 43.771 1.00 79.44 427 SER A N 1
ATOM 3319 C CA . SER A 1 427 ? -9.725 3.137 44.396 1.00 79.44 427 SER A CA 1
ATOM 3320 C C . SER A 1 427 ? -8.638 2.433 43.575 1.00 79.44 427 SER A C 1
ATOM 3322 O O . SER A 1 427 ? -8.307 2.851 42.466 1.00 79.44 427 SER A O 1
ATOM 3324 N N . ASP A 1 428 ? -8.111 1.338 44.117 1.00 80.50 428 ASP A N 1
ATOM 3325 C CA . ASP A 1 428 ? -7.346 0.351 43.358 1.00 80.50 428 ASP A CA 1
ATOM 3326 C C . ASP A 1 428 ? -8.241 -0.309 42.292 1.00 80.50 428 ASP A C 1
ATOM 3328 O O . ASP A 1 428 ? -9.305 -0.856 42.602 1.00 80.50 428 ASP A O 1
ATOM 3332 N N . ALA A 1 429 ? -7.814 -0.255 41.027 1.00 82.06 429 ALA A N 1
ATOM 3333 C CA . ALA A 1 429 ? -8.636 -0.681 39.897 1.00 82.06 429 ALA A CA 1
ATOM 3334 C C . ALA A 1 429 ? -8.965 -2.182 39.939 1.00 82.06 429 ALA A C 1
ATOM 3336 O O . ALA A 1 429 ? -10.111 -2.558 39.697 1.00 82.06 429 ALA A O 1
ATOM 3337 N N . ILE A 1 430 ? -8.003 -3.042 40.303 1.00 84.00 430 ILE A N 1
ATOM 3338 C CA . ILE A 1 430 ? -8.217 -4.498 40.399 1.00 84.00 430 ILE A CA 1
ATOM 3339 C C . ILE A 1 430 ? -9.296 -4.822 41.432 1.00 84.00 430 ILE A C 1
ATOM 3341 O O . ILE A 1 430 ? -10.149 -5.680 41.191 1.00 84.00 430 ILE A O 1
ATOM 3345 N N . SER A 1 431 ? -9.260 -4.154 42.584 1.00 84.56 431 SER A N 1
ATOM 3346 C CA . SER A 1 431 ? -10.222 -4.359 43.667 1.00 84.56 431 SER A CA 1
ATOM 3347 C C . SER A 1 431 ? -11.642 -3.993 43.232 1.00 84.56 431 SER A C 1
ATOM 3349 O O . SER A 1 431 ? -12.561 -4.789 43.421 1.00 84.56 431 SER A O 1
ATOM 3351 N N . VAL A 1 432 ? -11.806 -2.844 42.566 1.00 84.06 432 VAL A N 1
ATOM 3352 C CA . VAL A 1 432 ? -13.102 -2.400 42.023 1.00 84.06 432 VAL A CA 1
ATOM 3353 C C . VAL A 1 432 ? -13.612 -3.356 40.950 1.00 84.06 432 VAL A C 1
ATOM 3355 O O . VAL A 1 432 ? -14.775 -3.750 40.979 1.00 84.06 432 VAL A O 1
ATOM 3358 N N . LEU A 1 433 ? -12.754 -3.773 40.018 1.00 85.06 433 LEU A N 1
ATOM 3359 C CA . LEU A 1 433 ? -13.132 -4.711 38.961 1.00 85.06 433 LEU A CA 1
ATOM 3360 C C . LEU A 1 433 ? -13.563 -6.074 39.534 1.00 85.06 433 LEU A C 1
ATOM 3362 O O . LEU A 1 433 ? -14.519 -6.670 39.042 1.00 85.06 433 LEU A O 1
ATOM 3366 N N . ASN A 1 434 ? -12.913 -6.554 40.599 1.00 85.38 434 ASN A N 1
ATOM 3367 C CA . ASN A 1 434 ? -13.332 -7.769 41.305 1.00 85.38 434 ASN A CA 1
ATOM 3368 C C . ASN A 1 434 ? -14.681 -7.597 42.017 1.00 85.38 434 ASN A C 1
ATOM 3370 O O . ASN A 1 434 ? -15.507 -8.507 41.969 1.00 85.38 434 ASN A O 1
ATOM 3374 N N . GLU A 1 435 ? -14.921 -6.448 42.653 1.00 82.94 435 GLU A N 1
ATOM 3375 C CA . GLU A 1 435 ? -16.209 -6.130 43.277 1.00 82.94 435 GLU A CA 1
ATOM 3376 C C . GLU A 1 435 ? -17.334 -6.096 42.232 1.00 82.94 435 GLU A C 1
ATOM 3378 O O . GLU A 1 435 ? -18.375 -6.725 42.431 1.00 82.94 435 GLU A O 1
ATOM 3383 N N . MET A 1 436 ? -17.091 -5.461 41.077 1.00 80.56 436 MET A N 1
ATOM 3384 C CA . MET A 1 436 ? -18.024 -5.425 39.942 1.00 80.56 436 MET A CA 1
ATOM 3385 C C . MET A 1 436 ? -18.382 -6.821 39.413 1.00 80.56 436 MET A C 1
ATOM 3387 O O . MET A 1 436 ? -19.483 -7.010 38.903 1.00 80.56 436 MET A O 1
ATOM 3391 N N . LEU A 1 437 ? -17.468 -7.790 39.532 1.00 81.12 437 LEU A N 1
ATOM 3392 C CA . LEU A 1 437 ? -17.655 -9.175 39.089 1.00 81.12 437 LEU A CA 1
ATOM 3393 C C . LEU A 1 437 ? -18.277 -10.098 40.155 1.00 81.12 437 LEU A C 1
ATOM 3395 O O . LEU A 1 437 ? -18.553 -11.259 39.851 1.00 81.12 437 LEU A O 1
ATOM 3399 N N . SER A 1 438 ? -18.472 -9.632 41.392 1.00 79.44 438 SER A N 1
ATOM 3400 C CA . SER A 1 438 ? -19.044 -10.437 42.480 1.00 79.44 438 SER A CA 1
ATOM 3401 C C . SER A 1 438 ? -20.576 -10.567 42.377 1.00 79.44 438 SER A C 1
ATOM 3403 O O . SER A 1 438 ? -21.245 -9.650 41.910 1.00 79.44 438 SER A O 1
ATOM 3405 N N . ASP A 1 439 ? -21.152 -11.689 42.839 1.00 59.91 439 ASP A N 1
ATOM 3406 C CA . ASP A 1 439 ? -22.598 -12.006 42.739 1.00 59.91 439 ASP A CA 1
ATOM 3407 C C . ASP A 1 439 ? -23.529 -10.992 43.451 1.00 59.91 439 ASP A C 1
ATOM 3409 O O . ASP A 1 439 ? -24.724 -10.924 43.151 1.00 59.91 439 ASP A O 1
ATOM 3413 N N . GLU A 1 440 ? -23.009 -10.184 44.384 1.00 58.59 440 GLU A N 1
ATOM 3414 C CA . GLU A 1 440 ? -23.752 -9.083 45.025 1.00 58.59 440 GLU A CA 1
ATOM 3415 C C . GLU A 1 440 ? -23.793 -7.811 44.150 1.00 58.59 440 GLU A C 1
ATOM 3417 O O . GLU A 1 440 ? -24.677 -6.960 44.304 1.00 58.59 440 GLU A O 1
ATOM 3422 N N . GLY A 1 441 ? -22.892 -7.713 43.167 1.00 53.38 441 GLY A N 1
ATOM 3423 C CA . GLY A 1 441 ? -22.854 -6.688 42.137 1.00 53.38 441 GLY A CA 1
ATOM 3424 C C . GLY A 1 441 ? -23.926 -6.934 41.078 1.00 53.38 441 GLY A C 1
ATOM 3425 O O . GLY A 1 441 ? -23.761 -7.712 40.144 1.00 53.38 441 GLY A O 1
ATOM 3426 N N . LYS A 1 442 ? -25.044 -6.210 41.168 1.00 49.62 442 LYS A N 1
ATOM 3427 C CA . LYS A 1 442 ? -26.127 -6.144 40.160 1.00 49.62 442 LYS A CA 1
ATOM 3428 C C . LYS A 1 442 ? -25.704 -5.566 38.792 1.00 49.62 442 LYS A C 1
ATOM 3430 O O . LYS A 1 442 ? -26.521 -4.964 38.098 1.00 49.62 442 LYS A O 1
ATOM 3435 N N . LEU A 1 443 ? -24.457 -5.728 38.369 1.00 52.38 443 LEU A N 1
ATOM 3436 C CA . LEU A 1 443 ? -23.935 -5.179 37.128 1.00 52.38 443 LEU A CA 1
ATOM 3437 C C . LEU A 1 443 ? -23.600 -6.309 36.154 1.00 52.38 443 LEU A C 1
ATOM 3439 O O . LEU A 1 443 ? -22.449 -6.577 35.847 1.00 52.38 443 LEU A O 1
ATOM 3443 N N . LYS A 1 444 ? -24.644 -6.862 35.522 1.00 55.94 444 LYS A N 1
ATOM 3444 C CA . LYS A 1 444 ? -24.537 -7.313 34.120 1.00 55.94 444 LYS A CA 1
ATOM 3445 C C . LYS A 1 444 ? -24.450 -6.095 33.182 1.00 55.94 444 LYS A C 1
ATOM 3447 O O . LYS A 1 444 ? -25.170 -6.017 32.191 1.00 55.94 444 LYS A O 1
ATOM 3452 N N . MET A 1 445 ? -23.663 -5.082 33.548 1.00 55.97 445 MET A N 1
ATOM 3453 C CA . MET A 1 445 ? -23.344 -3.997 32.633 1.00 55.97 445 MET A CA 1
ATOM 3454 C C . MET A 1 445 ? -22.247 -4.524 31.736 1.00 55.97 445 MET A C 1
ATOM 3456 O O . MET A 1 445 ? -21.077 -4.520 32.102 1.00 55.97 445 MET A O 1
ATOM 3460 N N . GLU A 1 446 ? -22.659 -5.034 30.586 1.00 74.44 446 GLU A N 1
ATOM 3461 C CA . GLU A 1 446 ? -21.709 -5.355 29.547 1.00 74.44 446 GLU A CA 1
ATOM 3462 C C . GLU A 1 446 ? -21.252 -4.034 28.914 1.00 74.44 446 GLU A C 1
ATOM 3464 O O . GLU A 1 446 ? -22.012 -3.383 28.196 1.00 74.44 446 GLU A O 1
ATOM 3469 N N . PHE A 1 447 ? -20.043 -3.587 29.245 1.00 84.12 447 PHE A N 1
ATOM 3470 C CA . PHE A 1 447 ? -19.483 -2.354 28.703 1.00 84.12 447 PHE A CA 1
ATOM 3471 C C . PHE A 1 447 ? -19.280 -2.491 27.191 1.00 84.12 447 PHE A C 1
ATOM 3473 O O . PHE A 1 447 ? -18.846 -3.532 26.692 1.00 84.12 447 PHE A O 1
ATOM 3480 N N . ASP A 1 448 ? -19.562 -1.420 26.451 1.00 86.12 448 ASP A N 1
ATOM 3481 C CA . ASP A 1 448 ? -19.264 -1.350 25.018 1.00 86.12 448 ASP A CA 1
ATOM 3482 C C . ASP A 1 448 ? -17.758 -1.198 24.762 1.00 86.12 448 ASP A C 1
ATOM 3484 O O . ASP A 1 448 ? -17.226 -1.719 23.779 1.00 86.12 448 ASP A O 1
ATOM 3488 N N . PHE A 1 449 ? -17.084 -0.476 25.657 1.00 88.44 449 PHE A N 1
ATOM 3489 C CA . PHE A 1 449 ? -15.691 -0.081 25.534 1.00 88.44 449 PHE A CA 1
ATOM 3490 C C . PHE A 1 449 ? -15.025 0.001 26.911 1.00 88.44 449 PHE A C 1
ATOM 3492 O O . PHE A 1 449 ? -15.609 0.549 27.847 1.00 88.44 449 PHE A O 1
ATOM 3499 N N . VAL A 1 450 ? -13.797 -0.503 27.027 1.00 89.56 450 VAL A N 1
ATOM 3500 C CA . VAL A 1 450 ? -12.935 -0.356 28.209 1.00 89.56 450 VAL A CA 1
ATOM 3501 C C . VAL A 1 450 ? -11.580 0.172 27.753 1.00 89.56 450 VAL A C 1
ATOM 3503 O O . VAL A 1 450 ? -10.966 -0.399 26.861 1.00 89.56 450 VAL A O 1
ATOM 3506 N N . PHE A 1 451 ? -11.094 1.244 28.374 1.00 90.25 451 PHE A N 1
ATOM 3507 C CA . PHE A 1 451 ? -9.757 1.784 28.130 1.00 90.25 451 PHE A CA 1
ATOM 3508 C C . PHE A 1 451 ? -8.864 1.506 29.336 1.00 90.25 451 PHE A C 1
ATOM 3510 O O . PHE A 1 451 ? -9.229 1.838 30.463 1.00 90.25 451 PHE A O 1
ATOM 3517 N N . VAL A 1 452 ? -7.707 0.897 29.100 1.00 89.62 452 VAL A N 1
ATOM 3518 C CA . VAL A 1 452 ? -6.731 0.525 30.120 1.00 89.62 452 VAL A CA 1
ATOM 3519 C C . VAL A 1 452 ? -5.447 1.308 29.874 1.00 89.62 452 VAL A C 1
ATOM 3521 O O . VAL A 1 452 ? -4.615 0.946 29.039 1.00 89.62 452 VAL A O 1
ATOM 3524 N N . ASP A 1 453 ? -5.291 2.373 30.651 1.00 89.00 453 ASP A N 1
ATOM 3525 C CA . ASP A 1 453 ? -4.020 3.048 30.878 1.00 89.00 453 ASP A CA 1
ATOM 3526 C C . ASP A 1 453 ? -3.753 3.069 32.385 1.00 89.00 453 ASP A C 1
ATOM 3528 O O . ASP A 1 453 ? -4.263 3.902 33.130 1.00 89.00 453 ASP A O 1
ATOM 3532 N N . ALA A 1 454 ? -3.048 2.040 32.844 1.00 86.25 454 ALA A N 1
ATOM 3533 C CA . ALA A 1 454 ? -2.844 1.749 34.260 1.00 86.25 454 ALA A CA 1
ATOM 3534 C C . ALA A 1 454 ? -1.403 1.280 34.507 1.00 86.25 454 ALA A C 1
ATOM 3536 O O . ALA A 1 454 ? -0.523 1.438 33.656 1.00 86.25 454 ALA A O 1
ATOM 3537 N N . ASP A 1 455 ? -1.131 0.676 35.662 1.00 88.25 455 ASP A N 1
ATOM 3538 C CA . ASP A 1 455 ? 0.175 0.096 35.936 1.00 88.25 455 ASP A CA 1
ATOM 3539 C C . ASP A 1 455 ? 0.434 -1.125 35.030 1.00 88.25 455 ASP A C 1
ATOM 3541 O O . ASP A 1 455 ? -0.250 -2.152 35.064 1.00 88.25 455 ASP A O 1
ATOM 3545 N N . LYS A 1 456 ? 1.452 -0.993 34.176 1.00 90.81 456 LYS A N 1
ATOM 3546 C CA . LYS A 1 456 ? 1.759 -1.955 33.109 1.00 90.81 456 LYS A CA 1
ATOM 3547 C C . LYS A 1 456 ? 1.994 -3.401 33.600 1.00 90.81 456 LYS A C 1
ATOM 3549 O O . LYS A 1 456 ? 1.564 -4.316 32.899 1.00 90.81 456 LYS A O 1
ATOM 3554 N N . PRO A 1 457 ? 2.605 -3.662 34.782 1.00 91.69 457 PRO A N 1
ATOM 3555 C CA . PRO A 1 457 ? 2.751 -5.022 35.317 1.00 91.69 457 PRO A CA 1
ATOM 3556 C C . PRO A 1 457 ? 1.438 -5.793 35.509 1.00 91.69 457 PRO A C 1
ATOM 3558 O O . PRO A 1 457 ? 1.448 -7.019 35.436 1.00 91.69 457 PRO A O 1
ATOM 3561 N N . ASN A 1 458 ? 0.314 -5.103 35.725 1.00 92.31 458 ASN A N 1
ATOM 3562 C CA . ASN A 1 458 ? -0.989 -5.730 35.947 1.00 92.31 458 ASN A CA 1
ATOM 3563 C C . ASN A 1 458 ? -1.881 -5.795 34.700 1.00 92.31 458 ASN A C 1
ATOM 3565 O O . ASN A 1 458 ? -3.008 -6.277 34.789 1.00 92.31 458 ASN A O 1
ATOM 3569 N N . TYR A 1 459 ? -1.403 -5.383 33.524 1.00 95.12 459 TYR A N 1
ATOM 3570 C CA . TYR A 1 459 ? -2.203 -5.356 32.292 1.00 95.12 459 TYR A CA 1
ATOM 3571 C C . TYR A 1 459 ? -2.893 -6.684 31.951 1.00 95.12 459 TYR A C 1
ATOM 3573 O O . TYR A 1 459 ? -4.055 -6.684 31.546 1.00 95.12 459 TYR A O 1
ATOM 3581 N N . ILE A 1 460 ? -2.228 -7.818 32.184 1.00 96.69 460 ILE A N 1
ATOM 3582 C CA . ILE A 1 460 ? -2.829 -9.145 31.980 1.00 96.69 460 ILE A CA 1
ATOM 3583 C C . ILE A 1 460 ? -3.981 -9.392 32.971 1.00 96.69 460 ILE A C 1
ATOM 3585 O O . ILE A 1 460 ? -5.030 -9.901 32.583 1.00 96.69 460 ILE A O 1
ATOM 3589 N N . ASN A 1 461 ? -3.830 -8.985 34.235 1.00 94.75 461 ASN A N 1
ATOM 3590 C CA . ASN A 1 461 ? -4.890 -9.108 35.240 1.00 94.75 461 ASN A CA 1
ATOM 3591 C C . ASN A 1 461 ? -6.090 -8.217 34.889 1.00 94.75 461 ASN A C 1
ATOM 3593 O O . ASN A 1 461 ? -7.234 -8.667 34.977 1.00 94.75 461 ASN A O 1
ATOM 3597 N N . TYR A 1 462 ? -5.831 -6.991 34.418 1.00 94.12 462 TYR A N 1
ATOM 3598 C CA . TYR A 1 462 ? -6.875 -6.106 33.906 1.00 94.12 462 TYR A CA 1
ATOM 3599 C C . TYR A 1 462 ? -7.608 -6.728 32.723 1.00 94.12 462 TYR A C 1
ATOM 3601 O O . TYR A 1 462 ? -8.830 -6.658 32.680 1.00 94.12 462 TYR A O 1
ATOM 3609 N N . HIS A 1 463 ? -6.904 -7.388 31.799 1.00 95.94 463 HIS A N 1
ATOM 3610 C CA . HIS A 1 463 ? -7.531 -8.103 30.680 1.00 95.94 463 HIS A CA 1
ATOM 3611 C C . HIS A 1 463 ? -8.471 -9.213 31.131 1.00 95.94 463 HIS A C 1
ATOM 3613 O O . HIS A 1 463 ? -9.617 -9.272 30.686 1.00 95.94 463 HIS A O 1
ATOM 3619 N N . GLU A 1 464 ? -8.033 -10.041 32.077 1.00 95.12 464 GLU A N 1
ATOM 3620 C CA . GLU A 1 464 ? -8.840 -11.140 32.616 1.00 95.12 464 GLU A CA 1
ATOM 3621 C C . GLU A 1 464 ? -10.128 -10.684 33.313 1.00 95.12 464 GLU A C 1
ATOM 3623 O O . GLU A 1 464 ? -11.101 -11.444 33.393 1.00 95.12 464 GLU A O 1
ATOM 3628 N N . GLN A 1 465 ? -10.150 -9.459 33.832 1.00 91.19 465 GLN A N 1
ATOM 3629 C CA . GLN A 1 465 ? -11.340 -8.852 34.422 1.00 91.19 465 GLN A CA 1
ATOM 3630 C C . GLN A 1 465 ? -12.171 -8.114 33.367 1.00 91.19 465 GLN A C 1
ATOM 3632 O O . GLN A 1 465 ? -13.369 -8.369 33.238 1.00 91.19 465 GLN A O 1
ATOM 3637 N N . ALA A 1 466 ? -11.539 -7.251 32.570 1.00 91.25 466 ALA A N 1
ATOM 3638 C CA . ALA A 1 466 ? -12.189 -6.426 31.558 1.00 91.25 466 ALA A CA 1
ATOM 3639 C C . ALA A 1 466 ? -12.935 -7.269 30.521 1.00 91.25 466 ALA A C 1
ATOM 3641 O O . ALA A 1 466 ? -14.057 -6.926 30.160 1.00 91.25 466 ALA A O 1
ATOM 3642 N N . ILE A 1 467 ? -12.390 -8.415 30.099 1.00 92.75 467 ILE A N 1
ATOM 3643 C CA . ILE A 1 467 ? -13.058 -9.277 29.115 1.00 92.75 467 ILE A CA 1
ATOM 3644 C C . ILE A 1 467 ? -14.360 -9.897 29.628 1.00 92.75 467 ILE A C 1
ATOM 3646 O O . ILE A 1 467 ? -15.245 -10.205 28.836 1.00 92.75 467 ILE A O 1
ATOM 3650 N N . LYS A 1 468 ? -14.515 -10.045 30.949 1.00 90.31 468 LYS A N 1
ATOM 3651 C CA . LYS A 1 468 ? -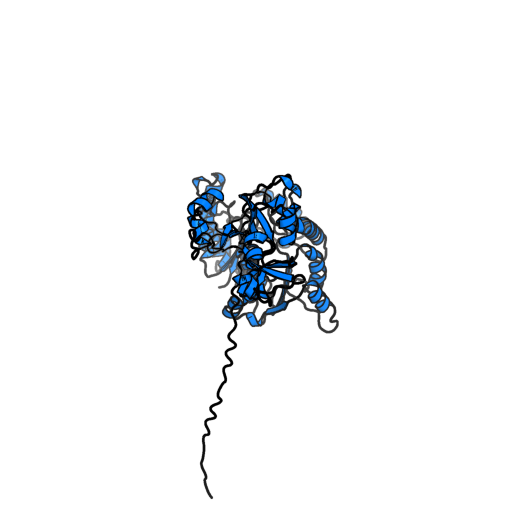15.764 -10.511 31.574 1.00 90.31 468 LYS A CA 1
ATOM 3652 C C . LYS A 1 468 ? -16.809 -9.398 31.660 1.00 90.31 468 LYS A C 1
ATOM 3654 O O . LYS A 1 468 ? -17.998 -9.695 31.713 1.00 90.31 468 LYS A O 1
ATOM 3659 N N . LEU A 1 469 ? -16.354 -8.146 31.670 1.00 87.88 469 LEU A N 1
ATOM 3660 C CA . LEU A 1 469 ? -17.178 -6.948 31.792 1.00 87.88 469 LEU A CA 1
ATOM 3661 C C . LEU A 1 469 ? -17.562 -6.352 30.432 1.00 87.88 469 LEU A C 1
ATOM 3663 O O . LEU A 1 469 ? -18.618 -5.750 30.324 1.00 87.88 469 LEU A O 1
ATOM 3667 N N . VAL A 1 470 ? -16.743 -6.500 29.390 1.00 90.38 470 VAL A N 1
ATOM 3668 C CA . VAL A 1 470 ? -17.054 -6.017 28.034 1.00 90.38 470 VAL A CA 1
ATOM 3669 C C . VAL A 1 470 ? -18.026 -6.965 27.339 1.00 90.38 470 VAL A C 1
ATOM 3671 O O . VAL A 1 470 ? -17.865 -8.180 27.428 1.00 90.38 470 VAL A O 1
ATOM 3674 N N . LYS A 1 471 ? -19.015 -6.441 26.609 1.00 91.06 471 LYS A N 1
ATOM 3675 C CA . LYS A 1 471 ? -19.950 -7.268 25.823 1.00 91.06 471 LYS A CA 1
ATOM 3676 C C . LYS A 1 471 ? -19.244 -8.026 24.701 1.00 91.06 471 LYS A C 1
ATOM 3678 O O . LYS A 1 471 ? -18.214 -7.580 24.196 1.00 91.06 471 LYS A O 1
ATOM 3683 N N . VAL A 1 472 ? -19.822 -9.129 24.224 1.00 91.94 472 VAL A N 1
ATOM 3684 C CA . VAL A 1 472 ? -19.359 -9.735 22.961 1.00 91.94 472 VAL A CA 1
ATOM 3685 C C . VAL A 1 472 ? -19.520 -8.704 21.834 1.00 91.94 472 VAL A C 1
ATOM 3687 O O . VAL A 1 472 ? -20.586 -8.118 21.655 1.00 91.94 472 VAL A O 1
ATOM 3690 N N . GLY A 1 473 ? -18.439 -8.444 21.102 1.00 89.94 473 GLY A N 1
ATOM 3691 C CA . GLY A 1 473 ? -18.326 -7.378 20.106 1.00 89.94 473 GLY A CA 1
ATOM 3692 C C . GLY A 1 473 ? -17.867 -6.020 20.653 1.00 89.94 473 GLY A C 1
ATOM 3693 O O . GLY A 1 473 ? -17.553 -5.149 19.845 1.00 89.94 473 GLY A O 1
ATOM 3694 N N . GLY A 1 474 ? -17.807 -5.839 21.977 1.00 91.12 474 GLY A N 1
ATOM 3695 C CA . GLY A 1 474 ? -17.204 -4.670 22.623 1.00 91.12 474 GLY A CA 1
ATOM 3696 C C . GLY A 1 474 ? -15.675 -4.693 22.552 1.00 91.12 474 GLY A C 1
ATOM 3697 O O . GLY A 1 474 ? -15.077 -5.708 22.184 1.00 91.12 474 GLY A O 1
ATOM 3698 N N . VAL A 1 475 ? -15.037 -3.570 22.881 1.00 94.31 475 VAL A N 1
ATOM 3699 C CA . VAL A 1 475 ? -13.589 -3.372 22.685 1.00 94.31 475 VAL A CA 1
ATOM 3700 C C . VAL A 1 475 ? -12.892 -3.029 23.991 1.00 94.31 475 VAL A C 1
ATOM 3702 O O . VAL A 1 475 ? -13.367 -2.202 24.762 1.00 94.31 475 VAL A O 1
ATOM 3705 N N . ILE A 1 476 ? -11.728 -3.628 24.209 1.00 95.06 476 ILE A N 1
ATOM 3706 C CA . ILE A 1 476 ? -10.786 -3.223 25.247 1.00 95.06 476 ILE A CA 1
ATOM 3707 C C . ILE A 1 476 ? -9.584 -2.585 24.553 1.00 95.06 476 ILE A C 1
ATOM 3709 O O . ILE A 1 476 ? -9.032 -3.175 23.631 1.00 95.06 476 ILE A O 1
ATOM 3713 N N . ALA A 1 477 ? -9.189 -1.388 24.961 1.00 94.56 477 ALA A N 1
ATOM 3714 C CA . ALA A 1 477 ? -8.045 -0.670 24.419 1.00 94.56 477 ALA A CA 1
ATOM 3715 C C . ALA A 1 477 ? -6.946 -0.563 25.480 1.00 94.56 477 ALA A C 1
ATOM 3717 O O . ALA A 1 477 ? -7.215 -0.102 26.584 1.00 94.56 477 ALA A O 1
ATOM 3718 N N . TYR A 1 478 ? -5.721 -0.961 25.147 1.00 95.06 478 TYR A N 1
ATOM 3719 C CA . TYR A 1 478 ? -4.546 -0.850 26.016 1.00 95.06 478 TYR A CA 1
ATOM 3720 C C . TYR A 1 478 ? -3.599 0.215 25.491 1.00 95.06 478 TYR A C 1
ATOM 3722 O O . TYR A 1 478 ? -3.182 0.122 24.337 1.00 95.06 478 TYR A O 1
ATOM 3730 N N . ASP A 1 479 ? -3.218 1.174 26.333 1.00 90.88 479 ASP A N 1
ATOM 3731 C CA . ASP A 1 479 ? -2.254 2.210 25.954 1.00 90.88 479 ASP A CA 1
ATOM 3732 C C . ASP A 1 479 ? -0.792 1.810 26.233 1.00 90.88 479 ASP A C 1
ATOM 3734 O O . ASP A 1 479 ? -0.492 1.023 27.137 1.00 90.88 479 ASP A O 1
ATOM 3738 N N . ASN A 1 480 ? 0.109 2.412 25.457 1.00 90.38 480 ASN A N 1
ATOM 3739 C CA . ASN A 1 480 ? 1.568 2.276 25.442 1.00 90.38 480 ASN A CA 1
ATOM 3740 C C . ASN A 1 480 ? 2.095 0.858 25.157 1.00 90.38 480 ASN A C 1
ATOM 3742 O O . ASN A 1 480 ? 3.052 0.378 25.768 1.00 90.38 480 ASN A O 1
ATOM 3746 N N . THR A 1 481 ? 1.464 0.161 24.222 1.00 92.19 481 THR A N 1
ATOM 3747 C CA . THR A 1 481 ? 1.788 -1.233 23.889 1.00 92.19 481 THR A CA 1
ATOM 3748 C C . THR A 1 481 ? 3.003 -1.394 22.969 1.00 92.19 481 THR A C 1
ATOM 3750 O O . THR A 1 481 ? 3.501 -2.509 22.820 1.00 92.19 481 THR A O 1
ATOM 3753 N N . LEU A 1 482 ? 3.532 -0.315 22.383 1.00 89.06 482 LEU A N 1
ATOM 3754 C CA . LEU A 1 482 ? 4.818 -0.301 21.668 1.00 89.06 482 LEU A CA 1
ATOM 3755 C C . LEU A 1 482 ? 5.983 0.177 22.556 1.00 89.06 482 LEU A C 1
ATOM 3757 O O . LEU A 1 482 ? 7.139 -0.114 22.243 1.00 89.06 482 LEU A O 1
ATOM 3761 N N . TRP A 1 483 ? 5.695 0.849 23.674 1.00 89.88 483 TRP A N 1
ATOM 3762 C CA . TRP A 1 483 ? 6.647 1.253 24.721 1.00 89.88 483 TRP A CA 1
ATOM 3763 C C . TRP A 1 483 ? 7.938 1.919 24.194 1.00 89.88 483 TRP A C 1
ATOM 3765 O O . TRP A 1 483 ? 9.054 1.449 24.392 1.00 89.88 483 TRP A O 1
ATOM 3775 N N . TYR A 1 484 ? 7.785 3.008 23.470 1.00 82.56 484 TYR A N 1
ATOM 3776 C CA . TYR A 1 484 ? 8.703 3.826 22.685 1.00 82.56 484 TYR A CA 1
ATOM 3777 C C . TYR A 1 484 ? 9.482 3.018 21.649 1.00 82.56 484 TYR A C 1
ATOM 3779 O O . TYR A 1 484 ? 10.651 3.284 21.380 1.00 82.56 484 TYR A O 1
ATOM 3787 N N . GLY A 1 485 ? 8.843 1.974 21.114 1.00 83.62 485 GLY A N 1
ATOM 3788 C CA . GLY A 1 485 ? 9.466 0.973 20.250 1.00 83.62 485 GLY A CA 1
ATOM 3789 C C . GLY A 1 485 ? 10.408 0.014 20.986 1.00 83.62 485 GLY A C 1
ATOM 3790 O O . GLY A 1 485 ? 10.960 -0.888 20.363 1.00 83.62 485 GLY A O 1
ATOM 3791 N N . SER A 1 486 ? 10.588 0.147 22.304 1.00 86.75 486 SER A N 1
ATOM 3792 C CA . SER A 1 486 ? 11.551 -0.667 23.058 1.00 86.75 486 SER A CA 1
ATOM 3793 C C . SER A 1 486 ? 11.177 -2.148 23.127 1.00 86.75 486 SER A C 1
ATOM 3795 O O . SER A 1 486 ? 12.033 -2.984 23.408 1.00 86.75 486 SER A O 1
ATOM 3797 N N . VAL A 1 487 ? 9.924 -2.509 22.835 1.00 89.38 487 VAL A N 1
ATOM 3798 C CA . VAL A 1 487 ? 9.454 -3.905 22.835 1.00 89.38 487 VAL A CA 1
ATOM 3799 C C . VAL A 1 487 ? 10.162 -4.789 21.799 1.00 89.38 487 VAL A C 1
ATOM 3801 O O . VAL A 1 487 ? 10.120 -6.012 21.925 1.00 89.38 487 VAL A O 1
ATOM 3804 N N . VAL A 1 488 ? 10.827 -4.191 20.802 1.00 86.06 488 VAL A N 1
ATOM 3805 C CA . VAL A 1 488 ? 11.651 -4.898 19.803 1.00 86.06 488 VAL A CA 1
ATOM 3806 C C . VAL A 1 488 ? 13.161 -4.689 19.986 1.00 86.06 488 VAL A C 1
ATOM 3808 O O . VAL A 1 488 ? 13.947 -5.266 19.237 1.00 86.06 488 VAL A O 1
ATOM 3811 N N . SER A 1 489 ? 13.580 -3.886 20.967 1.00 84.44 489 SER A N 1
ATOM 3812 C CA . SER A 1 489 ? 14.989 -3.579 21.245 1.00 84.44 489 SER A CA 1
ATOM 3813 C C . SER A 1 489 ? 15.598 -4.537 22.270 1.00 84.44 489 SER A C 1
ATOM 3815 O O . SER A 1 489 ? 14.908 -5.046 23.157 1.00 84.44 489 SER A O 1
ATOM 3817 N N . ASN A 1 490 ? 16.917 -4.733 22.201 1.00 85.75 490 ASN A N 1
ATOM 3818 C CA . ASN A 1 490 ? 17.651 -5.430 23.259 1.00 85.75 490 ASN A CA 1
ATOM 3819 C C . ASN A 1 490 ? 17.595 -4.611 24.557 1.00 85.75 490 ASN A C 1
ATOM 3821 O O . ASN A 1 490 ? 17.751 -3.394 24.521 1.00 85.75 490 ASN A O 1
ATOM 3825 N N . GLU A 1 491 ? 17.429 -5.260 25.713 1.00 79.81 491 GLU A N 1
ATOM 3826 C CA . GLU A 1 491 ? 17.289 -4.582 27.018 1.00 79.81 491 GLU A CA 1
ATOM 3827 C C . GLU A 1 491 ? 18.458 -3.623 27.335 1.00 79.81 491 GLU A C 1
ATOM 3829 O O . GLU A 1 491 ? 18.261 -2.555 27.920 1.00 79.81 491 GLU A O 1
ATOM 3834 N N . GLU A 1 492 ? 19.673 -3.959 26.887 1.00 84.50 492 GLU A N 1
ATOM 3835 C CA . GLU A 1 492 ? 20.874 -3.126 27.044 1.00 84.50 492 GLU A CA 1
ATOM 3836 C C . GLU A 1 492 ? 20.768 -1.776 26.313 1.00 84.50 492 GLU A C 1
ATOM 3838 O O . GLU A 1 492 ? 21.290 -0.770 26.796 1.00 84.50 492 GLU A O 1
ATOM 3843 N N . GLU A 1 493 ? 20.047 -1.739 25.190 1.00 84.31 493 GLU A N 1
ATOM 3844 C CA . GLU A 1 493 ? 19.821 -0.548 24.359 1.00 84.31 493 GLU A CA 1
ATOM 3845 C C . GLU A 1 493 ? 18.659 0.312 24.881 1.00 84.31 493 GLU A C 1
ATOM 3847 O O . GLU A 1 493 ? 18.518 1.477 24.505 1.00 84.31 493 GLU A O 1
ATOM 3852 N N . VAL A 1 494 ? 17.830 -0.236 25.774 1.00 82.94 494 VAL A N 1
ATOM 3853 C CA . VAL A 1 494 ? 16.664 0.460 26.318 1.00 82.94 494 VAL A CA 1
ATOM 3854 C C . VAL A 1 494 ? 17.086 1.393 27.456 1.00 82.94 494 VAL A C 1
ATOM 3856 O O . VAL A 1 494 ? 17.770 0.952 28.386 1.00 82.94 494 VAL A O 1
ATOM 3859 N N . PRO A 1 495 ? 16.664 2.674 27.445 1.00 84.62 495 PRO A N 1
ATOM 3860 C CA . PRO A 1 495 ? 16.891 3.593 28.555 1.00 84.62 495 PRO A CA 1
ATOM 3861 C C . PRO A 1 495 ? 16.368 3.031 29.880 1.00 84.62 495 PRO A C 1
ATOM 3863 O O . PRO A 1 495 ? 15.246 2.532 29.936 1.00 84.62 495 PRO A O 1
ATOM 3866 N N . GLU A 1 496 ? 17.128 3.185 30.968 1.00 84.00 496 GLU A N 1
ATOM 3867 C CA . GLU A 1 496 ? 16.803 2.606 32.286 1.00 84.00 496 GLU A CA 1
ATOM 3868 C C . GLU A 1 496 ? 15.371 2.921 32.752 1.00 84.00 496 GLU A C 1
ATOM 3870 O O . GLU A 1 496 ? 14.661 2.033 33.219 1.00 84.00 496 GLU A O 1
ATOM 3875 N N . ARG A 1 497 ? 14.898 4.152 32.503 1.00 82.69 497 ARG A N 1
ATOM 3876 C CA . ARG A 1 497 ? 13.532 4.602 32.826 1.00 82.69 497 ARG A CA 1
ATOM 3877 C C . ARG A 1 497 ? 12.411 3.790 32.158 1.00 82.69 497 ARG A C 1
ATOM 3879 O O . ARG A 1 497 ? 11.289 3.814 32.643 1.00 82.69 497 ARG A O 1
ATOM 3886 N N . LEU A 1 498 ? 12.687 3.120 31.037 1.00 82.62 498 LEU A N 1
ATOM 3887 C CA . LEU A 1 498 ? 11.705 2.339 30.276 1.00 82.62 498 LEU A CA 1
ATOM 3888 C C . LEU A 1 498 ? 11.768 0.838 30.599 1.00 82.62 498 LEU A C 1
ATOM 3890 O O . LEU A 1 498 ? 10.786 0.133 30.365 1.00 82.62 498 LEU A O 1
ATOM 3894 N N . ARG A 1 499 ? 12.877 0.343 31.167 1.00 84.75 499 ARG A N 1
ATOM 3895 C CA . ARG A 1 499 ? 13.122 -1.100 31.362 1.00 84.75 499 ARG A CA 1
ATOM 3896 C C . ARG A 1 499 ? 12.095 -1.776 32.267 1.00 84.75 499 ARG A C 1
ATOM 3898 O O . ARG A 1 499 ? 11.686 -2.898 31.987 1.00 84.75 499 ARG A O 1
ATOM 3905 N N . ALA A 1 500 ? 11.631 -1.081 33.309 1.00 86.31 500 ALA A N 1
ATOM 3906 C CA . ALA A 1 500 ? 10.694 -1.638 34.290 1.00 86.31 500 ALA A CA 1
ATOM 3907 C C . ALA A 1 500 ? 9.379 -2.139 33.661 1.00 86.31 500 ALA A C 1
ATOM 3909 O O . ALA A 1 500 ? 8.846 -3.160 34.090 1.00 86.31 500 ALA A O 1
ATOM 3910 N N . SER A 1 501 ? 8.888 -1.454 32.624 1.00 89.75 501 SER A N 1
ATOM 3911 C CA . SER A 1 501 ? 7.644 -1.812 31.928 1.00 89.75 501 SER A CA 1
ATOM 3912 C C . SER A 1 501 ? 7.875 -2.545 30.607 1.00 89.75 501 SER A C 1
ATOM 3914 O O . SER A 1 501 ? 6.939 -3.155 30.100 1.00 89.75 501 SER A O 1
ATOM 3916 N N . GLN A 1 502 ? 9.101 -2.554 30.067 1.00 91.12 502 GLN A N 1
ATOM 3917 C CA . GLN A 1 502 ? 9.408 -3.214 28.793 1.00 91.12 502 GLN A CA 1
ATOM 3918 C C . GLN A 1 502 ? 8.984 -4.690 28.812 1.00 91.12 502 GLN A C 1
ATOM 3920 O O . GLN A 1 502 ? 8.236 -5.140 27.945 1.00 91.12 502 GLN A O 1
ATOM 3925 N N . LYS A 1 503 ? 9.426 -5.444 29.826 1.00 91.44 503 LYS A N 1
ATOM 3926 C CA . LYS A 1 503 ? 9.119 -6.874 29.938 1.00 91.44 503 LYS A CA 1
ATOM 3927 C C . LYS A 1 503 ? 7.616 -7.147 30.138 1.00 91.44 503 LYS A C 1
ATOM 3929 O O . LYS A 1 503 ? 7.090 -7.945 29.363 1.00 91.44 503 LYS A O 1
ATOM 3934 N N . PRO A 1 504 ? 6.906 -6.479 31.071 1.00 94.44 504 PRO A N 1
ATOM 3935 C CA . PRO A 1 504 ? 5.451 -6.594 31.175 1.00 94.44 504 PRO A CA 1
ATOM 3936 C C . PRO A 1 504 ? 4.691 -6.325 29.873 1.00 94.44 504 PRO A C 1
ATOM 3938 O O . PRO A 1 504 ? 3.778 -7.073 29.538 1.00 94.44 504 PRO A O 1
ATOM 3941 N N . ILE A 1 505 ? 5.077 -5.298 29.106 1.00 95.69 505 ILE A N 1
ATOM 3942 C CA . ILE A 1 505 ? 4.408 -4.980 27.837 1.00 95.69 505 ILE A CA 1
ATOM 3943 C C . ILE A 1 505 ? 4.691 -6.050 26.774 1.00 95.69 505 ILE A C 1
ATOM 3945 O O . ILE A 1 505 ? 3.775 -6.461 26.064 1.00 95.69 505 ILE A O 1
ATOM 3949 N N . ILE A 1 506 ? 5.922 -6.569 26.689 1.00 94.12 506 ILE A N 1
ATOM 3950 C CA . ILE A 1 506 ? 6.240 -7.701 25.801 1.00 94.12 506 ILE A CA 1
ATOM 3951 C C . ILE A 1 506 ? 5.398 -8.933 26.167 1.00 94.12 506 ILE A C 1
ATOM 3953 O O . ILE A 1 506 ? 4.898 -9.628 25.279 1.00 94.12 506 ILE A O 1
ATOM 3957 N N . GLU A 1 507 ? 5.251 -9.224 27.461 1.00 95.88 507 GLU A N 1
ATOM 3958 C CA . GLU A 1 507 ? 4.438 -10.340 27.954 1.00 95.88 507 GLU A CA 1
ATOM 3959 C C . GLU A 1 507 ? 2.952 -10.136 27.646 1.00 95.88 507 GLU A C 1
ATOM 3961 O O . GLU A 1 507 ? 2.324 -11.061 27.131 1.00 95.88 507 GLU A O 1
ATOM 3966 N N . LEU A 1 508 ? 2.414 -8.927 27.848 1.00 97.12 508 LEU A N 1
ATOM 3967 C CA . LEU A 1 508 ? 1.051 -8.590 27.441 1.00 97.12 508 LEU A CA 1
ATOM 3968 C C . LEU A 1 508 ? 0.859 -8.790 25.934 1.00 97.12 508 LEU A C 1
ATOM 3970 O O . LEU A 1 508 ? -0.081 -9.467 25.538 1.00 97.12 508 LEU A O 1
ATOM 3974 N N . ASN A 1 509 ? 1.718 -8.218 25.088 1.00 95.75 509 ASN A N 1
ATOM 3975 C CA . ASN A 1 509 ? 1.543 -8.286 23.635 1.00 95.75 509 ASN A CA 1
ATOM 3976 C C . ASN A 1 509 ? 1.513 -9.738 23.146 1.00 95.75 509 ASN A C 1
ATOM 3978 O O . ASN A 1 509 ? 0.677 -10.097 22.320 1.00 95.75 509 ASN A O 1
ATOM 3982 N N . LYS A 1 510 ? 2.377 -10.599 23.702 1.00 96.00 510 LYS A N 1
ATOM 3983 C CA . LYS A 1 510 ? 2.355 -12.046 23.434 1.00 96.00 510 LYS A CA 1
ATOM 3984 C C . LYS A 1 510 ? 1.069 -12.698 23.931 1.00 96.00 510 LYS A C 1
ATOM 3986 O O . LYS A 1 510 ? 0.491 -13.523 23.228 1.00 96.00 510 LYS A O 1
ATOM 3991 N N . TYR A 1 511 ? 0.638 -12.338 25.136 1.00 97.69 511 TYR A N 1
ATOM 3992 C CA . TYR A 1 511 ? -0.577 -12.859 25.742 1.00 97.69 511 TYR A CA 1
ATOM 3993 C C . TYR A 1 511 ? -1.810 -12.519 24.891 1.00 97.69 511 TYR A C 1
ATOM 3995 O O . TYR A 1 511 ? -2.500 -13.429 24.441 1.00 97.69 511 TYR A O 1
ATOM 4003 N N . LEU A 1 512 ? -2.013 -11.241 24.558 1.00 97.06 512 LEU A N 1
ATOM 4004 C CA . LEU A 1 512 ? -3.122 -10.773 23.723 1.00 97.06 512 LEU A CA 1
ATOM 4005 C C . LEU A 1 512 ? -3.080 -11.379 22.314 1.00 97.06 512 LEU A C 1
ATOM 4007 O O . LEU A 1 512 ? -4.103 -11.839 21.818 1.00 97.06 512 LEU A O 1
ATOM 4011 N N . ALA A 1 513 ? -1.903 -11.454 21.683 1.00 93.88 513 ALA A N 1
ATOM 4012 C CA . ALA A 1 513 ? -1.758 -12.042 20.347 1.00 93.88 513 ALA A CA 1
ATOM 4013 C C . ALA A 1 513 ? -2.121 -13.539 20.285 1.00 93.88 513 ALA A C 1
ATOM 4015 O O . ALA A 1 513 ? -2.349 -14.069 19.198 1.00 93.88 513 ALA A O 1
ATOM 4016 N N . SER A 1 514 ? -2.154 -14.225 21.431 1.00 95.81 514 SER A N 1
ATOM 4017 C CA . SER A 1 514 ? -2.510 -15.644 21.539 1.00 95.81 514 SER A CA 1
ATOM 4018 C C . SER A 1 514 ? -3.881 -15.896 22.170 1.00 95.81 514 SER A C 1
ATOM 4020 O O . SER A 1 514 ? -4.283 -17.054 22.283 1.00 95.81 514 SER A O 1
ATOM 4022 N N . ASP A 1 515 ? -4.610 -14.848 22.563 1.00 96.94 515 ASP A N 1
ATOM 4023 C CA . ASP A 1 515 ? -5.905 -14.982 23.222 1.00 96.94 515 ASP A CA 1
ATOM 4024 C C . ASP A 1 515 ? -7.028 -15.241 22.196 1.00 96.94 515 ASP A C 1
ATOM 4026 O O . ASP A 1 515 ? -7.379 -14.349 21.422 1.00 96.94 515 ASP A O 1
ATOM 4030 N N . PRO A 1 516 ? -7.651 -16.436 22.191 1.00 95.81 516 PRO A N 1
ATOM 4031 C CA . PRO A 1 516 ? -8.680 -16.784 21.212 1.00 95.81 516 PRO A CA 1
ATOM 4032 C C . PRO A 1 516 ? -10.017 -16.065 21.444 1.00 95.81 516 PRO A C 1
ATOM 4034 O O . PRO A 1 516 ? -10.923 -16.183 20.620 1.00 95.81 516 PRO A O 1
ATOM 4037 N N . ARG A 1 517 ? -10.186 -15.366 22.574 1.00 96.25 517 ARG A N 1
ATOM 4038 C CA . ARG A 1 517 ? -11.428 -14.655 22.915 1.00 96.25 517 ARG A CA 1
ATOM 4039 C C . ARG A 1 517 ? -11.534 -13.293 22.232 1.00 96.25 517 ARG A C 1
ATOM 4041 O O . ARG A 1 517 ? -12.578 -12.650 22.362 1.00 96.25 517 ARG A O 1
ATOM 4048 N N . ILE A 1 518 ? -10.485 -12.839 21.541 1.00 96.31 518 ILE A N 1
ATOM 4049 C CA . ILE A 1 518 ? -10.416 -11.500 20.954 1.00 96.31 518 ILE A CA 1
ATOM 4050 C C . ILE A 1 518 ? -9.979 -11.511 19.484 1.00 96.31 518 ILE A C 1
ATOM 4052 O O . ILE A 1 518 ? -9.219 -12.361 19.035 1.00 96.31 518 ILE A O 1
ATOM 4056 N N . GLU A 1 519 ? -10.438 -10.506 18.745 1.00 93.06 519 GLU A N 1
ATOM 4057 C CA . GLU A 1 519 ? -9.783 -10.003 17.540 1.00 93.06 519 GLU A CA 1
ATOM 4058 C C . GLU A 1 519 ? -8.890 -8.825 17.943 1.00 93.06 519 GLU A C 1
ATOM 4060 O O . GLU A 1 519 ? -9.351 -7.905 18.624 1.00 93.06 519 GLU A O 1
ATOM 4065 N N . ILE A 1 520 ? -7.624 -8.844 17.528 1.00 93.56 520 ILE A N 1
ATOM 4066 C CA . ILE A 1 520 ? -6.615 -7.869 17.953 1.00 93.56 520 ILE A CA 1
ATOM 4067 C C . ILE A 1 520 ? -6.198 -6.952 16.796 1.00 93.56 520 ILE A C 1
ATOM 4069 O O . ILE A 1 520 ? -5.995 -7.411 15.672 1.00 93.56 520 ILE A O 1
ATOM 4073 N N . ALA A 1 521 ? -6.035 -5.662 17.084 1.00 91.12 521 ALA A N 1
ATOM 4074 C CA . ALA A 1 521 ? -5.378 -4.698 16.207 1.00 91.12 521 ALA A CA 1
ATOM 4075 C C . ALA A 1 521 ? -4.460 -3.800 17.048 1.00 91.12 521 ALA A C 1
ATOM 4077 O O . ALA A 1 521 ? -4.936 -3.043 17.893 1.00 91.12 521 ALA A O 1
ATOM 4078 N N . GLN A 1 522 ? -3.146 -3.892 16.832 1.00 88.69 522 GLN A N 1
ATOM 4079 C CA . GLN A 1 522 ? -2.178 -2.983 17.445 1.00 88.69 522 GLN A CA 1
ATOM 4080 C C . GLN A 1 522 ? -1.902 -1.832 16.480 1.00 88.69 522 GLN A C 1
ATOM 4082 O O . GLN A 1 522 ? -1.368 -2.047 15.397 1.00 88.69 522 GLN A O 1
ATOM 4087 N N . ILE A 1 523 ? -2.284 -0.623 16.878 1.00 83.12 523 ILE A N 1
ATOM 4088 C CA . ILE A 1 523 ? -2.181 0.591 16.071 1.00 83.12 523 ILE A CA 1
ATOM 4089 C C . ILE A 1 523 ? -1.092 1.504 16.629 1.00 83.12 523 ILE A C 1
ATOM 4091 O O . ILE A 1 523 ? -0.955 1.677 17.843 1.00 83.12 523 ILE A O 1
ATOM 4095 N N . SER A 1 524 ? -0.322 2.135 15.745 1.00 71.94 524 SER A N 1
ATOM 4096 C CA . SER A 1 524 ? 0.753 3.063 16.107 1.00 71.94 524 SER A CA 1
ATOM 4097 C C . SER A 1 524 ? 0.216 4.463 16.445 1.00 71.94 524 SER A C 1
ATOM 4099 O O . SER A 1 524 ? 0.629 5.454 15.846 1.00 71.94 524 SER A O 1
ATOM 4101 N N . ILE A 1 525 ? -0.738 4.542 17.378 1.00 72.44 525 ILE A N 1
ATOM 4102 C CA . ILE A 1 525 ? -1.199 5.788 18.014 1.00 72.44 525 ILE A CA 1
ATOM 4103 C C . ILE A 1 525 ? -0.496 5.925 19.362 1.00 72.44 525 ILE A C 1
ATOM 4105 O O . ILE A 1 525 ? -0.336 4.931 20.061 1.00 72.44 525 ILE A O 1
ATOM 4109 N N . GLY A 1 526 ? -0.102 7.137 19.759 1.00 71.12 526 GLY A N 1
ATOM 4110 C CA . GLY A 1 526 ? 0.632 7.345 20.996 1.00 71.12 526 GLY A CA 1
ATOM 4111 C C . GLY A 1 526 ? 1.931 6.556 20.995 1.00 71.12 526 GLY A C 1
ATOM 4112 O O . GLY A 1 526 ? 2.733 6.583 20.065 1.00 71.12 526 GLY A O 1
ATOM 4113 N N . ASP A 1 527 ? 2.070 5.785 22.052 1.00 77.81 527 ASP A N 1
ATOM 4114 C CA . ASP A 1 527 ? 3.139 4.827 22.189 1.00 77.81 527 ASP A CA 1
ATOM 4115 C C . ASP A 1 527 ? 2.670 3.382 21.938 1.00 77.81 527 ASP A C 1
ATOM 4117 O O . ASP A 1 527 ? 3.060 2.429 22.615 1.00 77.81 527 ASP A O 1
ATOM 4121 N N . GLY A 1 528 ? 1.758 3.238 20.978 1.00 82.31 528 GLY A N 1
ATOM 4122 C CA . GLY A 1 528 ? 1.041 2.014 20.660 1.00 82.31 528 GLY A CA 1
ATOM 4123 C C . GLY A 1 528 ? -0.255 1.880 21.443 1.00 82.31 528 GLY A C 1
ATOM 4124 O O . GLY A 1 528 ? -0.235 1.819 22.669 1.00 82.31 528 GLY A O 1
ATOM 4125 N N . VAL A 1 529 ? -1.370 1.708 20.739 1.00 90.50 529 VAL A N 1
ATOM 4126 C CA . VAL A 1 529 ? -2.644 1.293 21.335 1.00 90.50 529 VAL A CA 1
ATOM 4127 C C . VAL A 1 529 ? -2.988 -0.090 20.801 1.00 90.50 529 VAL A C 1
ATOM 4129 O O . VAL A 1 529 ? -2.970 -0.305 19.594 1.00 90.50 529 VAL A O 1
ATOM 4132 N N . THR A 1 530 ? -3.314 -1.036 21.675 1.00 93.69 530 THR A N 1
ATOM 4133 C CA . THR A 1 530 ? -3.831 -2.342 21.243 1.00 93.69 530 THR A CA 1
ATOM 4134 C C . THR A 1 530 ? -5.325 -2.390 21.483 1.00 93.69 530 THR A C 1
ATOM 4136 O O . THR A 1 530 ? -5.768 -2.302 22.625 1.00 93.69 530 THR A O 1
ATOM 4139 N N . LEU A 1 531 ? -6.094 -2.543 20.409 1.00 94.94 531 LEU A N 1
ATOM 4140 C CA . LEU A 1 531 ? -7.529 -2.783 20.451 1.00 94.94 531 LEU A CA 1
ATOM 4141 C C . LEU A 1 531 ? -7.797 -4.290 20.459 1.00 94.94 531 LEU A C 1
ATOM 4143 O O . LEU A 1 531 ? -7.293 -5.027 19.612 1.00 94.94 531 LEU A O 1
ATOM 4147 N N . CYS A 1 532 ? -8.630 -4.726 21.393 1.00 95.94 532 CYS A N 1
ATOM 4148 C CA . CYS A 1 532 ? -9.052 -6.103 21.593 1.00 95.94 532 CYS A CA 1
ATOM 4149 C C . CYS A 1 532 ? -10.578 -6.157 21.502 1.00 95.94 532 CYS A C 1
ATOM 4151 O O . CYS A 1 532 ? -11.276 -5.853 22.471 1.00 95.94 532 CYS A O 1
ATOM 4153 N N . ARG A 1 533 ? -11.118 -6.532 20.341 1.00 95.25 533 ARG A N 1
ATOM 4154 C CA . ARG A 1 533 ? -12.559 -6.728 20.161 1.00 95.25 533 ARG A CA 1
ATOM 4155 C C . ARG A 1 533 ? -12.942 -8.122 20.646 1.00 95.25 533 ARG A C 1
ATOM 4157 O O . ARG A 1 533 ? -12.487 -9.113 20.083 1.00 95.25 533 ARG A O 1
ATOM 4164 N N . ARG A 1 534 ? -13.791 -8.216 21.665 1.00 94.00 534 ARG A N 1
ATOM 4165 C CA . ARG A 1 534 ? -14.244 -9.497 22.225 1.00 94.00 534 ARG A CA 1
ATOM 4166 C C . ARG A 1 534 ? -15.085 -10.272 21.204 1.00 94.00 534 ARG A C 1
ATOM 4168 O O . ARG A 1 534 ? -16.016 -9.709 20.633 1.00 94.00 534 ARG A O 1
ATOM 4175 N N . VAL A 1 535 ? -14.805 -11.560 21.007 1.00 92.50 535 VAL A N 1
ATOM 4176 C CA . VAL A 1 535 ? -15.531 -12.427 20.055 1.00 92.50 535 VAL A CA 1
ATOM 4177 C C . VAL A 1 535 ? -16.230 -13.641 20.673 1.00 92.50 535 VAL A C 1
ATOM 4179 O O . VAL A 1 535 ? -17.081 -14.222 20.002 1.00 92.50 535 VAL A O 1
ATOM 4182 N N . LEU A 1 536 ? -15.925 -14.008 21.926 1.00 83.00 536 LEU A N 1
ATOM 4183 C CA . LEU A 1 536 ? -16.515 -15.160 22.632 1.00 83.00 536 LEU A CA 1
ATOM 4184 C C . LEU A 1 536 ? -17.039 -14.812 24.030 1.00 83.00 536 LEU A C 1
ATOM 4186 O O . LEU A 1 536 ? -16.483 -13.901 24.690 1.00 83.00 536 LEU A O 1
#

Organism: Camellia sinensis var. sinensis (NCBI:txid542762)

Solvent-accessible surface area (backbone atoms only — not comparable to full-atom values): 30752 Å² total; per-residue (Å²): 137,86,87,84,86,87,78,91,78,85,79,81,76,80,76,77,73,76,73,74,75,73,79,77,58,73,29,86,66,53,34,85,49,24,28,35,47,39,51,33,44,91,86,59,48,53,71,55,50,19,58,56,60,74,42,54,58,67,58,30,27,43,52,56,76,49,91,51,77,86,71,71,55,64,81,40,74,44,40,41,69,45,57,25,34,37,51,93,28,63,42,44,22,34,73,34,69,36,76,44,52,83,90,60,38,52,57,50,46,16,56,56,76,44,33,41,55,32,43,43,68,52,36,55,72,63,38,94,62,52,79,92,60,58,56,56,84,38,74,42,44,46,52,31,62,44,51,58,60,48,72,92,78,40,53,64,34,25,29,20,23,30,35,45,43,44,77,89,45,36,54,62,58,49,17,62,75,68,74,48,56,46,67,60,46,38,66,70,32,77,85,61,58,53,72,67,30,62,47,76,43,56,39,81,29,56,46,70,86,71,44,62,44,50,32,85,61,69,70,78,74,52,72,51,72,53,58,34,41,42,51,25,51,51,38,49,70,69,64,36,43,37,34,37,35,37,40,47,55,47,29,62,52,54,47,35,48,47,69,42,28,52,94,88,18,40,34,43,34,27,28,72,51,58,72,42,35,56,71,28,42,66,57,34,56,75,67,71,40,50,94,27,58,47,78,42,76,34,65,58,68,62,56,54,50,54,48,70,64,42,89,88,73,53,82,50,59,22,37,34,34,41,40,53,63,68,51,78,46,47,59,61,50,46,71,50,46,66,74,33,38,33,93,92,38,48,77,47,70,61,66,73,49,55,95,61,44,67,82,52,57,75,89,80,43,56,76,92,51,50,85,41,39,60,39,36,50,52,38,54,55,50,56,78,68,40,88,91,60,88,82,84,81,91,75,72,86,90,89,90,90,57,80,65,50,57,66,66,41,43,65,54,38,53,72,68,67,49,50,92,78,61,85,86,78,94,70,63,65,68,61,52,52,51,51,49,70,33,93,87,38,91,51,89,59,55,32,63,66,45,80,47,80,70,68,52,82,48,48,60,61,49,46,70,47,46,63,76,36,35,29,76,66,12,36,40,34,35,58,49,61,32,52,84,59,42,63,81,50,59,74,88,78,43,58,75,92,52,51,82,46,36,59,39,35,46,50,40,54,55,49,59,75,66,40,86,47,42,49,72,27,65,41,92,47,75,37,16,32,32,38,34,32,26,71,104

Nearest PDB structures (foldseek):
  6xwe-assembly1_A  TM=9.560E-01  e=3.559E-24  Medicago truncatula
  4ebz-assembly1_A  TM=9.609E-01  e=1.125E-23  Arabidopsis thaliana
  8gxo-assembly1_B  TM=6.263E-01  e=1.339E-24  Camellia sinensis
  5kva-assembly1_A  TM=6.407E-01  e=5.306E-22  Sorghum bicolor
  8xdu-assembly1_B  TM=5.971E-01  e=1.992E-21  Lycoris longituba

Radius of gyration: 32.58 Å; Cα contacts (8 Å, |Δi|>4): 854; chains: 1; bounding box: 93×78×96 Å

Sequence (536 aa):
MFRSELGLGFLVISFCLSFCLTVESKCSKGCDLALGSYYVWNGSNLTFIANVTNGSINDIMSYNQIANADSVLSGTRINVPFSCECINGEFLGHVFQYSVISGDTYQKVANTYYANLTTETWLQKFNVYDPSRIPDTAQLNVTVNCSCGNSSVSKAYGLFITYPLRLGQSLQSIATETNLTADLIRSYNPNANFSSGSDLVYIPGKDKNGKYPSLNSRAELSVPPDEGLFLSMLLKLMNAKKTLEIGVFTGYSLLTTALALPHDGQIVAIDPNREAFEVGLPFIHKAGVEHKINFIESDAISVLNEMLSDEGKLKMEFDFVFVDADKPNYINYHEQAIKLVKVGGVIAYDNTLWYGSVVSNEEEVPERLRASQKPIIELNKYLASDPRIEIAQISIVAIDPNREAFEVGLPFIQKAGVEHKINFIESDAISVLNEMLSDEGKLKMEFDFVFVDADKPNYINYHEQAIKLVKVGGVIAYDNTLWYGSVVSNEEEVPERLRASQKPIIELNKYLASDPRIEIAQISIGDGVTLCRRVL

Secondary structure (DSSP, 8-state):
-------------------------S-S--EEEEEEEEE--TT--HHHHHHHTT--HHHHHHHHT-S-GGGPPTT-EEEEEEEEEEETTTEEEEEEEEE--TT--HHHIIIIITTTSS-HHHHHHH--S-TT---TT-EEEEEEE-----TTT-TT---EEEEE--TT--HHHHHHHHT--HHHHHHH-TT--TTSSS-EEEEE---TTSPPPPP--GGGGSPPHHHHHHHHHHHHHTT--EEEEE--TTSHHHHHHHHHS-TT-EEEEEES-HHHHHHHHHHHHHHT-GGGEEEEES-HHHHHHHHHH-TTT----EEEEEE-S-GGGHHHHHHHHHHHEEEEEEEEETTTTGGGGGGS-GGGS-HHHHHHHHHHHHHHHHHHT-TT--------------THHHHHHHHHHHHTT-GGG-----S-HHHHHHHHTSTT------EEEEEE-S-GGGHHHHHHHHHHHEEEEEEEEEE-SSGGGGGGS-GGGS-HHHHHHHHHHHHHHHHHHT-TTEEEEEE-STT-EEEEEE--

Mean predicted aligned error: 15.62 Å

Foldseek 3Di:
DDDDDDDDDDDPPPPPPPPPPPPQQPDDWAAQKEWEFAQAADPDFLVLLCVQQVHDSVQQCLQAVNPDRVPDDHGHTTIDMDGWTRDPSHAIKDWTKDQAAPPDALQCCCCPSRVNLAHSVRQVVQDDDDRVDDDNGDITGTIGGGDQDDVVLHQQARYKYWDFAAAPFALVNVCVVVVHDSVSQCVQVVPDDRNPRGDIGIDGGAGSVRGGDGRPPCCVLDDDPLVLLVLLLVCLLLQFAEEEEADQQCNSSVLSNLVSHPLNGAYEYEDLDPPRPVNNVVVSVVVVRCVRYDYDNDHPLVVLVVLVPPPPDPPQAGQEYEYRDQLLCVVVVVVSVLSNHHVNHDYHYPCLCQVVCLPPDLVPDDPVSNVNSVSSVVVVVVVVPDPSDDDDPFDDDDDDDDPVVVVVCVVVCVVVVNVVVDDDDPDDPLVVLVVCVDPVNPDPQADQEAEDDDPLLCVVVCVVSNLSRHDQQHKYKYPLLCQQVCLPPDLVPDDPVSNVNSVSSVVVVVVLVPDPQWSWRWDPGYNIMIMTGGHD